Protein AF-0000000071299208 (afdb_homodimer)

Radius of gyration: 25.49 Å; Cα contacts (8 Å, |Δi|>4): 857; chains: 2; bounding box: 66×84×94 Å

Solvent-accessible surface area (backbone atoms only — not comparable to full-atom values): 25119 Å² total; per-residue (Å²): 131,79,78,60,66,65,56,77,62,33,67,62,49,57,48,21,37,50,40,22,19,52,43,12,20,51,41,33,29,14,28,47,30,25,36,58,48,55,95,85,59,51,69,55,58,61,62,42,37,17,49,16,40,10,30,33,46,24,28,37,36,66,58,24,30,91,61,55,55,46,58,53,23,45,16,52,42,50,14,35,39,76,68,66,72,40,57,68,67,60,41,54,49,41,39,52,23,15,36,50,10,9,34,52,19,34,46,52,53,55,72,48,41,58,55,68,81,59,54,64,60,53,48,67,46,69,42,88,92,44,54,67,67,61,21,22,50,35,20,16,54,27,13,20,52,35,27,36,46,49,53,51,38,52,51,36,52,75,70,64,50,91,60,66,46,43,56,54,44,10,48,31,44,23,51,22,23,68,72,12,28,91,50,26,47,35,68,51,19,34,22,54,43,44,10,29,24,64,73,68,69,53,63,77,72,48,62,38,48,44,54,14,10,30,51,13,10,34,50,18,39,54,51,51,53,55,52,54,58,52,52,68,61,56,71,63,76,78,64,83,75,55,61,81,61,72,79,76,70,78,82,68,89,117,130,80,77,60,66,65,54,78,61,33,70,62,50,57,50,21,36,52,41,23,19,52,44,11,20,52,40,34,36,39,30,48,62,38,35,55,46,54,96,85,60,50,72,55,58,61,65,42,35,17,50,34,40,10,52,40,46,26,53,37,34,72,75,25,28,90,62,57,55,47,60,53,21,44,16,50,41,49,14,35,39,75,67,66,73,39,56,69,69,59,40,54,51,41,40,53,26,14,37,50,10,10,34,52,18,33,47,54,52,55,74,66,43,90,56,67,80,57,53,63,57,52,47,68,45,67,40,88,65,40,55,68,66,50,21,22,51,34,21,17,53,27,14,19,52,34,27,33,38,49,54,33,40,53,52,35,55,75,70,66,51,88,58,69,46,43,54,38,44,10,27,24,44,23,17,22,23,29,37,12,27,89,44,24,48,36,66,52,19,33,22,55,41,45,10,29,23,65,72,68,69,56,63,75,73,48,61,40,48,44,53,14,12,31,50,12,9,33,51,18,40,54,51,50,48,61,60,48,65,62,52,66,69,62,69,64,82,75,60,90,73,48,76,80,65,73,84,82,86,86,86,76,79,121

pLDDT: mean 86.98, std 21.82, range [19.14, 98.94]

InterPro domains:
  IPR000425 Major intrinsic protein [PF00230] (7-223)
  IPR000425 Major intrinsic protein [PR00783] (15-34)
  IPR000425 Major intrinsic protein [PR00783] (53-77)
  IPR000425 Major intrinsic protein [PR00783] (90-109)
  IPR000425 Major intrinsic protein [PR00783] (138-156)
  IPR000425 Major intrinsic protein [PR00783] (170-192)
  IPR000425 Major intrinsic protein [PR00783] (207-227)
  IPR022357 Major intrinsic protein, conserved site [PS00221] (71-79)
  IPR023271 Aquaporin-like [G3DSA:1.20.1080.10] (3-232)
  IPR023271 Aquaporin-like [SSF81338] (7-224)
  IPR034294 Aquaporin transporter [PTHR19139] (6-225)

Organism: Cyprinus carpio (NCBI:txid7962)

Nearest PDB structures (foldseek):
  3gd8-assembly1_A  TM=9.415E-01  e=2.252E-15  Homo sapiens
  8gcl-assembly1_A  TM=9.592E-01  e=3.836E-14  Homo sapiens
  8sjx-assembly1_A  TM=9.337E-01  e=1.730E-13  Ovis aries
  8ghj-assembly1_D  TM=9.479E-01  e=3.077E-13  Homo sapiens
  8ghj-assembly1_C  TM=9.046E-01  e=9.304E-14  Homo sapiens

Secondary structure (DSSP, 8-state):
----HHHHT-HHHHHHHHHHHHHHHHHHHHHHHHT---TT-PPPPTHHHHHHHHHHHHHHHHHHHHHH-----HHHHHHHHHTTSS-HHHHHHHHHHHHHHHHHHHHHHHHH-SSGGGGGGGS----TTS-HHHHHHHHHHHHHHHHHHHHHHHHHHHTT--S-HHHHHHHHHHHHHHHHHHHH-----HHHHHHHHHHHT--TTTTHHHHHHHHHHHHHHHHHHHHHHHHHHTTS--GGGSTTS---------/----HHHHT-HHHHHHHHHHHHHHHHHHHHHHHHT---TT-PPPPTHHHHHHHHHHHHHHHHHHHHHH-----HHHHHHHHHTTSS-HHHHHHHHHHHHHHHHHHHHHHHHH-SSGGGGGGGS----TTS-HHHHHHHHHHHHHHHHHHHHHHHHHHHTT--S-HHHHHHHHHHHHHHHHHHHH-----HHHHHHHHHHHT--TTTTHHHHHHHHHHHHHHHHHHHHHHTTGGGG---GGG-TTS---------

Foldseek 3Di:
DPPPPVLVPDPLLVQLLVLLLQLLLQLLLQQQVLQQDDPVLDTDPLQSNLLSNLVSQLVSCVVCCVRNNSQLFLLLLLLCVLLPVDDPVSSVSSNVSSLNSLQVNLVVSCVPDPDNVSLVSQAFDADPVADLVQLLQLLLQLLLQLLLLSVVLVVCVVVVPPDSSSNSNSNSSSVSCVRRCVGGVRPLGLSSNNNSCVVVVPCVSSVSNVNSNNNSNNVSSVVNVVVVVVVVVPVPDPPDVPPVPPPPPDPPPD/DPPPPVLVPDPLLVQLLVLLLQLLLQLLLQLQVQQQDDPVLDTDDLQSSLLSNLVSLLVSCVVCCVRNNSQLFLLLLLLCVLLPVDDPVSSVSSNVSSLNSLQVNLVVSCVVDPDNVSLVSQAFDADPVADLVQLLQLLLQLLLQLLLLSVVLVVCVVVVPDDSSSNSNSNSSSVSCVRRCVGGVRPLGLSSNNNSCVVVVPCVSSVSNVNSNNNSNNVSSVVNVVVVVVVVVPPPDPPPVPPVVDDPDDDPPD

Sequence (508 aa):
MAIDSKELRSRQFWQGILAETLGSLIFVSAVLGSLVPGPDGASPGPIYPALAAGMATVVLGYCFGEISGAQVNPAVTVALLATRKVDVLRAVVYLLAQCLGGILAAGLMYLSLPLKSTAQNYINKVPVEMNAGQALGMEMLATFLLGFTVFSVEDQRRREINEPGNLAIGFAVTTAIFIAGRFSGASLNPARSLGPAIILGYWEHHWVYWIGPIFGAVLAGVSHESSSWDGDACHVSPGFHRIFCGRSTQERNKMAIDSKELRSRQFWQGILAETLGSLIFVSAVLGSLVPGPDGASPGPIYPALAAGMATVVLGYCFGEISGAQVNPAVTVALLATRKVDVLRAVVYLLAQCLGGILAAGLMYLSLPLKSTAQNYINKVPVEMNAGQALGMEMLATFLLGFTVFSVEDQRRREINEPGNLAIGFAVTTAIFIAGRFSGASLNPARSLGPAIILGYWEHHWVYWIGPIFGAVLAGVSHESSSWDGDACHVSPGFHRIFCGRSTQERNK

Structure (mmCIF, N/CA/C/O backbone):
data_AF-0000000071299208-model_v1
#
loop_
_entity.id
_entity.type
_entity.pdbx_description
1 polymer 'Aquaporin 14'
#
loop_
_atom_site.group_PDB
_atom_site.id
_atom_site.type_symbol
_atom_site.label_atom_id
_atom_site.label_alt_id
_atom_site.label_comp_id
_atom_site.label_asym_id
_atom_site.label_entity_id
_atom_site.label_seq_id
_atom_site.pdbx_PDB_ins_code
_atom_site.Cartn_x
_atom_site.Cartn_y
_atom_site.Cartn_z
_atom_site.occupancy
_atom_site.B_iso_or_equiv
_atom_site.auth_seq_id
_atom_site.auth_comp_id
_atom_site.auth_asym_id
_atom_site.auth_atom_id
_atom_site.pdbx_PDB_model_num
ATOM 1 N N . MET A 1 1 ? -4.324 38.906 3.197 1 33.91 1 MET A N 1
ATOM 2 C CA . MET A 1 1 ? -3.053 38.219 3.355 1 33.91 1 MET A CA 1
ATOM 3 C C . MET A 1 1 ? -2.527 37.719 2.008 1 33.91 1 MET A C 1
ATOM 5 O O . MET A 1 1 ? -3.223 37.031 1.286 1 33.91 1 MET A O 1
ATOM 9 N N . ALA A 1 2 ? -1.593 38.344 1.445 1 41.81 2 ALA A N 1
ATOM 10 C CA . ALA A 1 2 ? -1.037 38.219 0.098 1 41.81 2 ALA A CA 1
ATOM 11 C C . ALA A 1 2 ? -0.562 36.812 -0.191 1 41.81 2 ALA A C 1
ATOM 13 O O . ALA A 1 2 ? 0.162 36.219 0.61 1 41.81 2 ALA A O 1
ATOM 14 N N . ILE A 1 3 ? -1.29 35.969 -0.831 1 51.06 3 ILE A N 1
ATOM 15 C CA . ILE A 1 3 ? -0.833 34.688 -1.402 1 51.06 3 ILE A CA 1
ATOM 16 C C . ILE A 1 3 ? 0.631 34.812 -1.817 1 51.06 3 ILE A C 1
ATOM 18 O O . ILE A 1 3 ? 0.978 35.656 -2.658 1 51.06 3 ILE A O 1
ATOM 22 N N . ASP A 1 4 ? 1.554 34.656 -0.903 1 52.78 4 ASP A N 1
ATOM 23 C CA . ASP A 1 4 ? 2.961 34.812 -1.245 1 52.78 4 ASP A CA 1
ATOM 24 C C . ASP A 1 4 ? 3.305 34.125 -2.553 1 52.78 4 ASP A C 1
ATOM 26 O O . ASP A 1 4 ? 3.242 32.875 -2.631 1 52.78 4 ASP A O 1
ATOM 30 N N . SER A 1 5 ? 3.229 34.656 -3.705 1 61.03 5 SER A N 1
ATOM 31 C CA . SER A 1 5 ? 3.586 34.312 -5.074 1 61.03 5 SER A CA 1
ATOM 32 C C . SER A 1 5 ? 4.836 33.438 -5.109 1 61.03 5 SER A C 1
ATOM 34 O O . SER A 1 5 ? 4.988 32.594 -6 1 61.03 5 SER A O 1
ATOM 36 N N . LYS A 1 6 ? 5.707 33.656 -4.145 1 63.19 6 LYS A N 1
ATOM 37 C CA . LYS A 1 6 ? 6.965 32.906 -4.141 1 63.19 6 LYS A CA 1
ATOM 38 C C . LYS A 1 6 ? 6.742 31.453 -3.75 1 63.19 6 LYS A C 1
ATOM 40 O O . LYS A 1 6 ? 7.352 30.547 -4.324 1 63.19 6 LYS A O 1
ATOM 45 N N . GLU A 1 7 ? 5.809 31.281 -2.875 1 63.41 7 GLU A N 1
ATOM 46 C CA . GLU A 1 7 ? 5.543 29.906 -2.449 1 63.41 7 GLU A CA 1
ATOM 47 C C . GLU A 1 7 ? 4.965 29.078 -3.592 1 63.41 7 GLU A C 1
ATOM 49 O O . GLU A 1 7 ? 5.367 27.938 -3.799 1 63.41 7 GLU A O 1
ATOM 54 N N . LEU A 1 8 ? 4.102 29.766 -4.32 1 66.12 8 LEU A N 1
ATOM 55 C CA . LEU A 1 8 ? 3.459 29.062 -5.426 1 66.12 8 LEU A CA 1
ATOM 56 C C . LEU A 1 8 ? 4.465 28.75 -6.531 1 66.12 8 LEU A C 1
ATOM 58 O O . LEU A 1 8 ? 4.215 27.891 -7.379 1 66.12 8 LEU A O 1
ATOM 62 N N . ARG A 1 9 ? 5.488 29.328 -6.293 1 66.44 9 ARG A N 1
ATOM 63 C CA . ARG A 1 9 ? 6.449 29.156 -7.375 1 66.44 9 ARG A CA 1
ATOM 64 C C . ARG A 1 9 ? 7.52 28.141 -6.992 1 66.44 9 ARG A C 1
ATOM 66 O O . ARG A 1 9 ? 8.32 27.719 -7.836 1 66.44 9 ARG A O 1
ATOM 73 N N . SER A 1 10 ? 7.34 27.703 -5.812 1 78.62 10 SER A N 1
ATOM 74 C CA . SER A 1 10 ? 8.453 26.844 -5.422 1 78.62 10 SER A CA 1
ATOM 75 C C . SER A 1 10 ? 8.211 25.406 -5.871 1 78.62 10 SER A C 1
ATOM 77 O O . SER A 1 10 ? 7.074 24.953 -5.922 1 78.62 10 SER A O 1
ATOM 79 N N . ARG A 1 11 ? 9.125 24.812 -6.414 1 82.88 11 ARG A N 1
ATOM 80 C CA . ARG A 1 11 ? 9.125 23.406 -6.809 1 82.88 11 ARG A CA 1
ATOM 81 C C . ARG A 1 11 ? 8.656 22.516 -5.66 1 82.88 11 ARG A C 1
ATOM 83 O O . ARG A 1 11 ? 7.945 21.531 -5.879 1 82.88 11 ARG A O 1
ATOM 90 N N . GLN A 1 12 ? 9 22.875 -4.512 1 84.62 12 GLN A N 1
ATOM 91 C CA . GLN A 1 12 ? 8.625 22.109 -3.336 1 84.62 12 GLN A CA 1
ATOM 92 C C . GLN A 1 12 ? 7.113 22.094 -3.141 1 84.62 12 GLN A C 1
ATOM 94 O O . GLN A 1 12 ? 6.543 21.078 -2.719 1 84.62 12 GLN A O 1
ATOM 99 N N . PHE A 1 13 ? 6.602 23.188 -3.465 1 89.56 13 PHE A N 1
ATOM 100 C CA . PHE A 1 13 ? 5.156 23.312 -3.326 1 89.56 13 PHE A CA 1
ATOM 101 C C . PHE A 1 13 ? 4.438 22.359 -4.289 1 89.56 13 PHE A C 1
ATOM 103 O O . PHE A 1 13 ? 3.543 21.625 -3.883 1 89.56 13 PHE A O 1
ATOM 110 N N . TRP A 1 14 ? 4.836 22.312 -5.516 1 91.12 14 TRP A N 1
ATOM 111 C CA . TRP A 1 14 ? 4.215 21.453 -6.527 1 91.12 14 TRP A CA 1
ATOM 112 C C . TRP A 1 14 ? 4.492 19.984 -6.242 1 91.12 14 TRP A C 1
ATOM 114 O O . TRP A 1 14 ? 3.631 19.125 -6.473 1 91.12 14 TRP A O 1
ATOM 124 N N . GLN A 1 15 ? 5.641 19.641 -5.699 1 94.38 15 GLN A N 1
ATOM 125 C CA . GLN A 1 15 ? 5.957 18.266 -5.305 1 94.38 15 GLN A CA 1
ATOM 126 C C . GLN A 1 15 ? 5.059 17.812 -4.164 1 94.38 15 GLN A C 1
ATOM 128 O O . GLN A 1 15 ? 4.672 16.641 -4.109 1 94.38 15 GLN A O 1
ATOM 133 N N . GLY A 1 16 ? 4.781 18.781 -3.293 1 96.31 16 GLY A N 1
ATOM 134 C CA . GLY A 1 16 ? 3.857 18.453 -2.217 1 96.31 16 GLY A CA 1
ATOM 135 C C . GLY A 1 16 ? 2.459 18.141 -2.707 1 96.31 16 GLY A C 1
ATOM 136 O O . GLY A 1 16 ? 1.828 17.203 -2.221 1 96.31 16 GLY A O 1
ATOM 137 N N . ILE A 1 17 ? 2.033 18.875 -3.666 1 97.12 17 ILE A N 1
ATOM 138 C CA . ILE A 1 17 ? 0.713 18.656 -4.246 1 97.12 17 ILE A CA 1
ATOM 139 C C . ILE A 1 17 ? 0.667 17.281 -4.906 1 97.12 17 ILE A C 1
ATOM 141 O O . ILE A 1 17 ? -0.275 16.516 -4.691 1 97.12 17 ILE A O 1
ATOM 145 N N . LEU A 1 18 ? 1.657 16.969 -5.672 1 96.94 18 LEU A N 1
ATOM 146 C CA . LEU A 1 18 ? 1.721 15.68 -6.355 1 96.94 18 LEU A CA 1
ATOM 147 C C . LEU A 1 18 ? 1.822 14.531 -5.352 1 96.94 18 LEU A C 1
ATOM 149 O O . LEU A 1 18 ? 1.185 13.492 -5.527 1 96.94 18 LEU A O 1
ATOM 153 N N . ALA A 1 19 ? 2.592 14.766 -4.328 1 97.75 19 ALA A N 1
ATOM 154 C CA . ALA A 1 19 ? 2.738 13.75 -3.285 1 97.75 19 ALA A CA 1
ATOM 155 C C . ALA A 1 19 ? 1.402 13.469 -2.605 1 97.75 19 ALA A C 1
ATOM 157 O O . ALA A 1 19 ? 1.049 12.305 -2.379 1 97.75 19 ALA A O 1
ATOM 158 N N . GLU A 1 20 ? 0.617 14.5 -2.328 1 98.62 20 GLU A N 1
ATOM 159 C CA . GLU A 1 20 ? -0.673 14.328 -1.667 1 98.62 20 GLU A CA 1
ATOM 160 C C . GLU A 1 20 ? -1.692 13.688 -2.607 1 98.62 20 GLU A C 1
ATOM 162 O O . GLU A 1 20 ? -2.529 12.891 -2.176 1 98.62 20 GLU A O 1
ATOM 167 N N . THR A 1 21 ? -1.613 14.023 -3.861 1 98.69 21 THR A N 1
ATOM 168 C CA . THR A 1 21 ? -2.504 13.406 -4.836 1 98.69 21 THR A CA 1
ATOM 169 C C . THR A 1 21 ? -2.186 11.922 -4.996 1 98.69 21 THR A C 1
ATOM 171 O O . THR A 1 21 ? -3.072 11.078 -4.867 1 98.69 21 THR A O 1
ATOM 174 N N . LEU A 1 22 ? -0.93 11.609 -5.223 1 98.31 22 LEU A N 1
ATOM 175 C CA . LEU A 1 22 ? -0.503 10.227 -5.434 1 98.31 22 LEU A CA 1
ATOM 176 C C . LEU A 1 22 ? -0.66 9.406 -4.156 1 98.31 22 LEU A C 1
ATOM 178 O O . LEU A 1 22 ? -1.062 8.242 -4.207 1 98.31 22 LEU A O 1
ATOM 182 N N . GLY A 1 23 ? -0.274 10.031 -3.068 1 98.69 23 GLY A N 1
ATOM 183 C CA . GLY A 1 23 ? -0.462 9.352 -1.797 1 98.69 23 GLY A CA 1
ATOM 184 C C . GLY A 1 23 ? -1.908 8.977 -1.526 1 98.69 23 GLY A C 1
ATOM 185 O O . GLY A 1 23 ? -2.199 7.855 -1.107 1 98.69 23 GLY A O 1
ATOM 186 N N . SER A 1 24 ? -2.822 9.891 -1.77 1 98.88 24 SER A N 1
ATOM 187 C CA . SER A 1 24 ? -4.242 9.625 -1.563 1 98.88 24 SER A CA 1
ATOM 188 C C . SER A 1 24 ? -4.758 8.594 -2.557 1 98.88 24 SER A C 1
ATOM 190 O O . SER A 1 24 ? -5.578 7.738 -2.205 1 98.88 24 SER A O 1
ATOM 192 N N . LEU A 1 25 ? -4.289 8.656 -3.752 1 98.81 25 LEU A N 1
ATOM 193 C CA . LEU A 1 25 ? -4.656 7.668 -4.762 1 98.81 25 LEU A CA 1
ATOM 194 C C . LEU A 1 25 ? -4.254 6.266 -4.32 1 98.81 25 LEU A C 1
ATOM 196 O O . LEU A 1 25 ? -5.062 5.336 -4.379 1 98.81 25 LEU A O 1
ATOM 200 N N . ILE A 1 26 ? -3.027 6.121 -3.814 1 98.62 26 ILE A N 1
ATOM 201 C CA . ILE A 1 26 ? -2.51 4.828 -3.383 1 98.62 26 ILE A CA 1
ATOM 202 C C . ILE A 1 26 ? -3.262 4.363 -2.137 1 98.62 26 ILE A C 1
ATOM 204 O O . ILE A 1 26 ? -3.674 3.203 -2.049 1 98.62 26 ILE A O 1
ATOM 208 N N . PHE A 1 27 ? -3.463 5.254 -1.139 1 98.88 27 PHE A N 1
ATOM 209 C CA . PHE A 1 27 ? -4.137 4.918 0.109 1 98.88 27 PHE A CA 1
ATOM 210 C C . PHE A 1 27 ? -5.551 4.414 -0.159 1 98.88 27 PHE A C 1
ATOM 212 O O . PHE A 1 27 ? -5.941 3.354 0.332 1 98.88 27 PHE A O 1
ATOM 219 N N . VAL A 1 28 ? -6.246 5.188 -0.966 1 98.88 28 VAL A N 1
ATOM 220 C CA . VAL A 1 28 ? -7.641 4.844 -1.234 1 98.88 28 VAL A CA 1
ATOM 221 C C . VAL A 1 28 ? -7.707 3.58 -2.09 1 98.88 28 VAL A C 1
ATOM 223 O O . VAL A 1 28 ? -8.586 2.736 -1.894 1 98.88 28 VAL A O 1
ATOM 226 N N . SER A 1 29 ? -6.809 3.373 -3.025 1 98.75 29 SER A N 1
ATOM 227 C CA . SER A 1 29 ? -6.766 2.139 -3.803 1 98.75 29 SER A CA 1
ATOM 228 C C . SER A 1 29 ? -6.527 0.93 -2.904 1 98.75 29 SER A C 1
ATOM 230 O O . SER A 1 29 ? -7.125 -0.128 -3.107 1 98.75 29 SER A O 1
ATOM 232 N N . ALA A 1 30 ? -5.613 1.101 -1.927 1 98.69 30 ALA A N 1
ATOM 233 C CA . ALA A 1 30 ? -5.336 0.001 -1.006 1 98.69 30 ALA A CA 1
ATOM 234 C C . ALA A 1 30 ? -6.586 -0.386 -0.221 1 98.69 30 ALA A C 1
ATOM 236 O O . ALA A 1 30 ? -6.91 -1.569 -0.1 1 98.69 30 ALA A O 1
ATOM 237 N N . VAL A 1 31 ? -7.262 0.612 0.274 1 98.69 31 VAL A N 1
ATOM 238 C CA . VAL A 1 31 ? -8.461 0.356 1.058 1 98.69 31 VAL A CA 1
ATOM 239 C C . VAL A 1 31 ? -9.531 -0.28 0.172 1 98.69 31 VAL A C 1
ATOM 241 O O . VAL A 1 31 ? -10.102 -1.315 0.522 1 98.69 31 VAL A O 1
ATOM 244 N N . LEU A 1 32 ? -9.828 0.296 -0.983 1 98.38 32 LEU A N 1
ATOM 245 C CA . LEU A 1 32 ? -10.883 -0.2 -1.852 1 98.38 32 LEU A CA 1
ATOM 246 C C . LEU A 1 32 ? -10.562 -1.598 -2.367 1 98.38 32 LEU A C 1
ATOM 248 O O . LEU A 1 32 ? -11.438 -2.461 -2.436 1 98.38 32 LEU A O 1
ATOM 252 N N . GLY A 1 33 ? -9.297 -1.806 -2.742 1 97.5 33 GLY A N 1
ATOM 253 C CA . GLY A 1 33 ? -8.906 -3.141 -3.172 1 97.5 33 GLY A CA 1
ATOM 254 C C . GLY A 1 33 ? -9.148 -4.199 -2.115 1 97.5 33 GLY A C 1
ATOM 255 O O . GLY A 1 33 ? -9.531 -5.328 -2.436 1 97.5 33 GLY A O 1
ATOM 256 N N . SER A 1 34 ? -8.938 -3.848 -0.879 1 96.81 34 SER A N 1
ATOM 257 C CA . SER A 1 34 ? -9.102 -4.789 0.221 1 96.81 34 SER A CA 1
ATOM 258 C C . SER A 1 34 ? -10.578 -5.098 0.467 1 96.81 34 SER A C 1
ATOM 260 O O . SER A 1 34 ? -10.906 -6.066 1.156 1 96.81 34 SER A O 1
ATOM 262 N N . LEU A 1 35 ? -11.461 -4.312 -0.1 1 96.81 35 LEU A N 1
ATOM 263 C CA . LEU A 1 35 ? -12.891 -4.445 0.183 1 96.81 35 LEU A CA 1
ATOM 264 C C . LEU A 1 35 ? -13.578 -5.266 -0.897 1 96.81 35 LEU A C 1
ATOM 266 O O . LEU A 1 35 ? -14.773 -5.551 -0.793 1 96.81 35 LEU A O 1
ATOM 270 N N . VAL A 1 36 ? -12.883 -5.648 -1.955 1 94.38 36 VAL A N 1
ATOM 271 C CA . VAL A 1 36 ? -13.477 -6.461 -3.012 1 94.38 36 VAL A CA 1
ATOM 272 C C . VAL A 1 36 ? -13.781 -7.859 -2.479 1 94.38 36 VAL A C 1
ATOM 274 O O . VAL A 1 36 ? -12.891 -8.539 -1.964 1 94.38 36 VAL A O 1
ATOM 277 N N . PRO A 1 37 ? -15.062 -8.305 -2.59 1 90.94 37 PRO A N 1
ATOM 278 C CA . PRO A 1 37 ? -15.445 -9.602 -2.025 1 90.94 37 PRO A CA 1
ATOM 279 C C . PRO A 1 37 ? -14.867 -10.781 -2.809 1 90.94 37 PRO A C 1
ATOM 281 O O . PRO A 1 37 ? -14.469 -10.625 -3.967 1 90.94 37 PRO A O 1
ATOM 284 N N . GLY A 1 38 ? -14.781 -11.922 -2.16 1 85 38 GLY A N 1
ATOM 285 C CA . GLY A 1 38 ? -14.406 -13.164 -2.816 1 85 38 GLY A CA 1
ATOM 286 C C . GLY A 1 38 ? -15.547 -13.781 -3.609 1 85 38 GLY A C 1
ATOM 287 O O . GLY A 1 38 ? -16.594 -13.164 -3.789 1 85 38 GLY A O 1
ATOM 288 N N . PRO A 1 39 ? -15.234 -14.977 -4.07 1 79.81 39 PRO A N 1
ATOM 289 C CA . PRO A 1 39 ? -16.203 -15.656 -4.914 1 79.81 39 PRO A CA 1
ATOM 290 C C . PRO A 1 39 ? -17.547 -15.891 -4.207 1 79.81 39 PRO A C 1
ATOM 292 O O . PRO A 1 39 ? -18.578 -15.992 -4.859 1 79.81 39 PRO A O 1
ATOM 295 N N . ASP A 1 40 ? -17.484 -15.953 -2.852 1 79.12 40 ASP A N 1
ATOM 296 C CA . ASP A 1 40 ? -18.719 -16.188 -2.113 1 79.12 40 ASP A CA 1
ATOM 297 C C . ASP A 1 40 ? -19.547 -14.906 -1.983 1 79.12 40 ASP A C 1
ATOM 299 O O . ASP A 1 40 ? -20.672 -14.938 -1.501 1 79.12 40 ASP A O 1
ATOM 303 N N . GLY A 1 41 ? -18.969 -13.859 -2.334 1 79.12 41 GLY A N 1
ATOM 304 C CA . GLY A 1 41 ? -19.688 -12.602 -2.34 1 79.12 41 GLY A CA 1
ATOM 305 C C . GLY A 1 41 ? -19.703 -11.914 -0.986 1 79.12 41 GLY A C 1
ATOM 306 O O . GLY A 1 41 ? -20.188 -10.789 -0.858 1 79.12 41 GLY A O 1
ATOM 307 N N . ALA A 1 42 ? -19.172 -12.633 -0.02 1 78.31 42 ALA A N 1
ATOM 308 C CA . ALA A 1 42 ? -19.188 -12.055 1.32 1 78.31 42 ALA A CA 1
ATOM 309 C C . ALA A 1 42 ? -18.156 -10.93 1.443 1 78.31 42 ALA A C 1
ATOM 311 O O . ALA A 1 42 ? -17.031 -11.047 0.931 1 78.31 42 ALA A O 1
ATOM 312 N N . SER A 1 43 ? -18.672 -9.781 2.01 1 80.62 43 SER A N 1
ATOM 313 C CA . SER A 1 43 ? -17.734 -8.695 2.277 1 80.62 43 SER A CA 1
ATOM 314 C C . SER A 1 43 ? -16.609 -9.148 3.191 1 80.62 43 SER A C 1
ATOM 316 O O . SER A 1 43 ? -16.828 -9.898 4.141 1 80.62 43 SER A O 1
ATOM 318 N N . PRO A 1 44 ? -15.469 -8.602 2.807 1 86.19 44 PRO A N 1
ATOM 319 C CA . PRO A 1 44 ? -14.367 -8.969 3.703 1 86.19 44 PRO A CA 1
ATOM 320 C C . PRO A 1 44 ? -14.492 -8.32 5.082 1 86.19 44 PRO A C 1
ATOM 322 O O . PRO A 1 44 ? -15.078 -7.238 5.211 1 86.19 44 PRO A O 1
ATOM 325 N N . GLY A 1 45 ? -14.242 -8.906 6.16 1 88.75 45 GLY A N 1
ATOM 326 C CA . GLY A 1 45 ? -14.266 -8.336 7.5 1 88.75 45 GLY A CA 1
ATOM 327 C C . GLY A 1 45 ? -13.32 -7.164 7.668 1 88.75 45 GLY A C 1
ATOM 328 O O . GLY A 1 45 ? -12.531 -6.867 6.77 1 88.75 45 GLY A O 1
ATOM 329 N N . PRO A 1 46 ? -13.453 -6.414 8.789 1 92.56 46 PRO A N 1
ATOM 330 C CA . PRO A 1 46 ? -12.695 -5.176 9 1 92.56 46 PRO A CA 1
ATOM 331 C C . PRO A 1 46 ? -11.188 -5.398 8.984 1 92.56 46 PRO A C 1
ATOM 333 O O . PRO A 1 46 ? -10.422 -4.441 8.859 1 92.56 46 PRO A O 1
ATOM 336 N N . ILE A 1 47 ? -10.789 -6.633 9.094 1 94.38 47 ILE A N 1
ATOM 337 C CA . ILE A 1 47 ? -9.359 -6.891 9.164 1 94.38 47 ILE A CA 1
ATOM 338 C C . ILE A 1 47 ? -8.695 -6.496 7.844 1 94.38 47 ILE A C 1
ATOM 340 O O . ILE A 1 47 ? -7.582 -5.969 7.832 1 94.38 47 ILE A O 1
ATOM 344 N N . TYR A 1 48 ? -9.359 -6.719 6.676 1 95.88 48 TYR A N 1
ATOM 345 C CA . TYR A 1 48 ? -8.781 -6.438 5.367 1 95.88 48 TYR A CA 1
ATOM 346 C C . TYR A 1 48 ? -8.508 -4.945 5.203 1 95.88 48 TYR A C 1
ATOM 348 O O . TYR A 1 48 ? -7.352 -4.535 5.055 1 95.88 48 TYR A O 1
ATOM 356 N N . PRO A 1 49 ? -9.539 -4.09 5.379 1 97.31 49 PRO A N 1
ATOM 357 C CA . PRO A 1 49 ? -9.234 -2.666 5.23 1 97.31 49 PRO A CA 1
ATOM 358 C C . PRO A 1 49 ? -8.359 -2.129 6.359 1 97.31 49 PRO A C 1
ATOM 360 O O . PRO A 1 49 ? -7.594 -1.184 6.152 1 97.31 49 PRO A O 1
ATOM 363 N N . ALA A 1 50 ? -8.43 -2.732 7.531 1 98.25 50 ALA A N 1
ATOM 364 C CA . ALA A 1 50 ? -7.605 -2.266 8.648 1 98.25 50 ALA A CA 1
ATOM 365 C C . ALA A 1 50 ? -6.121 -2.441 8.344 1 98.25 50 ALA A C 1
ATOM 367 O O . ALA A 1 50 ? -5.336 -1.501 8.492 1 98.25 50 ALA A O 1
ATOM 368 N N . LEU A 1 51 ? -5.773 -3.574 7.855 1 97.69 51 LEU A N 1
ATOM 369 C CA . LEU A 1 51 ? -4.375 -3.844 7.547 1 97.69 51 LEU A CA 1
ATOM 370 C C . LEU A 1 51 ? -3.941 -3.092 6.293 1 97.69 51 LEU A C 1
ATOM 372 O O . LEU A 1 51 ? -2.846 -2.527 6.246 1 97.69 51 LEU A O 1
ATOM 376 N N . ALA A 1 52 ? -4.801 -3.098 5.297 1 98.44 52 ALA A N 1
ATOM 377 C CA . ALA A 1 52 ? -4.48 -2.381 4.062 1 98.44 52 ALA A CA 1
ATOM 378 C C . ALA A 1 52 ? -4.207 -0.905 4.344 1 98.44 52 ALA A C 1
ATOM 380 O O . ALA A 1 52 ? -3.193 -0.361 3.9 1 98.44 52 ALA A O 1
ATOM 381 N N . ALA A 1 53 ? -5.059 -0.302 5.109 1 98.69 53 ALA A N 1
ATOM 382 C CA . ALA A 1 53 ? -4.938 1.12 5.414 1 98.69 53 ALA A CA 1
ATOM 383 C C . ALA A 1 53 ? -3.723 1.392 6.297 1 98.69 53 ALA A C 1
ATOM 385 O O . ALA A 1 53 ? -2.967 2.334 6.047 1 98.69 53 ALA A O 1
ATOM 386 N N . GLY A 1 54 ? -3.588 0.58 7.32 1 98.75 54 GLY A N 1
ATOM 387 C CA . GLY A 1 54 ? -2.459 0.777 8.219 1 98.75 54 GLY A CA 1
ATOM 388 C C . GLY A 1 54 ? -1.117 0.604 7.527 1 98.75 54 GLY A C 1
ATOM 389 O O . GLY A 1 54 ? -0.222 1.438 7.684 1 98.75 54 GLY A O 1
ATOM 390 N N . MET A 1 55 ? -0.995 -0.372 6.777 1 98.44 55 MET A N 1
ATOM 391 C CA . MET A 1 55 ? 0.273 -0.648 6.109 1 98.44 55 MET A CA 1
ATOM 392 C C . MET A 1 55 ? 0.53 0.363 4.996 1 98.44 55 MET A C 1
ATOM 394 O O . MET A 1 55 ? 1.667 0.795 4.797 1 98.44 55 MET A O 1
ATOM 398 N N . ALA A 1 56 ? -0.497 0.734 4.254 1 98.69 56 ALA A N 1
ATOM 399 C CA . ALA A 1 56 ? -0.348 1.801 3.27 1 98.69 56 ALA A CA 1
ATOM 400 C C . ALA A 1 56 ? 0.125 3.094 3.926 1 98.69 56 ALA A C 1
ATOM 402 O O . ALA A 1 56 ? 0.958 3.812 3.369 1 98.69 56 ALA A O 1
ATOM 403 N N . THR A 1 57 ? -0.43 3.383 5.094 1 98.56 57 THR A N 1
ATOM 404 C CA . THR A 1 57 ? -0.045 4.59 5.82 1 98.56 57 THR A CA 1
ATOM 405 C C . THR A 1 57 ? 1.447 4.574 6.141 1 98.56 57 THR A C 1
ATOM 407 O O . THR A 1 57 ? 2.135 5.582 5.969 1 98.56 57 THR A O 1
ATOM 410 N N . VAL A 1 58 ? 1.96 3.447 6.602 1 97.31 58 VAL A N 1
ATOM 411 C CA . VAL A 1 58 ? 3.383 3.328 6.902 1 97.31 58 VAL A CA 1
ATOM 412 C C . VAL A 1 58 ? 4.199 3.574 5.637 1 97.31 58 VAL A C 1
ATOM 414 O O . VAL A 1 58 ? 5.145 4.363 5.641 1 97.31 58 VAL A O 1
ATOM 417 N N . VAL A 1 59 ? 3.797 2.961 4.57 1 98.06 59 VAL A N 1
ATOM 418 C CA . VAL A 1 59 ? 4.508 3.029 3.297 1 98.06 59 VAL A CA 1
ATOM 419 C C . VAL A 1 59 ? 4.523 4.469 2.791 1 98.06 59 VAL A C 1
ATOM 421 O O . VAL A 1 59 ? 5.566 4.977 2.371 1 98.06 59 VAL A O 1
ATOM 424 N N . LEU A 1 60 ? 3.457 5.109 2.85 1 98.12 60 LEU A N 1
ATOM 425 C CA . LEU A 1 60 ? 3.342 6.477 2.346 1 98.12 60 LEU A CA 1
ATOM 426 C C . LEU A 1 60 ? 4.164 7.438 3.193 1 98.12 60 LEU A C 1
ATOM 428 O O . LEU A 1 60 ? 4.707 8.414 2.678 1 98.12 60 LEU A O 1
ATOM 432 N N . GLY A 1 61 ? 4.246 7.188 4.496 1 96.06 61 GLY A N 1
ATOM 433 C CA . GLY A 1 61 ? 5.141 7.969 5.336 1 96.06 61 GLY A CA 1
ATOM 434 C C . GLY A 1 61 ? 6.59 7.906 4.883 1 96.06 61 GLY A C 1
ATOM 435 O O . GLY A 1 61 ? 7.293 8.922 4.891 1 96.06 61 GLY A O 1
ATOM 436 N N . TYR A 1 62 ? 6.996 6.742 4.465 1 93.06 62 TYR A N 1
ATOM 437 C CA . TYR A 1 62 ? 8.367 6.566 3.99 1 93.06 62 TYR A CA 1
ATOM 438 C C . TYR A 1 62 ? 8.555 7.219 2.625 1 93.06 62 TYR A C 1
ATOM 440 O O . TYR A 1 62 ? 9.617 7.773 2.336 1 93.06 62 TYR A O 1
ATOM 448 N N . CYS A 1 63 ? 7.574 7.203 1.806 1 94.31 63 CYS A N 1
ATOM 449 C CA . CYS A 1 63 ? 7.688 7.668 0.427 1 94.31 63 CYS A CA 1
ATOM 450 C C . CYS A 1 63 ? 7.559 9.188 0.35 1 94.31 63 CYS A C 1
ATOM 452 O O . CYS A 1 63 ? 8.273 9.836 -0.417 1 94.31 63 CYS A O 1
ATOM 454 N N . PHE A 1 64 ? 6.617 9.781 1.178 1 95.88 64 PHE A N 1
ATOM 455 C CA . PHE A 1 64 ? 6.242 11.164 0.917 1 95.88 64 PHE A CA 1
ATOM 456 C C . PHE A 1 64 ? 6.355 12.008 2.186 1 95.88 64 PHE A C 1
ATOM 458 O O . PHE A 1 64 ? 6.09 13.211 2.164 1 95.88 64 PHE A O 1
ATOM 465 N N . GLY A 1 65 ? 6.703 11.414 3.287 1 94.06 65 GLY A N 1
ATOM 466 C CA . GLY A 1 65 ? 6.766 12.133 4.547 1 94.06 65 GLY A CA 1
ATOM 467 C C . GLY A 1 65 ? 7.633 13.383 4.484 1 94.06 65 GLY A C 1
ATOM 468 O O . GLY A 1 65 ? 7.254 14.43 5 1 94.06 65 GLY A O 1
ATOM 469 N N . GLU A 1 66 ? 8.75 13.375 3.836 1 90.69 66 GLU A N 1
ATOM 470 C CA . GLU A 1 66 ? 9.695 14.484 3.762 1 90.69 66 GLU A CA 1
ATOM 471 C C . GLU A 1 66 ? 9.273 15.492 2.689 1 90.69 66 GLU A C 1
ATOM 473 O O . GLU A 1 66 ? 9.82 16.594 2.623 1 90.69 66 GLU A O 1
ATOM 478 N N . ILE A 1 67 ? 8.352 15.039 1.886 1 92.56 67 ILE A N 1
ATOM 479 C CA . ILE A 1 67 ? 7.949 15.883 0.767 1 92.56 67 ILE A CA 1
ATOM 480 C C . ILE A 1 67 ? 6.734 16.719 1.161 1 92.56 67 ILE A C 1
ATOM 482 O O . ILE A 1 67 ? 6.781 17.953 1.107 1 92.56 67 ILE A O 1
ATOM 486 N N . SER A 1 68 ? 5.727 16.156 1.682 1 95.5 68 SER A N 1
ATOM 487 C CA . SER A 1 68 ? 4.473 16.859 1.955 1 95.5 68 SER A CA 1
ATOM 488 C C . SER A 1 68 ? 4.008 16.625 3.389 1 95.5 68 SER A C 1
ATOM 490 O O . SER A 1 68 ? 3.002 17.188 3.822 1 95.5 68 SER A O 1
ATOM 492 N N . GLY A 1 69 ? 4.699 15.742 4.094 1 94.5 69 GLY A N 1
ATOM 493 C CA . GLY A 1 69 ? 4.219 15.258 5.375 1 94.5 69 GLY A CA 1
ATOM 494 C C . GLY A 1 69 ? 3.32 14.039 5.254 1 94.5 69 GLY A C 1
ATOM 495 O O . GLY A 1 69 ? 2.908 13.461 6.262 1 94.5 69 GLY A O 1
ATOM 496 N N . ALA A 1 70 ? 3.021 13.664 4.031 1 97.62 70 ALA A N 1
ATOM 497 C CA . ALA A 1 70 ? 2.18 12.508 3.762 1 97.62 70 ALA A CA 1
ATOM 498 C C . ALA A 1 70 ? 0.894 12.555 4.582 1 97.62 70 ALA A C 1
ATOM 500 O O . ALA A 1 70 ? 0.554 11.594 5.277 1 97.62 70 ALA A O 1
ATOM 501 N N . GLN A 1 71 ? 0.174 13.688 4.496 1 98.56 71 GLN A N 1
ATOM 502 C CA . GLN A 1 71 ? -1.056 13.852 5.266 1 98.56 71 GLN A CA 1
ATOM 503 C C . GLN A 1 71 ? -2.17 12.961 4.715 1 98.56 71 GLN A C 1
ATOM 505 O O . GLN A 1 71 ? -2.855 12.273 5.473 1 98.56 71 GLN A O 1
ATOM 510 N N . VAL A 1 72 ? -2.432 13.039 3.404 1 98.75 72 VAL A N 1
ATOM 511 C CA . VAL A 1 72 ? -3.227 12.102 2.613 1 98.75 72 VAL A CA 1
ATOM 512 C C . VAL A 1 72 ? -4.633 12 3.197 1 98.75 72 VAL A C 1
ATOM 514 O O . VAL A 1 72 ? -5.355 11.039 2.928 1 98.75 72 VAL A O 1
ATOM 517 N N . ASN A 1 73 ? -5.07 12.875 4.086 1 98.94 73 ASN A N 1
ATOM 518 C CA . ASN A 1 73 ? -6.309 12.852 4.855 1 98.94 73 ASN A CA 1
ATOM 519 C C . ASN A 1 73 ? -6.781 14.266 5.199 1 98.94 73 ASN A C 1
ATOM 521 O O . ASN A 1 73 ? -6.191 14.93 6.055 1 98.94 73 ASN A O 1
ATOM 525 N N . PRO A 1 74 ? -7.871 14.711 4.594 1 98.94 74 PRO A N 1
ATOM 526 C CA . PRO A 1 74 ? -8.383 16.047 4.887 1 98.94 74 PRO A CA 1
ATOM 527 C C . PRO A 1 74 ? -8.586 16.297 6.379 1 98.94 74 PRO A C 1
ATOM 529 O O . PRO A 1 74 ? -8.375 17.406 6.863 1 98.94 74 PRO A O 1
ATOM 532 N N . ALA A 1 75 ? -9.055 15.328 7.109 1 98.94 75 ALA A N 1
ATOM 533 C CA . ALA A 1 75 ? -9.258 15.492 8.547 1 98.9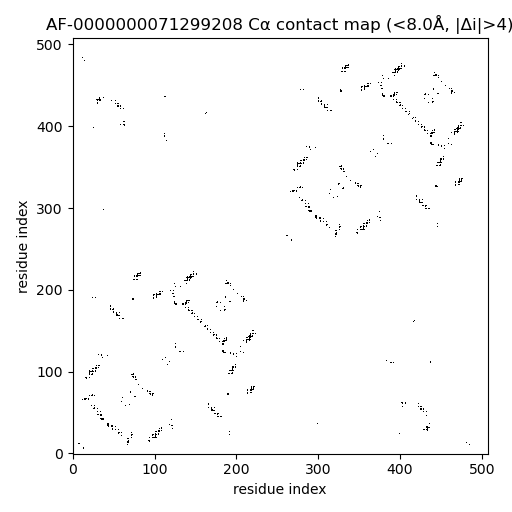4 75 ALA A CA 1
ATOM 534 C C . ALA A 1 75 ? -7.941 15.836 9.242 1 98.94 75 ALA A C 1
ATOM 536 O O . ALA A 1 75 ? -7.898 16.719 10.109 1 98.94 75 ALA A O 1
ATOM 537 N N . VAL A 1 76 ? -6.883 15.164 8.891 1 98.88 76 VAL A N 1
ATOM 538 C CA . VAL A 1 76 ? -5.562 15.414 9.453 1 98.88 76 VAL A CA 1
ATOM 539 C C . VAL A 1 76 ? -5.074 16.797 9.031 1 98.88 76 VAL A C 1
ATOM 541 O O . VAL A 1 76 ? -4.535 17.547 9.852 1 98.88 76 VAL A O 1
ATOM 544 N N . THR A 1 77 ? -5.266 17.156 7.766 1 98.88 77 THR A N 1
ATOM 545 C CA . THR A 1 77 ? -4.836 18.453 7.25 1 98.88 77 THR A CA 1
ATOM 546 C C . THR A 1 77 ? -5.555 19.594 7.973 1 98.88 77 THR A C 1
ATOM 548 O O . THR A 1 77 ? -4.934 20.578 8.344 1 98.88 77 THR A O 1
ATOM 551 N N . VAL A 1 78 ? -6.824 19.422 8.195 1 98.81 78 VAL A N 1
ATOM 552 C CA . VAL A 1 78 ? -7.59 20.453 8.891 1 98.81 78 VAL A CA 1
ATOM 553 C C . VAL A 1 78 ? -7.113 20.562 10.336 1 98.81 78 VAL A C 1
ATOM 555 O O . VAL A 1 78 ? -7.02 21.672 10.883 1 98.81 78 VAL A O 1
ATOM 558 N N . ALA A 1 79 ? -6.867 19.469 10.961 1 98.75 79 ALA A N 1
ATOM 559 C CA . ALA A 1 79 ? -6.355 19.516 12.328 1 98.75 79 ALA A CA 1
ATOM 560 C C . ALA A 1 79 ?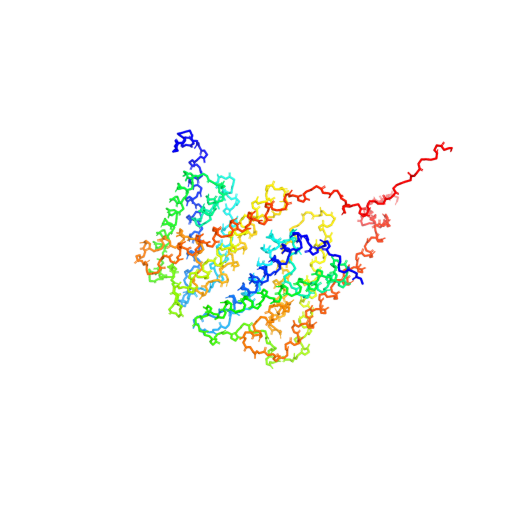 -5.008 20.234 12.391 1 98.75 79 ALA A C 1
ATOM 562 O O . ALA A 1 79 ? -4.75 21 13.312 1 98.75 79 ALA A O 1
ATOM 563 N N . LEU A 1 80 ? -4.129 19.938 11.422 1 98.25 80 LEU A N 1
ATOM 564 C CA . LEU A 1 80 ? -2.842 20.625 11.352 1 98.25 80 LEU A CA 1
ATOM 565 C C . LEU A 1 80 ? -3.025 22.125 11.133 1 98.25 80 LEU A C 1
ATOM 567 O O . LEU A 1 80 ? -2.293 22.938 11.703 1 98.25 80 LEU A O 1
ATOM 571 N N . LEU A 1 81 ? -3.992 22.438 10.281 1 98.19 81 LEU A N 1
ATOM 572 C CA . LEU A 1 81 ? -4.309 23.844 10.062 1 98.19 81 LEU A CA 1
ATOM 573 C C . LEU A 1 81 ? -4.82 24.5 11.344 1 98.19 81 LEU A C 1
ATOM 575 O O . LEU A 1 81 ? -4.375 25.594 11.711 1 98.19 81 LEU A O 1
ATOM 579 N N . ALA A 1 82 ? -5.688 23.859 12.031 1 97.81 82 ALA A N 1
ATOM 580 C CA . ALA A 1 82 ? -6.301 24.391 13.25 1 97.81 82 ALA A CA 1
ATOM 581 C C . ALA A 1 82 ? -5.262 24.578 14.352 1 97.81 82 ALA A C 1
ATOM 583 O O . ALA A 1 82 ? -5.426 25.438 15.227 1 97.81 82 ALA A O 1
ATOM 584 N N . THR A 1 83 ? -4.227 23.844 14.312 1 96.62 83 THR A N 1
ATOM 585 C CA . THR A 1 83 ? -3.174 23.953 15.32 1 96.62 83 THR A CA 1
ATOM 586 C C . THR A 1 83 ? -1.985 24.734 14.781 1 96.62 83 THR A C 1
ATOM 588 O O . THR A 1 83 ? -0.902 24.719 15.367 1 96.62 83 THR A O 1
ATOM 591 N N . ARG A 1 84 ? -2.096 25.312 13.586 1 96.56 84 ARG A N 1
ATOM 592 C CA . ARG A 1 84 ? -1.169 26.25 12.961 1 96.56 84 ARG A CA 1
ATOM 593 C C . ARG A 1 84 ? 0.133 25.562 12.578 1 96.56 84 ARG A C 1
ATOM 595 O O . ARG A 1 84 ? 1.208 26.156 12.648 1 96.56 84 ARG A O 1
ATOM 602 N N . LYS A 1 85 ? 0.001 24.422 12.203 1 95.94 85 LYS A N 1
ATOM 603 C CA . LYS A 1 85 ? 1.18 23.656 11.789 1 95.94 85 LYS A CA 1
ATOM 604 C C . LYS A 1 85 ? 1.303 23.625 10.266 1 95.94 85 LYS A C 1
ATOM 606 O O . LYS A 1 85 ? 2.32 23.188 9.727 1 95.94 85 LYS A O 1
ATOM 611 N N . VAL A 1 86 ? 0.281 24.047 9.602 1 95.94 86 VAL A N 1
ATOM 612 C CA . VAL A 1 86 ? 0.318 24.234 8.156 1 95.94 86 VAL A CA 1
ATOM 613 C C . VAL A 1 86 ? -0.382 25.547 7.797 1 95.94 86 VAL A C 1
ATOM 615 O O . VAL A 1 86 ? -1.381 25.922 8.422 1 95.94 86 VAL A O 1
ATOM 618 N N . ASP A 1 87 ? 0.181 26.281 6.812 1 95.06 87 ASP A N 1
ATOM 619 C CA . ASP A 1 87 ? -0.447 27.531 6.426 1 95.06 87 ASP A CA 1
ATOM 620 C C . ASP A 1 87 ? -1.721 27.297 5.621 1 95.06 87 ASP A C 1
ATOM 622 O O . ASP A 1 87 ? -1.945 26.188 5.125 1 95.06 87 ASP A O 1
ATOM 626 N N . VAL A 1 88 ? -2.547 28.281 5.535 1 96.56 88 VAL A N 1
ATOM 627 C CA . VAL A 1 88 ? -3.889 28.188 4.973 1 96.56 88 VAL A CA 1
ATOM 628 C C . VAL A 1 88 ? -3.805 27.781 3.502 1 96.56 88 VAL A C 1
ATOM 630 O O . VAL A 1 88 ? -4.527 26.875 3.057 1 96.56 88 VAL A O 1
ATOM 633 N N . LEU A 1 89 ? -2.951 28.375 2.748 1 95.5 89 LEU A N 1
ATOM 634 C CA . LEU A 1 89 ? -2.85 28.094 1.321 1 95.5 89 LEU A CA 1
ATOM 635 C C . LEU A 1 89 ? -2.459 26.641 1.088 1 95.5 89 LEU A C 1
ATOM 637 O O . LEU A 1 89 ? -3.096 25.938 0.296 1 95.5 89 LEU A O 1
ATOM 641 N N . ARG A 1 90 ? -1.43 26.234 1.809 1 96.38 90 ARG A N 1
ATOM 642 C CA . ARG A 1 90 ? -0.986 24.859 1.674 1 96.38 90 ARG A CA 1
ATOM 643 C C . ARG A 1 90 ? -2.092 23.875 2.072 1 96.38 90 ARG A C 1
ATOM 645 O O . ARG A 1 90 ? -2.311 22.875 1.4 1 96.38 90 ARG A O 1
ATOM 652 N N . ALA A 1 91 ? -2.748 24.203 3.109 1 97.94 91 ALA A N 1
ATOM 653 C CA . ALA A 1 91 ? -3.832 23.344 3.578 1 97.94 91 ALA A CA 1
ATOM 654 C C . ALA A 1 91 ? -4.918 23.203 2.518 1 97.94 91 ALA A C 1
ATOM 656 O O . ALA A 1 91 ? -5.363 22.094 2.217 1 97.94 91 ALA A O 1
ATOM 657 N N . VAL A 1 92 ? -5.316 24.281 1.977 1 98.19 92 VAL A N 1
ATOM 658 C CA . VAL A 1 92 ? -6.395 24.266 0.997 1 98.19 92 VAL A CA 1
ATOM 659 C C . VAL A 1 92 ? -5.969 23.469 -0.231 1 98.19 92 VAL A C 1
ATOM 661 O O . VAL A 1 92 ? -6.738 22.641 -0.74 1 98.19 92 VAL A O 1
ATOM 664 N N . VAL A 1 93 ? -4.793 23.672 -0.677 1 97.94 93 VAL A N 1
ATOM 665 C CA . VAL A 1 93 ? -4.312 22.984 -1.875 1 97.94 93 VAL A CA 1
ATOM 666 C C . VAL A 1 93 ? -4.152 21.5 -1.591 1 97.94 93 VAL A C 1
ATOM 668 O O . VAL A 1 93 ? -4.465 20.656 -2.441 1 97.94 93 VAL A O 1
ATOM 671 N N . TYR A 1 94 ? -3.631 21.141 -0.419 1 98.44 94 TYR A N 1
ATOM 672 C CA . TYR A 1 94 ? -3.5 19.734 -0.055 1 98.44 94 TYR A CA 1
ATOM 673 C C . TYR A 1 94 ? -4.867 19.078 0.053 1 98.44 94 TYR A C 1
ATOM 675 O O . TYR A 1 94 ? -5.043 17.938 -0.365 1 98.44 94 TYR A O 1
ATOM 683 N N . LEU A 1 95 ? -5.824 19.812 0.595 1 98.81 95 LEU A N 1
ATOM 684 C CA . LEU A 1 95 ? -7.184 19.281 0.68 1 98.81 95 LEU A CA 1
ATOM 685 C C . LEU A 1 95 ? -7.711 18.922 -0.703 1 98.81 95 LEU A C 1
ATOM 687 O O . LEU A 1 95 ? -8.25 17.828 -0.898 1 98.81 95 LEU A O 1
ATOM 691 N N . LEU A 1 96 ? -7.551 19.75 -1.61 1 98.75 96 LEU A N 1
ATOM 692 C CA . LEU A 1 96 ? -8.023 19.516 -2.971 1 98.75 96 LEU A CA 1
ATOM 693 C C . LEU A 1 96 ? -7.262 18.375 -3.629 1 98.75 96 LEU A C 1
ATOM 695 O O . LEU A 1 96 ? -7.855 17.547 -4.32 1 98.75 96 LEU A O 1
ATOM 699 N N . ALA A 1 97 ? -5.957 18.359 -3.434 1 98.81 97 ALA A N 1
ATOM 700 C CA . ALA A 1 97 ? -5.117 17.297 -3.986 1 98.81 97 ALA A CA 1
ATOM 701 C C . ALA A 1 97 ? -5.527 15.938 -3.441 1 98.81 97 ALA A C 1
ATOM 703 O O . ALA A 1 97 ? -5.598 14.961 -4.188 1 98.81 97 ALA A O 1
ATOM 704 N N . GLN A 1 98 ? -5.793 15.891 -2.186 1 98.88 98 GLN A N 1
ATOM 705 C CA . GLN A 1 98 ? -6.199 14.648 -1.538 1 98.88 98 GLN A CA 1
ATOM 706 C C . GLN A 1 98 ? -7.547 14.164 -2.072 1 98.88 98 GLN A C 1
ATOM 708 O O . GLN A 1 98 ? -7.719 12.977 -2.359 1 98.88 98 GLN A O 1
ATOM 713 N N . CYS A 1 99 ? -8.469 15.062 -2.178 1 98.88 99 CYS A N 1
ATOM 714 C CA . CYS A 1 99 ? -9.773 14.719 -2.732 1 98.88 99 CYS A CA 1
ATOM 715 C C . CYS A 1 99 ? -9.641 14.219 -4.168 1 98.88 99 CYS A C 1
ATOM 717 O O . CYS A 1 99 ? -10.281 13.234 -4.547 1 98.88 99 CYS A O 1
ATOM 719 N N . LEU A 1 100 ? -8.82 14.914 -4.93 1 98.88 100 LEU A N 1
ATOM 720 C CA . LEU A 1 100 ? -8.57 14.461 -6.297 1 98.88 100 LEU A CA 1
ATOM 721 C C . LEU A 1 100 ? -7.992 13.055 -6.312 1 98.88 100 LEU A C 1
ATOM 723 O O . LEU A 1 100 ? -8.422 12.211 -7.098 1 98.88 100 LEU A O 1
ATOM 727 N N . GLY A 1 101 ? -7.027 12.797 -5.473 1 98.88 101 GLY A N 1
ATOM 728 C CA . GLY A 1 101 ? -6.465 11.461 -5.367 1 98.88 101 GLY A CA 1
ATOM 729 C C . GLY A 1 101 ? -7.5 10.398 -5.027 1 98.88 101 GLY A C 1
ATOM 730 O O . GLY A 1 101 ? -7.5 9.312 -5.609 1 98.88 101 GLY A O 1
ATOM 731 N N . GLY A 1 102 ? -8.383 10.742 -4.094 1 98.88 102 GLY A N 1
ATOM 732 C CA . GLY A 1 102 ? -9.445 9.82 -3.738 1 98.88 102 GLY A CA 1
ATOM 733 C C . GLY A 1 102 ? -10.391 9.531 -4.887 1 98.88 102 GLY A C 1
ATOM 734 O O . GLY A 1 102 ? -10.789 8.383 -5.094 1 98.88 102 GLY A O 1
ATOM 735 N N . ILE A 1 103 ? -10.734 10.523 -5.609 1 98.81 103 ILE A N 1
ATOM 736 C CA . ILE A 1 103 ? -11.641 10.375 -6.75 1 98.81 103 ILE A CA 1
ATOM 737 C C . ILE A 1 103 ? -10.969 9.523 -7.828 1 98.81 103 ILE A C 1
ATOM 739 O O . ILE A 1 103 ? -11.594 8.609 -8.375 1 98.81 103 ILE A O 1
ATOM 743 N N . LEU A 1 104 ? -9.734 9.773 -8.125 1 98.75 104 LEU A N 1
ATOM 744 C CA . LEU A 1 104 ? -9 9.008 -9.125 1 98.75 104 LEU A CA 1
ATOM 745 C C . LEU A 1 104 ? -8.875 7.547 -8.719 1 98.75 104 LEU A C 1
ATOM 747 O O . LEU A 1 104 ? -9.039 6.648 -9.547 1 98.75 104 LEU A O 1
ATOM 751 N N . ALA A 1 105 ? -8.594 7.34 -7.488 1 98.81 105 ALA A N 1
ATOM 752 C CA . ALA A 1 105 ? -8.492 5.969 -6.984 1 98.81 105 ALA A CA 1
ATOM 753 C C . ALA A 1 105 ? -9.812 5.223 -7.16 1 98.81 105 ALA A C 1
ATOM 755 O O . ALA A 1 105 ? -9.836 4.098 -7.66 1 98.81 105 ALA A O 1
ATOM 756 N N . ALA A 1 106 ? -10.898 5.887 -6.734 1 98.69 106 ALA A N 1
ATOM 757 C CA . ALA A 1 106 ? -12.219 5.266 -6.84 1 98.69 106 ALA A CA 1
ATOM 758 C C . ALA A 1 106 ? -12.57 4.973 -8.297 1 98.69 106 ALA A C 1
ATOM 760 O O . ALA A 1 106 ? -13.133 3.92 -8.609 1 98.69 106 ALA A O 1
ATOM 761 N N . GLY A 1 107 ? -12.289 5.898 -9.156 1 98.38 107 GLY A N 1
ATOM 762 C CA . GLY A 1 107 ? -12.523 5.68 -10.57 1 98.38 107 GLY A CA 1
ATOM 763 C C . GLY A 1 107 ? -11.734 4.516 -11.141 1 98.38 107 GLY A C 1
ATOM 764 O O . GLY A 1 107 ? -12.281 3.66 -11.828 1 98.38 107 GLY A O 1
ATOM 765 N N . LEU A 1 108 ? -10.461 4.488 -10.852 1 97.31 108 LEU A N 1
ATOM 766 C CA . LEU A 1 108 ? -9.586 3.416 -11.32 1 97.31 108 LEU A CA 1
ATOM 767 C C . LEU A 1 108 ? -10.062 2.064 -10.805 1 97.31 108 LEU A C 1
ATOM 769 O O . LEU A 1 108 ? -10.133 1.094 -11.562 1 97.31 108 LEU A O 1
ATOM 773 N N . MET A 1 109 ? -10.383 1.996 -9.523 1 97.44 109 MET A N 1
ATOM 774 C CA . MET A 1 109 ? -10.812 0.74 -8.914 1 97.44 109 MET A CA 1
ATOM 775 C C . MET A 1 109 ? -12.164 0.301 -9.477 1 97.44 109 MET A C 1
ATOM 777 O O . MET A 1 109 ? -12.383 -0.887 -9.719 1 97.44 109 MET A O 1
ATOM 781 N N . TYR A 1 110 ? -13.055 1.29 -9.734 1 96.81 110 TYR A N 1
ATOM 782 C CA . TYR A 1 110 ? -14.359 0.977 -10.305 1 96.81 110 TYR A CA 1
ATOM 783 C C . TYR A 1 110 ? -14.211 0.393 -11.711 1 96.81 110 TYR A C 1
ATOM 785 O O . TYR A 1 110 ? -14.828 -0.622 -12.031 1 96.81 110 TYR A O 1
ATOM 793 N N . LEU A 1 111 ? -13.352 1.028 -12.484 1 94.88 111 LEU A N 1
ATOM 794 C CA . LEU A 1 111 ? -13.141 0.579 -13.859 1 94.88 111 LEU A CA 1
ATOM 795 C C . LEU A 1 111 ? -12.516 -0.813 -13.891 1 94.88 111 LEU A C 1
ATOM 797 O O . LEU A 1 111 ? -12.758 -1.585 -14.82 1 94.88 111 LEU A O 1
ATOM 801 N N . SER A 1 112 ? -11.797 -1.186 -12.859 1 93.94 112 SER A N 1
ATOM 802 C CA . SER A 1 112 ? -11.07 -2.449 -12.82 1 93.94 112 SER A CA 1
ATOM 803 C C . SER A 1 112 ? -11.938 -3.57 -12.258 1 93.94 112 SER A C 1
ATOM 805 O O . SER A 1 112 ? -11.578 -4.746 -12.359 1 93.94 112 SER A O 1
ATOM 807 N N . LEU A 1 113 ? -13.062 -3.246 -11.719 1 92.81 113 LEU A N 1
ATOM 808 C CA . LEU A 1 113 ? -13.891 -4.266 -11.078 1 92.81 113 LEU A CA 1
ATOM 809 C C . LEU A 1 113 ? -14.383 -5.281 -12.102 1 92.81 113 LEU A C 1
ATOM 811 O O . LEU A 1 113 ? -14.898 -4.906 -13.156 1 92.81 113 LEU A O 1
ATOM 815 N N . PRO A 1 114 ? -14.203 -6.508 -11.719 1 84.81 114 PRO A N 1
ATOM 816 C CA . PRO A 1 114 ? -14.805 -7.512 -12.609 1 84.81 114 PRO A CA 1
ATOM 817 C C . PRO A 1 114 ? -16.328 -7.465 -12.602 1 84.81 114 PRO A C 1
ATOM 819 O O . PRO A 1 114 ? -16.953 -7.566 -13.664 1 84.81 114 PRO A O 1
ATOM 822 N N . LEU A 1 115 ? -16.953 -7.387 -11.477 1 87.38 115 LEU A N 1
ATOM 823 C CA . LEU A 1 115 ? -18.406 -7.25 -11.281 1 87.38 115 LEU A CA 1
ATOM 824 C C . LEU A 1 115 ? -18.734 -5.883 -10.695 1 87.38 115 LEU A C 1
ATOM 826 O O . LEU A 1 115 ? -18.469 -5.629 -9.516 1 87.38 115 LEU A O 1
ATOM 830 N N . LYS A 1 116 ? -19.391 -5.07 -11.477 1 90.62 116 LYS A N 1
ATOM 831 C CA . LYS A 1 116 ? -19.656 -3.689 -11.078 1 90.62 116 LYS A CA 1
ATOM 832 C C . LYS A 1 116 ? -20.594 -3.639 -9.875 1 90.62 116 LYS A C 1
ATOM 834 O O . LYS A 1 116 ? -20.578 -2.678 -9.102 1 90.62 116 LYS A O 1
ATOM 839 N N . SER A 1 117 ? -21.391 -4.707 -9.672 1 88.62 117 SER A N 1
ATOM 840 C CA . SER A 1 117 ? -22.312 -4.75 -8.547 1 88.62 117 SER A CA 1
ATOM 841 C C . SER A 1 117 ? -21.578 -4.754 -7.215 1 88.62 117 SER A C 1
ATOM 843 O O . SER A 1 117 ? -22.125 -4.363 -6.184 1 88.62 117 SER A O 1
ATOM 845 N N . THR A 1 118 ? -20.344 -5.176 -7.293 1 90.69 118 THR A N 1
ATOM 846 C CA . THR A 1 118 ? -19.578 -5.246 -6.055 1 90.69 118 THR A CA 1
ATOM 847 C C . THR A 1 118 ? -19.062 -3.865 -5.652 1 90.69 118 THR A C 1
ATOM 849 O O . THR A 1 118 ? -18.547 -3.688 -4.551 1 90.69 118 THR A O 1
ATOM 852 N N . ALA A 1 119 ? -19.312 -2.838 -6.449 1 94.25 119 ALA A N 1
ATOM 853 C CA . ALA A 1 119 ? -18.828 -1.487 -6.191 1 94.25 119 ALA A CA 1
ATOM 854 C C . ALA A 1 119 ? -19.484 -0.88 -4.965 1 94.25 119 ALA A C 1
ATOM 856 O O . ALA A 1 119 ? -18.969 0.072 -4.375 1 94.25 119 ALA A O 1
ATOM 857 N N . GLN A 1 120 ? -20.609 -1.404 -4.586 1 94 120 GLN A N 1
ATOM 858 C CA . GLN A 1 120 ? -21.312 -0.898 -3.414 1 94 120 GLN A CA 1
ATOM 859 C C . GLN A 1 120 ? -20.469 -1.063 -2.148 1 94 120 GLN A C 1
ATOM 861 O O . GLN A 1 120 ? -20.656 -0.324 -1.179 1 94 120 GLN A O 1
ATOM 866 N N . ASN A 1 121 ? -19.562 -1.99 -2.17 1 95.06 121 ASN A N 1
ATOM 867 C CA . ASN A 1 121 ? -18.703 -2.238 -1.022 1 95.06 121 ASN A CA 1
ATOM 868 C C . ASN A 1 121 ? -17.703 -1.099 -0.815 1 95.06 121 ASN A C 1
ATOM 870 O O . ASN A 1 121 ? -17.078 -1.005 0.239 1 95.06 121 ASN A O 1
ATOM 874 N N . TYR A 1 122 ? -17.547 -0.248 -1.804 1 97.25 122 TYR A N 1
ATOM 875 C CA . TYR A 1 122 ? -16.594 0.851 -1.725 1 97.25 122 TYR A CA 1
ATOM 876 C C . TYR A 1 122 ? -17.141 1.992 -0.877 1 97.25 122 TYR A C 1
ATOM 878 O O . TYR A 1 122 ? -16.391 2.822 -0.374 1 97.25 122 TYR A O 1
ATOM 886 N N . ILE A 1 123 ? -18.469 2.088 -0.783 1 97.06 123 ILE A N 1
ATOM 887 C CA . ILE A 1 123 ? -19.125 3.23 -0.159 1 97.06 123 ILE A CA 1
ATOM 888 C C . ILE A 1 123 ? -19.094 3.074 1.359 1 97.06 123 ILE A C 1
ATOM 890 O O . ILE A 1 123 ? -19.375 1.994 1.885 1 97.06 123 ILE A O 1
ATOM 894 N N . ASN A 1 124 ? -18.656 4.129 2.076 1 96.31 124 ASN A N 1
ATOM 895 C CA . ASN A 1 124 ? -18.922 4.188 3.508 1 96.31 124 ASN A CA 1
ATOM 896 C C . ASN A 1 124 ? -20.406 4.484 3.783 1 96.31 124 ASN A C 1
ATOM 898 O O . ASN A 1 124 ? -20.906 5.543 3.414 1 96.31 124 ASN A O 1
ATOM 902 N N . LYS A 1 125 ? -21 3.566 4.473 1 94.69 125 LYS A N 1
ATOM 903 C CA . LYS A 1 125 ? -22.422 3.699 4.801 1 94.69 125 LYS A CA 1
ATOM 904 C C . LYS A 1 125 ? -22.641 3.582 6.309 1 94.69 125 LYS A C 1
ATOM 906 O O . LYS A 1 125 ? -21.969 2.807 6.984 1 94.69 125 LYS A O 1
ATOM 911 N N . VAL A 1 126 ? -23.578 4.363 6.723 1 96 126 VAL A N 1
ATOM 912 C CA . VAL A 1 126 ? -24.078 4.113 8.062 1 96 126 VAL A CA 1
ATOM 913 C C . VAL A 1 126 ? -24.891 2.818 8.078 1 96 126 VAL A C 1
ATOM 915 O O . VAL A 1 126 ? -25.875 2.684 7.34 1 96 126 VAL A O 1
ATOM 918 N N . PRO A 1 127 ? -24.469 1.828 8.906 1 91.69 127 PRO A N 1
ATOM 919 C CA . PRO A 1 127 ? -25.219 0.568 8.922 1 91.69 127 PRO A CA 1
ATOM 920 C C . PRO A 1 127 ? -26.688 0.763 9.25 1 91.69 127 PRO A C 1
ATOM 922 O O . PRO A 1 127 ? -27.047 1.677 10 1 91.69 127 PRO A O 1
ATOM 925 N N . VAL A 1 128 ? -27.484 -0.112 8.766 1 88.56 128 VAL A N 1
ATOM 926 C CA . VAL A 1 128 ? -28.938 -0.018 8.859 1 88.56 128 VAL A CA 1
ATOM 927 C C . VAL A 1 128 ? -29.359 -0.064 10.328 1 88.56 128 VAL A C 1
ATOM 929 O O . VAL A 1 128 ? -30.328 0.6 10.719 1 88.56 128 VAL A O 1
ATOM 932 N N . GLU A 1 129 ? -28.609 -0.764 11.094 1 91.62 129 GLU A N 1
ATOM 933 C CA . GLU A 1 129 ? -28.969 -0.929 12.492 1 91.62 129 GLU A CA 1
ATOM 934 C C . GLU A 1 129 ? -28.422 0.209 13.344 1 91.62 129 GLU A C 1
ATOM 936 O O . GLU A 1 129 ? -28.641 0.251 14.555 1 91.62 129 GLU A O 1
ATOM 941 N N . MET A 1 130 ? -27.703 1.133 12.727 1 90.94 130 MET A N 1
ATOM 942 C CA . MET A 1 130 ? -27.109 2.287 13.391 1 90.94 130 MET A CA 1
ATOM 943 C C . MET A 1 130 ? -27.75 3.584 12.922 1 90.94 130 MET A C 1
ATOM 945 O O . MET A 1 130 ? -28.266 3.65 11.805 1 90.94 130 MET A O 1
ATOM 949 N N . ASN A 1 131 ? -27.766 4.562 13.781 1 94.56 131 ASN A N 1
ATOM 950 C CA . ASN A 1 131 ? -28.188 5.883 13.312 1 94.56 131 ASN A CA 1
ATOM 951 C C . ASN A 1 131 ? -26.984 6.785 13.039 1 94.56 131 ASN A C 1
ATOM 953 O O . ASN A 1 131 ? -25.859 6.445 13.391 1 94.56 131 ASN A O 1
ATOM 957 N N . ALA A 1 132 ? -27.219 7.938 12.445 1 96.75 132 ALA A N 1
ATOM 958 C CA . ALA A 1 132 ? -26.172 8.844 11.984 1 96.75 132 ALA A CA 1
ATOM 959 C C . ALA A 1 132 ? -25.359 9.391 13.156 1 96.75 132 ALA A C 1
ATOM 961 O O . ALA A 1 132 ? -24.156 9.609 13.047 1 96.75 132 ALA A O 1
ATOM 962 N N . GLY A 1 133 ? -26.031 9.68 14.227 1 97.38 133 GLY A N 1
ATOM 963 C CA . GLY A 1 133 ? -25.344 10.188 15.406 1 97.38 133 GLY A CA 1
ATOM 964 C C . GLY A 1 133 ? -24.344 9.203 15.977 1 97.38 133 GLY A C 1
ATOM 965 O O . GLY A 1 133 ? -23.234 9.594 16.359 1 97.38 133 GLY A O 1
ATOM 966 N N . GLN A 1 134 ? -24.781 7.957 16.078 1 97.12 134 GLN A N 1
ATOM 967 C CA . GLN A 1 134 ? -23.891 6.902 16.562 1 97.12 134 GLN A CA 1
ATOM 968 C C . GLN A 1 134 ? -22.688 6.758 15.641 1 97.12 134 GLN A C 1
ATOM 970 O O . GLN A 1 134 ? -21.547 6.645 16.109 1 97.12 134 GLN A O 1
ATOM 975 N N . ALA A 1 135 ? -22.922 6.746 14.367 1 98.19 135 ALA A N 1
ATOM 976 C CA . ALA A 1 135 ? -21.844 6.645 13.391 1 98.19 135 ALA A CA 1
ATOM 977 C C . ALA A 1 135 ? -20.906 7.844 13.484 1 98.19 135 ALA A C 1
ATOM 979 O O . ALA A 1 135 ? -19.688 7.695 13.406 1 98.19 135 ALA A O 1
ATOM 980 N N . LEU A 1 136 ? -21.469 8.977 13.656 1 98.25 136 LEU A N 1
ATOM 981 C CA . LEU A 1 136 ? -20.688 10.203 13.812 1 98.25 136 LEU A CA 1
ATOM 982 C C . LEU A 1 136 ? -19.75 10.102 15.008 1 98.25 136 LEU A C 1
ATOM 984 O O . LEU A 1 136 ? -18.562 10.453 14.906 1 98.25 136 LEU A O 1
ATOM 988 N N . GLY A 1 137 ? -20.312 9.672 16.125 1 98.38 137 GLY A N 1
ATOM 989 C CA . GLY A 1 137 ? -19.5 9.516 17.328 1 98.38 137 GLY A CA 1
ATOM 990 C C . GLY A 1 137 ? -18.344 8.547 17.141 1 98.38 137 GLY A C 1
ATOM 991 O O . GLY A 1 137 ? -17.234 8.805 17.609 1 98.38 137 GLY A O 1
ATOM 992 N N . MET A 1 138 ? -18.578 7.465 16.484 1 98.19 138 MET A N 1
ATOM 993 C CA . MET A 1 138 ? -17.547 6.457 16.266 1 98.19 138 MET A CA 1
ATOM 994 C C . MET A 1 138 ? -16.469 6.98 15.328 1 98.19 138 MET A C 1
ATOM 996 O O . MET A 1 138 ? -15.273 6.727 15.531 1 98.19 138 MET A O 1
ATOM 1000 N N . GLU A 1 139 ? -16.859 7.73 14.258 1 98.69 139 GLU A N 1
ATOM 1001 C CA . GLU A 1 139 ? -15.883 8.367 13.375 1 98.69 139 GLU A CA 1
ATOM 1002 C C . GLU A 1 139 ? -15.016 9.359 14.148 1 98.69 139 GLU A C 1
ATOM 1004 O O . GLU A 1 139 ? -13.805 9.438 13.914 1 98.69 139 GLU A O 1
ATOM 1009 N N . MET A 1 140 ? -15.664 10.078 15.023 1 98.69 140 MET A N 1
ATOM 1010 C CA . MET A 1 140 ? -14.945 11.062 15.82 1 98.69 140 MET A CA 1
ATOM 1011 C C . MET A 1 140 ? -13.914 10.391 16.719 1 98.69 140 MET A C 1
ATOM 1013 O O . MET A 1 140 ? -12.758 10.812 16.781 1 98.69 140 MET A O 1
ATOM 1017 N N . LEU A 1 141 ? -14.336 9.391 17.438 1 98.56 141 LEU A N 1
ATOM 1018 C CA . LEU A 1 141 ? -13.453 8.688 18.344 1 98.56 141 LEU A CA 1
ATOM 1019 C C . LEU A 1 141 ? -12.273 8.062 17.609 1 98.56 141 LEU A C 1
ATOM 1021 O O . LEU A 1 141 ? -11.125 8.203 18.016 1 98.56 141 LEU A O 1
ATOM 1025 N N . ALA A 1 142 ? -12.586 7.375 16.562 1 98.62 142 ALA A N 1
ATOM 1026 C CA . ALA A 1 142 ? -11.555 6.695 15.781 1 98.62 142 ALA A CA 1
ATOM 1027 C C . ALA A 1 142 ? -10.555 7.695 15.211 1 98.62 142 ALA A C 1
ATOM 1029 O O . ALA A 1 142 ? -9.344 7.469 15.273 1 98.62 142 ALA A O 1
ATOM 1030 N N . THR A 1 143 ? -11.031 8.805 14.688 1 98.81 143 THR A N 1
ATOM 1031 C CA . THR A 1 143 ? -10.125 9.766 14.086 1 98.81 143 THR A CA 1
ATOM 1032 C C . THR A 1 143 ? -9.391 10.562 15.156 1 98.81 143 THR A C 1
ATOM 1034 O O . THR A 1 143 ? -8.258 11.016 14.938 1 98.81 143 THR A O 1
ATOM 1037 N N . PHE A 1 144 ? -9.984 10.68 16.328 1 98.62 144 PHE A N 1
ATOM 1038 C CA . PHE A 1 144 ? -9.266 11.258 17.469 1 98.62 144 PHE A CA 1
ATOM 1039 C C . PHE A 1 144 ? -8.008 10.453 17.781 1 98.62 144 PHE A C 1
ATOM 1041 O O . PHE A 1 144 ? -6.934 11.016 17.984 1 98.62 144 PHE A O 1
ATOM 1048 N N . LEU A 1 145 ? -8.195 9.164 17.844 1 98.62 145 LEU A N 1
ATOM 1049 C CA . LEU A 1 145 ? -7.051 8.289 18.094 1 98.62 145 LEU A CA 1
ATOM 1050 C C . LEU A 1 145 ? -5.969 8.5 17.031 1 98.62 145 LEU A C 1
ATOM 1052 O O . LEU A 1 145 ? -4.789 8.633 17.359 1 98.62 145 LEU A O 1
ATOM 1056 N N . LEU A 1 146 ? -6.352 8.516 15.766 1 98.56 146 LEU A N 1
ATOM 1057 C CA . LEU A 1 146 ? -5.41 8.75 14.672 1 98.56 146 LEU A CA 1
ATOM 1058 C C . LEU A 1 146 ? -4.723 10.102 14.828 1 98.56 146 LEU A C 1
ATOM 1060 O O . LEU A 1 146 ? -3.49 10.18 14.805 1 98.56 146 LEU A O 1
ATOM 1064 N N . GLY A 1 147 ? -5.527 11.141 15.023 1 98.5 147 GLY A N 1
ATOM 1065 C CA . GLY A 1 147 ? -4.973 12.484 15.156 1 98.5 147 GLY A CA 1
ATOM 1066 C C . GLY A 1 147 ? -4.031 12.617 16.344 1 98.5 147 GLY A C 1
ATOM 1067 O O . GLY A 1 147 ? -2.961 13.219 16.219 1 98.5 147 GLY A O 1
ATOM 1068 N N . PHE A 1 148 ? -4.391 12.039 17.406 1 97.12 148 PHE A N 1
ATOM 1069 C CA . PHE A 1 148 ? -3.57 12.148 18.609 1 97.12 148 PHE A CA 1
ATOM 1070 C C . PHE A 1 148 ? -2.225 11.461 18.406 1 97.12 148 PHE A C 1
ATOM 1072 O O . PHE A 1 148 ? -1.193 11.961 18.875 1 97.12 148 PHE A O 1
ATOM 1079 N N . THR A 1 149 ? -2.236 10.375 17.766 1 97.81 149 THR A N 1
ATOM 1080 C CA . THR A 1 149 ? -1.004 9.656 17.469 1 97.81 149 THR A CA 1
ATOM 1081 C C . THR A 1 149 ? -0.125 10.469 16.516 1 97.81 149 THR A C 1
ATOM 1083 O O . THR A 1 149 ? 1.087 10.57 16.719 1 97.81 149 THR A O 1
ATOM 1086 N N . VAL A 1 150 ? -0.729 11.055 15.461 1 97.19 150 VAL A N 1
ATOM 1087 C CA . VAL A 1 150 ? 0.01 11.859 14.492 1 97.19 150 VAL A CA 1
ATOM 1088 C C . VAL A 1 150 ? 0.717 13.008 15.211 1 97.19 150 VAL A C 1
ATOM 1090 O O . VAL A 1 150 ? 1.916 13.227 15.016 1 97.19 150 VAL A O 1
ATOM 1093 N N . PHE A 1 151 ? 0.055 13.719 16.094 1 95.56 151 PHE A N 1
ATOM 1094 C CA . PHE A 1 151 ? 0.642 14.859 16.797 1 95.56 151 PHE A CA 1
ATOM 1095 C C . PHE A 1 151 ? 1.706 14.391 17.781 1 95.56 151 PHE A C 1
ATOM 1097 O O . PHE A 1 151 ? 2.727 15.062 17.969 1 95.56 151 PHE A O 1
ATOM 1104 N N . SER A 1 152 ? 1.495 13.258 18.453 1 94 152 SER A N 1
ATOM 1105 C CA . SER A 1 152 ? 2.488 12.719 19.375 1 94 152 SER A CA 1
ATOM 1106 C C . SER A 1 152 ? 3.77 12.336 18.641 1 94 152 SER A C 1
ATOM 1108 O O . SER A 1 152 ? 4.871 12.609 19.109 1 94 152 SER A O 1
ATOM 1110 N N . VAL A 1 153 ? 3.588 11.656 17.5 1 93.62 153 VAL A N 1
ATOM 1111 C CA . VAL A 1 153 ? 4.734 11.242 16.703 1 93.62 153 VAL A CA 1
ATOM 1112 C C . VAL A 1 153 ? 5.5 12.469 16.203 1 93.62 153 VAL A C 1
ATOM 1114 O O . VAL A 1 153 ? 6.73 12.484 16.219 1 93.62 153 VAL A O 1
ATOM 1117 N N . GLU A 1 154 ? 4.793 13.523 15.727 1 91.44 154 GLU A N 1
ATOM 1118 C CA . GLU A 1 154 ? 5.43 14.75 15.273 1 91.44 154 GLU A CA 1
ATOM 1119 C C . GLU A 1 154 ? 6.223 15.414 16.391 1 91.44 154 GLU A C 1
ATOM 1121 O O . GLU A 1 154 ? 7.316 15.938 16.172 1 91.44 154 GLU A O 1
ATOM 1126 N N . ASP A 1 155 ? 5.66 15.383 17.578 1 89.62 155 ASP A N 1
ATOM 1127 C CA . ASP A 1 155 ? 6.352 15.938 18.734 1 89.62 155 ASP A CA 1
ATOM 1128 C C . ASP A 1 155 ? 7.621 15.148 19.047 1 89.62 155 ASP A C 1
ATOM 1130 O O . ASP A 1 155 ? 8.664 15.734 19.344 1 89.62 155 ASP A O 1
ATOM 1134 N N . GLN A 1 156 ? 7.539 13.883 18.969 1 87.88 156 GLN A N 1
ATOM 1135 C CA . GLN A 1 156 ? 8.703 13.039 19.219 1 87.88 156 GLN A CA 1
ATOM 1136 C C . GLN A 1 156 ? 9.789 13.281 18.172 1 87.88 156 GLN A C 1
ATOM 1138 O O . GLN A 1 156 ? 10.977 13.297 18.5 1 87.88 156 GLN A O 1
ATOM 1143 N N . ARG A 1 157 ? 9.352 13.43 16.953 1 86 157 ARG A N 1
ATOM 1144 C CA . ARG A 1 157 ? 10.312 13.719 15.883 1 86 157 ARG A CA 1
ATOM 1145 C C . ARG A 1 157 ? 11.008 15.055 16.125 1 86 157 ARG A C 1
ATOM 1147 O O . ARG A 1 157 ? 12.219 15.172 15.906 1 86 157 ARG A O 1
ATOM 1154 N N . ARG A 1 158 ? 10.336 16.047 16.594 1 83.69 158 ARG A N 1
ATOM 1155 C CA . ARG A 1 158 ? 10.898 17.359 16.891 1 83.69 158 ARG A CA 1
ATOM 1156 C C . ARG A 1 158 ? 11.914 17.266 18.016 1 83.69 158 ARG A C 1
ATOM 1158 O O . ARG A 1 158 ? 12.906 18 18.031 1 83.69 158 ARG A O 1
ATOM 1165 N N . ARG A 1 159 ? 11.648 16.328 18.844 1 83.62 159 ARG A N 1
ATOM 1166 C CA . ARG A 1 159 ? 12.539 16.156 19.984 1 83.62 159 ARG A CA 1
ATOM 1167 C C . ARG A 1 159 ? 13.664 15.172 19.656 1 83.62 159 ARG A C 1
ATOM 1169 O O . ARG A 1 159 ? 14.438 14.781 20.531 1 83.62 159 ARG A O 1
ATOM 1176 N N . GLU A 1 160 ? 13.672 14.578 18.344 1 81.19 160 GLU A N 1
ATOM 1177 C CA . GLU A 1 160 ? 14.711 13.703 17.812 1 81.19 160 GLU A CA 1
ATOM 1178 C C . GLU A 1 160 ? 14.727 12.359 18.531 1 81.19 160 GLU A C 1
ATOM 1180 O O . GLU A 1 160 ? 15.797 11.805 18.797 1 81.19 160 GLU A O 1
ATOM 1185 N N . ILE A 1 161 ? 13.656 12.086 19.109 1 70.38 161 ILE A N 1
ATOM 1186 C CA . ILE A 1 161 ? 13.5 10.727 19.609 1 70.38 161 ILE A CA 1
ATOM 1187 C C . ILE A 1 161 ? 13.375 9.75 18.453 1 70.38 161 ILE A C 1
ATOM 1189 O O . ILE A 1 161 ? 12.492 9.906 17.594 1 70.38 161 ILE A O 1
ATOM 1193 N N . ASN A 1 162 ? 14.336 8.852 18.359 1 73.44 162 ASN A N 1
ATOM 1194 C CA . ASN A 1 162 ? 14.43 7.941 17.219 1 73.44 162 ASN A CA 1
ATOM 1195 C C . ASN A 1 162 ? 13.508 6.734 17.391 1 73.44 162 ASN A C 1
ATOM 1197 O O . ASN A 1 162 ? 13.969 5.652 17.766 1 73.44 162 ASN A O 1
ATOM 1201 N N . GLU A 1 163 ? 12.297 6.914 17.281 1 75 163 GLU A N 1
ATOM 1202 C CA . GLU A 1 163 ? 11.32 5.828 17.281 1 75 163 GLU A CA 1
ATOM 1203 C C . GLU A 1 163 ? 10.609 5.73 15.93 1 75 163 GLU A C 1
ATOM 1205 O O . GLU A 1 163 ? 10.516 6.723 15.195 1 75 163 GLU A O 1
ATOM 1210 N N . PRO A 1 164 ? 10.227 4.547 15.547 1 87.88 164 PRO A N 1
ATOM 1211 C CA . PRO A 1 164 ? 9.562 4.371 14.258 1 87.88 164 PRO A CA 1
ATOM 1212 C C . PRO A 1 164 ? 8.172 5 14.219 1 87.88 164 PRO A C 1
ATOM 1214 O O . PRO A 1 164 ? 7.168 4.301 14.391 1 87.88 164 PRO A O 1
ATOM 1217 N N . GLY A 1 165 ? 8.055 6.312 14.031 1 91.69 165 GLY A N 1
ATOM 1218 C CA . GLY A 1 165 ? 6.812 7.066 14.062 1 91.69 165 GLY A CA 1
ATOM 1219 C C . GLY A 1 165 ? 5.816 6.625 13 1 91.69 165 GLY A C 1
ATOM 1220 O O . GLY A 1 165 ? 4.613 6.582 13.258 1 91.69 165 GLY A O 1
ATOM 1221 N N . ASN A 1 166 ? 6.352 6.262 11.82 1 94 166 ASN A N 1
ATOM 1222 C CA . ASN A 1 166 ? 5.457 5.832 10.758 1 94 166 ASN A CA 1
ATOM 1223 C C . ASN A 1 166 ? 4.711 4.555 11.133 1 94 166 ASN A C 1
ATOM 1225 O O . ASN A 1 166 ? 3.533 4.398 10.805 1 94 166 ASN A O 1
ATOM 1229 N N . LEU A 1 167 ? 5.383 3.662 11.836 1 94.56 167 LEU A N 1
ATOM 1230 C CA . LEU A 1 167 ? 4.75 2.426 12.289 1 94.56 167 LEU A CA 1
ATOM 1231 C C . LEU A 1 167 ? 3.627 2.717 13.273 1 94.56 167 LEU A C 1
ATOM 1233 O O . LEU A 1 167 ? 2.559 2.107 13.203 1 94.56 167 LEU A O 1
ATOM 1237 N N . ALA A 1 168 ? 3.889 3.656 14.188 1 94.75 168 ALA A N 1
ATOM 1238 C CA . ALA A 1 168 ? 2.879 4.031 15.18 1 94.75 168 ALA A CA 1
ATOM 1239 C C . ALA A 1 168 ? 1.628 4.582 14.5 1 94.75 168 ALA A C 1
ATOM 1241 O O . ALA A 1 168 ? 0.505 4.238 14.875 1 94.75 168 ALA A O 1
ATOM 1242 N N . ILE A 1 169 ? 1.821 5.371 13.508 1 97.25 169 ILE A N 1
ATOM 1243 C CA . ILE A 1 169 ? 0.691 5.973 12.805 1 97.25 169 ILE A CA 1
ATOM 1244 C C . ILE A 1 169 ? -0.073 4.891 12.047 1 97.25 169 ILE A C 1
ATOM 1246 O O . ILE A 1 169 ? -1.306 4.871 12.055 1 97.25 169 ILE A O 1
ATOM 1250 N N . GLY A 1 170 ? 0.645 4.012 11.367 1 98.38 170 GLY A N 1
ATOM 1251 C CA . GLY A 1 170 ? -0.018 2.904 10.695 1 98.38 170 GLY A CA 1
ATOM 1252 C C . GLY A 1 170 ? -0.836 2.041 11.641 1 98.38 170 GLY A C 1
ATOM 1253 O O . GLY A 1 170 ? -1.96 1.651 11.312 1 98.38 170 GLY A O 1
ATOM 1254 N N . PHE A 1 171 ? -0.317 1.748 12.805 1 97.56 171 PHE A N 1
ATOM 1255 C CA . PHE A 1 171 ? -1.031 0.96 13.797 1 97.56 171 PHE A CA 1
ATOM 1256 C C . PHE A 1 171 ? -2.236 1.725 14.328 1 97.56 171 PHE A C 1
ATOM 1258 O O . PHE A 1 171 ? -3.266 1.127 14.656 1 97.56 171 PHE A O 1
ATOM 1265 N N . ALA A 1 172 ? -2.096 3.029 14.453 1 98.56 172 ALA A N 1
ATOM 1266 C CA . ALA A 1 172 ? -3.24 3.834 14.875 1 98.56 172 ALA A CA 1
ATOM 1267 C C . ALA A 1 172 ? -4.391 3.715 13.875 1 98.56 172 ALA A C 1
ATOM 1269 O O . ALA A 1 172 ? -5.551 3.596 14.273 1 98.56 172 ALA A O 1
ATOM 1270 N N . VAL A 1 173 ? -4.047 3.787 12.625 1 98.75 173 VAL A N 1
ATOM 1271 C CA . VAL A 1 173 ? -5.066 3.641 11.586 1 98.75 173 VAL A CA 1
ATOM 1272 C C . VAL A 1 173 ? -5.73 2.27 11.711 1 98.75 173 VAL A C 1
ATOM 1274 O O . VAL A 1 173 ? -6.961 2.166 11.703 1 98.75 173 VAL A O 1
ATOM 1277 N N . THR A 1 174 ? -4.934 1.225 11.852 1 98.62 174 THR A N 1
ATOM 1278 C CA . THR A 1 174 ? -5.449 -0.133 11.992 1 98.62 174 THR A CA 1
ATOM 1279 C C . THR A 1 174 ? -6.352 -0.248 13.211 1 98.62 174 THR A C 1
ATOM 1281 O O . THR A 1 174 ? -7.465 -0.769 13.125 1 98.62 174 THR A O 1
ATOM 1284 N N . THR A 1 175 ? -5.879 0.246 14.312 1 98.5 175 THR A N 1
ATOM 1285 C CA . THR A 1 175 ? -6.637 0.196 15.562 1 98.5 175 THR A CA 1
ATOM 1286 C C . THR A 1 175 ? -7.941 0.977 15.438 1 98.5 175 THR A C 1
ATOM 1288 O O . THR A 1 175 ? -8.992 0.512 15.875 1 98.5 175 THR A O 1
ATOM 1291 N N . ALA A 1 176 ? -7.902 2.117 14.852 1 98.69 176 ALA A N 1
ATOM 1292 C CA . ALA A 1 176 ? -9.086 2.951 14.672 1 98.69 176 ALA A CA 1
ATOM 1293 C C . ALA A 1 176 ? -10.148 2.219 13.859 1 98.69 176 ALA A C 1
ATOM 1295 O O . ALA A 1 176 ? -11.344 2.291 14.172 1 98.69 176 ALA A O 1
ATOM 1296 N N . ILE A 1 177 ? -9.734 1.564 12.844 1 98.5 177 ILE A N 1
ATOM 1297 C CA . ILE A 1 177 ? -10.688 0.836 12.008 1 98.5 177 ILE A CA 1
ATOM 1298 C C . ILE A 1 177 ? -11.266 -0.338 12.789 1 98.5 177 ILE A C 1
ATOM 1300 O O . ILE A 1 177 ? -12.453 -0.65 12.664 1 98.5 177 ILE A O 1
ATOM 1304 N N . PHE A 1 178 ? -10.461 -0.98 13.609 1 97.06 178 PHE A N 1
ATOM 1305 C CA . PHE A 1 178 ? -11 -2.041 14.453 1 97.06 178 PHE A CA 1
ATOM 1306 C C . PHE A 1 178 ? -12.008 -1.483 15.445 1 97.06 178 PHE A C 1
ATOM 1308 O O . PHE A 1 178 ? -12.992 -2.15 15.789 1 97.06 178 PHE A O 1
ATOM 1315 N N . ILE A 1 179 ? -11.852 -0.292 15.914 1 96.69 179 ILE A N 1
ATOM 1316 C CA . ILE A 1 179 ? -12.758 0.349 16.859 1 96.69 179 ILE A CA 1
ATOM 1317 C C . ILE A 1 179 ? -14.094 0.646 16.172 1 96.69 179 ILE A C 1
ATOM 1319 O O . ILE A 1 179 ? -15.156 0.329 16.719 1 96.69 179 ILE A O 1
ATOM 1323 N N . ALA A 1 180 ? -14.031 1.158 14.984 1 97.62 180 ALA A N 1
ATOM 1324 C CA . ALA A 1 180 ? -15.227 1.808 14.461 1 97.62 180 ALA A CA 1
ATOM 1325 C C . ALA A 1 180 ? -15.75 1.075 13.227 1 97.62 180 ALA A C 1
ATOM 1327 O O . ALA A 1 180 ? -16.844 1.38 12.734 1 97.62 180 ALA A O 1
ATOM 1328 N N . GLY A 1 181 ? -15.039 0.14 12.727 1 96.25 181 GLY A N 1
ATOM 1329 C CA . GLY A 1 181 ? -15.344 -0.484 11.453 1 96.25 181 GLY A CA 1
ATOM 1330 C C . GLY A 1 181 ? -16.75 -1.043 11.383 1 96.25 181 GLY A C 1
ATOM 1331 O O . GLY A 1 181 ? -17.422 -0.917 10.359 1 96.25 181 GLY A O 1
ATOM 1332 N N . ARG A 1 182 ? -17.219 -1.656 12.391 1 94 182 ARG A N 1
ATOM 1333 C CA . ARG A 1 182 ? -18.531 -2.297 12.359 1 94 182 ARG A CA 1
ATOM 1334 C C . ARG A 1 182 ? -19.625 -1.33 12.805 1 94 182 ARG A C 1
ATOM 1336 O O . ARG A 1 182 ? -20.812 -1.671 12.781 1 94 182 ARG A O 1
ATOM 1343 N N . PHE A 1 183 ? -19.266 -0.119 13.195 1 94.31 183 PHE A N 1
ATOM 1344 C CA . PHE A 1 183 ? -20.234 0.858 13.672 1 94.31 183 PHE A CA 1
ATOM 1345 C C . PHE A 1 183 ? -20.516 1.918 12.617 1 94.31 183 PHE A C 1
ATOM 1347 O O . PHE A 1 183 ? -21.672 2.258 12.344 1 94.31 183 PHE A O 1
ATOM 1354 N N . SER A 1 184 ? -19.5 2.424 11.953 1 96.62 184 SER A N 1
ATOM 1355 C CA . SER A 1 184 ? -19.656 3.529 11.016 1 96.62 184 SER A CA 1
ATOM 1356 C C . SER A 1 184 ? -19.031 3.197 9.664 1 96.62 184 SER A C 1
ATOM 1358 O O . SER A 1 184 ? -19.156 3.967 8.711 1 96.62 184 SER A O 1
ATOM 1360 N N . GLY A 1 185 ? -18.312 2.098 9.555 1 95.5 185 GLY A N 1
ATOM 1361 C CA . GLY A 1 185 ? -17.5 1.805 8.391 1 95.5 185 GLY A CA 1
ATOM 1362 C C . GLY A 1 185 ? -16.078 2.305 8.508 1 95.5 185 GLY A C 1
ATOM 1363 O O . GLY A 1 185 ? -15.203 1.891 7.75 1 95.5 185 GLY A O 1
ATOM 1364 N N . ALA A 1 186 ? -15.875 3.221 9.469 1 97.62 186 ALA A N 1
ATOM 1365 C CA . ALA A 1 186 ? -14.547 3.721 9.82 1 97.62 186 ALA A CA 1
ATOM 1366 C C . ALA A 1 186 ? -13.836 4.297 8.594 1 97.62 186 ALA A C 1
ATOM 1368 O O . ALA A 1 186 ? -12.789 3.795 8.18 1 97.62 186 ALA A O 1
ATOM 1369 N N . SER A 1 187 ? -14.328 5.406 8.117 1 98.31 187 SER A N 1
ATOM 1370 C CA . SER A 1 187 ? -13.648 6.098 7.027 1 98.31 187 SER A CA 1
ATOM 1371 C C . SER A 1 187 ? -12.359 6.762 7.512 1 98.31 187 SER A C 1
ATOM 1373 O O . SER A 1 187 ? -11.273 6.441 7.027 1 98.31 187 SER A O 1
ATOM 1375 N N . LEU A 1 188 ? -12.547 7.598 8.617 1 98.62 188 LEU A N 1
ATOM 1376 C CA . LEU A 1 188 ? -11.461 8.344 9.242 1 98.62 188 LEU A CA 1
ATOM 1377 C C . LEU A 1 188 ? -10.906 9.398 8.289 1 98.62 188 LEU A C 1
ATOM 1379 O O . LEU A 1 188 ? -10.109 10.25 8.695 1 98.62 188 LEU A O 1
ATOM 1383 N N . ASN A 1 189 ? -11.195 9.406 6.984 1 98.88 189 ASN A N 1
ATOM 1384 C CA . ASN A 1 189 ? -10.578 10.141 5.891 1 98.88 189 ASN A CA 1
ATOM 1385 C C . ASN A 1 189 ? -11.609 10.617 4.871 1 98.88 189 ASN A C 1
ATOM 1387 O O . ASN A 1 189 ? -12.039 9.844 4.016 1 98.88 189 ASN A O 1
ATOM 1391 N N . PRO A 1 190 ? -11.984 11.875 4.895 1 98.88 190 PRO A N 1
ATOM 1392 C CA . PRO A 1 190 ? -13.008 12.375 3.979 1 98.88 190 PRO A CA 1
ATOM 1393 C C . PRO A 1 190 ? -12.68 12.094 2.512 1 98.88 190 PRO A C 1
ATOM 1395 O O . PRO A 1 190 ? -13.586 11.875 1.704 1 98.88 190 PRO A O 1
ATOM 1398 N N . ALA A 1 191 ? -11.422 12.148 2.117 1 98.81 191 ALA A N 1
ATOM 1399 C CA . ALA A 1 191 ? -11.047 11.859 0.736 1 98.81 191 ALA A CA 1
ATOM 1400 C C . ALA A 1 191 ? -11.375 10.414 0.37 1 98.81 191 ALA A C 1
ATOM 1402 O O . ALA A 1 191 ? -11.82 10.133 -0.749 1 98.81 191 ALA A O 1
ATOM 1403 N N . ARG A 1 192 ? -11.188 9.484 1.313 1 98.81 192 ARG A N 1
ATOM 1404 C CA . ARG A 1 192 ? -11.523 8.078 1.104 1 98.81 192 ARG A CA 1
ATOM 1405 C C . ARG A 1 192 ? -13.023 7.895 0.891 1 98.81 192 ARG A C 1
ATOM 1407 O O . ARG A 1 192 ? -13.445 7.035 0.111 1 98.81 192 ARG A O 1
ATOM 1414 N N . SER A 1 193 ? -13.82 8.648 1.599 1 98.81 193 SER A N 1
ATOM 1415 C CA . SER A 1 193 ? -15.273 8.547 1.482 1 98.81 193 SER A CA 1
ATOM 1416 C C . SER A 1 193 ? -15.781 9.289 0.252 1 98.81 193 SER A C 1
ATOM 1418 O O . SER A 1 193 ? -16.734 8.859 -0.392 1 98.81 193 SER A O 1
ATOM 1420 N N . LEU A 1 194 ? -15.164 10.375 -0.087 1 98.81 194 LEU A N 1
ATOM 1421 C CA . LEU A 1 194 ? -15.625 11.227 -1.177 1 98.81 194 LEU A CA 1
ATOM 1422 C C . LEU A 1 194 ? -15.492 10.508 -2.518 1 98.81 194 LEU A C 1
ATOM 1424 O O . LEU A 1 194 ? -16.406 10.562 -3.346 1 98.81 194 LEU A O 1
ATOM 1428 N N . GLY A 1 195 ? -14.406 9.906 -2.797 1 98.81 195 GLY A N 1
ATOM 1429 C CA . GLY A 1 195 ? -14.164 9.25 -4.07 1 98.81 195 GLY A CA 1
ATOM 1430 C C . GLY A 1 195 ? -15.297 8.32 -4.484 1 98.81 195 GLY A C 1
ATOM 1431 O O . GLY A 1 195 ? -15.961 8.562 -5.492 1 98.81 195 GLY A O 1
ATOM 1432 N N . PRO A 1 196 ? -15.539 7.352 -3.666 1 98.75 196 PRO A N 1
ATOM 1433 C CA . PRO A 1 196 ? -16.625 6.418 -4 1 98.75 196 PRO A CA 1
ATOM 1434 C C . PRO A 1 196 ? -17.984 7.102 -4.07 1 98.75 196 PRO A C 1
ATOM 1436 O O . PRO A 1 196 ? -18.828 6.73 -4.898 1 98.75 196 PRO A O 1
ATOM 1439 N N . ALA A 1 197 ? -18.25 8.047 -3.166 1 98.69 197 ALA A N 1
ATOM 1440 C CA . ALA A 1 197 ? -19.516 8.75 -3.217 1 98.69 197 ALA A CA 1
ATOM 1441 C C . ALA A 1 197 ? -19.734 9.414 -4.574 1 98.69 197 ALA A C 1
ATOM 1443 O O . ALA A 1 197 ? -20.828 9.375 -5.129 1 98.69 197 ALA A O 1
ATOM 1444 N N . ILE A 1 198 ? -18.719 10.016 -5.098 1 98.69 198 ILE A N 1
ATOM 1445 C CA . ILE A 1 198 ? -18.797 10.695 -6.383 1 98.69 198 ILE A CA 1
ATOM 1446 C C . ILE A 1 198 ? -18.984 9.664 -7.5 1 98.69 198 ILE A C 1
ATOM 1448 O O . ILE A 1 198 ? -19.859 9.812 -8.352 1 98.69 198 ILE A O 1
ATOM 1452 N N . ILE A 1 199 ? -18.203 8.625 -7.543 1 98.44 199 ILE A N 1
ATOM 1453 C CA . ILE A 1 199 ? -18.172 7.656 -8.633 1 98.44 199 ILE A CA 1
ATOM 1454 C C . ILE A 1 199 ? -19.469 6.859 -8.656 1 98.44 199 ILE A C 1
ATOM 1456 O O . ILE A 1 199 ? -20 6.539 -9.734 1 98.44 199 ILE A O 1
ATOM 1460 N N . LEU A 1 200 ? -20 6.613 -7.504 1 98.06 200 LEU A N 1
ATOM 1461 C CA . LEU A 1 200 ? -21.156 5.715 -7.434 1 98.06 200 LEU A CA 1
ATOM 1462 C C . LEU A 1 200 ? -22.438 6.5 -7.199 1 98.06 200 LEU A C 1
ATOM 1464 O O . LEU A 1 200 ? -23.531 5.938 -7.258 1 98.06 200 LEU A O 1
ATOM 1468 N N . GLY A 1 201 ? -22.328 7.773 -6.926 1 97.75 201 GLY A N 1
ATOM 1469 C CA . GLY A 1 201 ? -23.484 8.633 -6.758 1 97.75 201 GLY A CA 1
ATOM 1470 C C . GLY A 1 201 ? -24.281 8.336 -5.496 1 97.75 201 GLY A C 1
ATOM 1471 O O . GLY A 1 201 ? -25.516 8.312 -5.52 1 97.75 201 GLY A O 1
ATOM 1472 N N . TYR A 1 202 ? -23.672 8.016 -4.457 1 97.25 202 TYR A N 1
ATOM 1473 C CA . TYR A 1 202 ? -24.312 7.738 -3.178 1 97.25 202 TYR A CA 1
ATOM 1474 C C . TYR A 1 202 ? -23.922 8.781 -2.137 1 97.25 202 TYR A C 1
ATOM 1476 O O . TYR A 1 202 ? -22.766 8.891 -1.756 1 97.25 202 TYR A O 1
ATOM 1484 N N . TRP A 1 203 ? -24.922 9.477 -1.54 1 97.88 203 TRP A N 1
ATOM 1485 C CA . TRP A 1 203 ? -24.609 10.633 -0.708 1 97.88 203 TRP A CA 1
ATOM 1486 C C . TRP A 1 203 ? -25.344 10.555 0.626 1 97.88 203 TRP A C 1
ATOM 1488 O O . TRP A 1 203 ? -25.234 11.461 1.457 1 97.88 203 TRP A O 1
ATOM 1498 N N . GLU A 1 204 ? -26.109 9.453 0.889 1 96.88 204 GLU A N 1
ATOM 1499 C CA . GLU A 1 204 ? -26.859 9.344 2.137 1 96.88 204 GLU A CA 1
ATOM 1500 C C . GLU A 1 204 ? -25.922 9.406 3.346 1 96.88 204 GLU A C 1
ATOM 1502 O O . GLU A 1 204 ? -25 8.594 3.479 1 96.88 204 GLU A O 1
ATOM 1507 N N . HIS A 1 205 ? -26.172 10.352 4.234 1 97.62 205 HIS A N 1
ATOM 1508 C CA . HIS A 1 205 ? -25.422 10.602 5.465 1 97.62 205 HIS A CA 1
ATOM 1509 C C . HIS A 1 205 ? -23.953 10.828 5.18 1 97.62 205 HIS A C 1
ATOM 1511 O O . HIS A 1 205 ? -23.094 10.531 6.02 1 97.62 205 HIS A O 1
ATOM 1517 N N . HIS A 1 206 ? -23.594 11.312 4.039 1 98.31 206 HIS A N 1
ATOM 1518 C CA . HIS A 1 206 ? -22.219 11.539 3.65 1 98.31 206 HIS A CA 1
ATOM 1519 C C . HIS A 1 206 ? -21.531 12.531 4.586 1 98.31 206 HIS A C 1
ATOM 1521 O O . HIS A 1 206 ? -20.328 12.438 4.824 1 98.31 206 HIS A O 1
ATOM 1527 N N . TRP A 1 207 ? -22.344 13.43 5.148 1 98.31 207 TRP A N 1
ATOM 1528 C CA . TRP A 1 207 ? -21.828 14.453 6.051 1 98.31 207 TRP A CA 1
ATOM 1529 C C . TRP A 1 207 ? -21.156 13.828 7.262 1 98.31 207 TRP A C 1
ATOM 1531 O O . TRP A 1 207 ? -20.234 14.406 7.84 1 98.31 207 TRP A O 1
ATOM 1541 N N . VAL A 1 208 ? -21.531 12.688 7.699 1 98.69 208 VAL A N 1
ATOM 1542 C CA . VAL A 1 208 ? -20.969 11.961 8.828 1 98.69 208 VAL A CA 1
ATOM 1543 C C . VAL A 1 208 ? -19.469 11.734 8.609 1 98.69 208 VAL A C 1
ATOM 1545 O O . VAL A 1 208 ? -18.688 11.828 9.547 1 98.69 208 VAL A O 1
ATOM 1548 N N . TYR A 1 209 ? -19.047 11.539 7.391 1 98.75 209 TYR A N 1
ATOM 1549 C CA . TYR A 1 209 ? -17.703 11.117 7.047 1 98.75 209 TYR A CA 1
ATOM 1550 C C . TYR A 1 209 ? -16.812 12.32 6.746 1 98.75 209 TYR A C 1
ATOM 1552 O O . TYR A 1 209 ? -15.648 12.156 6.367 1 98.75 209 TYR A O 1
ATOM 1560 N N . TRP A 1 210 ? -17.344 13.5 6.918 1 98.81 210 TRP A N 1
ATOM 1561 C CA . TRP A 1 210 ? -16.562 14.727 6.941 1 98.81 210 TRP A CA 1
ATOM 1562 C C . TRP A 1 210 ? -16.5 15.305 8.352 1 98.81 210 TRP A C 1
ATOM 1564 O O . TRP A 1 210 ? -15.406 15.492 8.898 1 98.81 210 TRP A O 1
ATOM 1574 N N . ILE A 1 211 ? -17.625 15.469 8.875 1 98.81 211 ILE A N 1
ATOM 1575 C CA . ILE A 1 211 ? -17.719 16.141 10.172 1 98.81 211 ILE A CA 1
ATOM 1576 C C . ILE A 1 211 ? -17.078 15.273 11.25 1 98.81 211 ILE A C 1
ATOM 1578 O O . ILE A 1 211 ? -16.312 15.766 12.086 1 98.81 211 ILE A O 1
ATOM 1582 N N . GLY A 1 212 ? -17.422 14.008 11.312 1 98.75 212 GLY A N 1
ATOM 1583 C CA . GLY A 1 212 ? -16.875 13.102 12.312 1 98.75 212 GLY A CA 1
ATOM 1584 C C . GLY A 1 212 ? -15.367 13.094 12.344 1 98.75 212 GLY A C 1
ATOM 1585 O O . GLY A 1 212 ? -14.758 13.461 13.352 1 98.75 212 GLY A O 1
ATOM 1586 N N . PRO A 1 213 ? -14.789 12.789 11.227 1 98.88 213 PRO A N 1
ATOM 1587 C CA . PRO A 1 213 ? -13.328 12.727 11.188 1 98.88 213 PRO A CA 1
ATOM 1588 C C . PRO A 1 213 ? -12.672 14.078 11.477 1 98.88 213 PRO A C 1
ATOM 1590 O O . PRO A 1 213 ? -11.711 14.148 12.25 1 98.88 213 PRO A O 1
ATOM 1593 N N . ILE A 1 214 ? -13.156 15.148 10.914 1 98.88 214 ILE A N 1
ATOM 1594 C CA . ILE A 1 214 ? -12.547 16.453 11.102 1 98.88 214 ILE A CA 1
ATOM 1595 C C . ILE A 1 214 ? -12.625 16.859 12.57 1 98.88 214 ILE A C 1
ATOM 1597 O O . ILE A 1 214 ? -11.617 17.266 13.156 1 98.88 214 ILE A O 1
ATOM 1601 N N . PHE A 1 215 ? -13.727 16.672 13.109 1 98.75 215 PHE A N 1
ATOM 1602 C CA . PHE A 1 215 ? -13.875 17.047 14.516 1 98.75 215 PHE A CA 1
ATOM 1603 C C . PHE A 1 215 ? -12.984 16.188 15.398 1 98.75 215 PHE A C 1
ATOM 1605 O O . PHE A 1 215 ? -12.383 16.672 16.344 1 98.75 215 PHE A O 1
ATOM 1612 N N . GLY A 1 216 ? -12.992 14.898 15.164 1 98.81 216 GLY A N 1
ATOM 1613 C CA . GLY A 1 216 ? -12.109 14.023 15.914 1 98.81 216 GLY A CA 1
ATOM 1614 C C . GLY A 1 216 ? -10.648 14.422 15.828 1 98.81 216 GLY A C 1
ATOM 1615 O O . GLY A 1 216 ? -9.961 14.5 16.844 1 98.81 216 GLY A O 1
ATOM 1616 N N . ALA A 1 217 ? -10.188 14.711 14.648 1 98.88 217 ALA A N 1
ATOM 1617 C CA . ALA A 1 217 ? -8.789 15.062 14.438 1 98.88 217 ALA A CA 1
ATOM 1618 C C . ALA A 1 217 ? -8.461 16.406 15.07 1 98.88 217 ALA A C 1
ATOM 1620 O O . ALA A 1 217 ? -7.391 16.578 15.672 1 98.88 217 ALA A O 1
ATOM 1621 N N . VAL A 1 218 ? -9.312 17.406 14.898 1 98.69 218 VAL A N 1
ATOM 1622 C CA . VAL A 1 218 ? -9.086 18.719 15.477 1 98.69 218 VAL A CA 1
ATOM 1623 C C . VAL A 1 218 ? -9.039 18.625 17 1 98.69 218 VAL A C 1
ATOM 1625 O O . VAL A 1 218 ? -8.164 19.203 17.641 1 98.69 218 VAL A O 1
ATOM 1628 N N . LEU A 1 219 ? -9.969 17.875 17.531 1 98.19 219 LEU A N 1
ATOM 1629 C CA . LEU A 1 219 ? -9.961 17.672 18.984 1 98.19 219 LEU A CA 1
ATOM 1630 C C . LEU A 1 219 ? -8.656 17.031 19.438 1 98.19 219 LEU A C 1
ATOM 1632 O O . LEU A 1 219 ? -8.117 17.391 20.484 1 98.19 219 LEU A O 1
ATOM 1636 N N . ALA A 1 220 ? -8.211 16.094 18.734 1 98.5 220 ALA A N 1
ATOM 1637 C CA . ALA A 1 220 ? -6.938 15.453 19.062 1 98.5 220 ALA A CA 1
ATOM 1638 C C . ALA A 1 220 ? -5.797 16.469 19.062 1 98.5 220 ALA A C 1
ATOM 1640 O O . ALA A 1 220 ? -4.969 16.469 19.984 1 98.5 220 ALA A O 1
ATOM 1641 N N . GLY A 1 221 ? -5.723 17.328 18.016 1 97.5 221 GLY A N 1
ATOM 1642 C CA . GLY A 1 221 ? -4.684 18.344 17.922 1 97.5 221 GLY A CA 1
ATOM 1643 C C . GLY A 1 221 ? -4.703 19.328 19.078 1 97.5 221 GLY A C 1
ATOM 1644 O O . GLY A 1 221 ? -3.666 19.594 19.688 1 97.5 221 GLY A O 1
ATOM 1645 N N . VAL A 1 222 ? -5.828 19.766 19.422 1 96.5 222 VAL A N 1
ATOM 1646 C CA . VAL A 1 222 ? -5.98 20.734 20.5 1 96.5 222 VAL A CA 1
ATOM 1647 C C . VAL A 1 222 ? -5.648 20.078 21.828 1 96.5 222 VAL A C 1
ATOM 1649 O O . VAL A 1 222 ? -4.988 20.688 22.688 1 96.5 222 VAL A O 1
ATOM 1652 N N . SER A 1 223 ? -6.113 18.891 22 1 94.69 223 SER A N 1
ATOM 1653 C CA . SER A 1 223 ? -5.832 18.156 23.234 1 94.69 223 SER A CA 1
ATOM 1654 C C . SER A 1 223 ? -4.34 17.906 23.406 1 94.69 223 SER A C 1
ATOM 1656 O O . SER A 1 223 ? -3.805 18.031 24.5 1 94.69 223 SER A O 1
ATOM 1658 N N . HIS A 1 224 ? -3.721 17.531 22.359 1 93.12 224 HIS A N 1
ATOM 1659 C CA . HIS A 1 224 ? -2.287 17.266 22.422 1 93.12 224 HIS A CA 1
ATOM 1660 C C . HIS A 1 224 ? -1.504 18.516 22.781 1 93.12 224 HIS A C 1
ATOM 1662 O O . HIS A 1 224 ? -0.557 18.469 23.562 1 93.12 224 HIS A O 1
ATOM 1668 N N . GLU A 1 225 ? -1.809 19.656 22.266 1 90 225 GLU A N 1
ATOM 1669 C CA . GLU A 1 225 ? -1.147 20.922 22.562 1 90 225 GLU A CA 1
ATOM 1670 C C . GLU A 1 225 ? -1.328 21.312 24.031 1 90 225 GLU A C 1
ATOM 1672 O O . GLU A 1 225 ? -0.408 21.828 24.656 1 90 225 GLU A O 1
ATOM 1677 N N . SER A 1 226 ? -2.422 21.062 24.469 1 87.5 226 SER A N 1
ATOM 1678 C CA . SER A 1 226 ? -2.697 21.375 25.875 1 87.5 226 SER A CA 1
ATOM 1679 C C . SER A 1 226 ? -1.903 20.484 26.812 1 87.5 226 SER A C 1
ATOM 1681 O O . SER A 1 226 ? -1.486 20.922 27.891 1 87.5 226 SER A O 1
ATOM 1683 N N . SER A 1 227 ? -1.762 19.281 26.469 1 76.94 227 SER A N 1
ATOM 1684 C CA . SER A 1 227 ? -1.014 18.328 27.281 1 76.94 227 SER A CA 1
ATOM 1685 C C . SER A 1 227 ? 0.483 18.625 27.234 1 76.94 227 SER A C 1
ATOM 1687 O O . SER A 1 227 ? 1.201 18.375 28.203 1 76.94 227 SER A O 1
ATOM 1689 N N . SER A 1 228 ? 0.989 19.016 26.141 1 71.75 228 SER A N 1
ATOM 1690 C CA . SER A 1 228 ? 2.404 19.328 25.969 1 71.75 228 SER A CA 1
ATOM 1691 C C . SER A 1 228 ? 2.783 20.594 26.719 1 71.75 228 SER A C 1
ATOM 1693 O O . SER A 1 228 ? 3.932 20.766 27.141 1 71.75 228 SER A O 1
ATOM 1695 N N . TRP A 1 229 ? 1.926 21.531 26.812 1 54.91 229 TRP A N 1
ATOM 1696 C CA . TRP A 1 229 ? 2.146 22.734 27.594 1 54.91 229 TRP A CA 1
ATOM 1697 C C . TRP A 1 229 ? 2.277 22.406 29.078 1 54.91 229 TRP A C 1
ATOM 1699 O O . TRP A 1 229 ? 3.127 22.984 29.766 1 54.91 229 TRP A O 1
ATOM 1709 N N . ASP A 1 230 ? 1.516 21.453 29.484 1 49.47 230 ASP A N 1
ATOM 1710 C CA . ASP A 1 230 ? 1.588 21.125 30.906 1 49.47 230 ASP A CA 1
ATOM 1711 C C . ASP A 1 230 ? 2.836 20.297 31.219 1 49.47 230 ASP A C 1
ATOM 1713 O O . ASP A 1 230 ? 3.377 20.375 32.344 1 49.47 230 ASP A O 1
ATOM 1717 N N . GLY A 1 231 ? 3.312 19.547 30.281 1 46.91 231 GLY A N 1
ATOM 1718 C CA . GLY A 1 231 ? 4.508 18.75 30.547 1 46.91 231 GLY A CA 1
ATOM 1719 C C . GLY A 1 231 ? 5.773 19.594 30.609 1 46.91 231 GLY A C 1
ATOM 1720 O O . GLY A 1 231 ? 6.754 19.219 31.234 1 46.91 231 GLY A O 1
ATOM 1721 N N . ASP A 1 232 ? 5.969 20.656 29.797 1 44.59 232 ASP A N 1
ATOM 1722 C CA . ASP A 1 232 ? 7.102 21.562 29.969 1 44.59 232 ASP A CA 1
ATOM 1723 C C . ASP A 1 232 ? 7.039 22.281 31.312 1 44.59 232 ASP A C 1
ATOM 1725 O O . ASP A 1 232 ? 8.055 22.766 31.812 1 44.59 232 ASP A O 1
ATOM 1729 N N . ALA A 1 233 ? 5.969 22.453 31.922 1 38.84 233 ALA A N 1
ATOM 1730 C CA . ALA A 1 233 ? 5.91 23 33.281 1 38.84 233 ALA A CA 1
ATOM 1731 C C . ALA A 1 233 ? 6.43 22 34.312 1 38.84 233 ALA A C 1
ATOM 1733 O O . ALA A 1 233 ? 6.871 22.375 35.375 1 38.84 233 ALA A O 1
ATOM 1734 N N . CYS A 1 234 ? 6.219 20.75 34 1 35.06 234 CYS A N 1
ATOM 1735 C CA . CYS A 1 234 ? 6.594 19.828 35.094 1 35.06 234 CYS A CA 1
ATOM 1736 C C . CYS A 1 234 ? 8.086 19.547 35.062 1 35.06 234 CYS A C 1
ATOM 1738 O O . CYS A 1 234 ? 8.586 18.75 35.875 1 35.06 234 CYS A O 1
ATOM 1740 N N . HIS A 1 235 ? 8.867 19.969 34.062 1 36.31 235 HIS A N 1
ATOM 1741 C CA . HIS A 1 235 ? 10.273 19.609 34.219 1 36.31 235 HIS A CA 1
ATOM 1742 C C . HIS A 1 235 ? 10.891 20.344 35.406 1 36.31 235 HIS A C 1
ATOM 1744 O O . HIS A 1 235 ? 12.086 20.203 35.688 1 36.31 235 HIS A O 1
ATOM 1750 N N . VAL A 1 236 ? 10.305 21.344 36.031 1 29.64 236 VAL A N 1
ATOM 1751 C CA . VAL A 1 236 ? 11.125 22.016 37.031 1 29.64 236 VAL A CA 1
ATOM 1752 C C . VAL A 1 236 ? 11.18 21.172 38.312 1 29.64 236 VAL A C 1
ATOM 1754 O O . VAL A 1 236 ? 12.023 21.406 39.156 1 29.64 236 VAL A O 1
ATOM 1757 N N . SER A 1 237 ? 10.125 20.641 38.938 1 28.42 237 SER A N 1
ATOM 1758 C CA . SER A 1 237 ? 10.32 20.391 40.344 1 28.42 237 SER A CA 1
ATOM 1759 C C . SER A 1 237 ? 11.156 19.125 40.594 1 28.42 237 SER A C 1
ATOM 1761 O O . SER A 1 237 ? 10.852 18.062 40.031 1 28.42 237 SER A O 1
ATOM 1763 N N . PRO A 1 238 ? 12.547 19.172 41.031 1 31.44 238 PRO A N 1
ATOM 1764 C CA . PRO A 1 238 ? 13.539 18.172 41.438 1 31.44 238 PRO A CA 1
ATOM 1765 C C . PRO A 1 238 ? 12.977 17.156 42.406 1 31.44 238 PRO A C 1
ATOM 1767 O O . PRO A 1 238 ? 13.625 16.141 42.688 1 31.44 238 PRO A O 1
ATOM 1770 N N . GLY A 1 239 ? 12.008 17.531 43.25 1 27.28 239 GLY A N 1
ATOM 1771 C CA . GLY A 1 239 ? 11.898 16.906 44.562 1 27.28 239 GLY A CA 1
ATOM 1772 C C . GLY A 1 2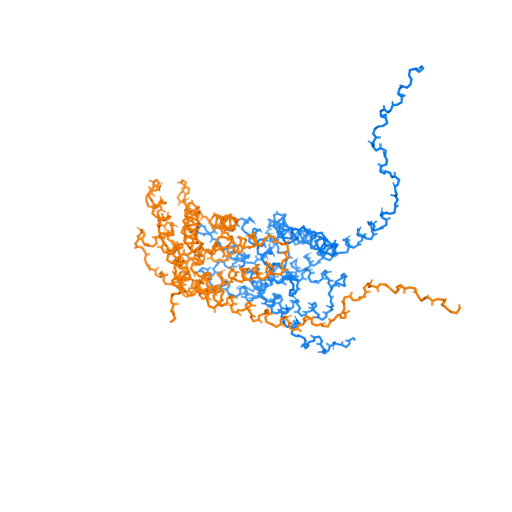39 ? 11.562 15.43 44.5 1 27.28 239 GLY A C 1
ATOM 1773 O O . GLY A 1 239 ? 12.117 14.633 45.25 1 27.28 239 GLY A O 1
ATOM 1774 N N . PHE A 1 240 ? 10.344 15.086 43.906 1 27.19 240 PHE A N 1
ATOM 1775 C CA . PHE A 1 240 ? 9.727 13.883 44.469 1 27.19 240 PHE A CA 1
ATOM 1776 C C . PHE A 1 240 ? 10.391 12.633 43.906 1 27.19 240 PHE A C 1
ATOM 1778 O O . PHE A 1 240 ? 9.711 11.672 43.531 1 27.19 240 PHE A O 1
ATOM 1785 N N . HIS A 1 241 ? 11.539 12.805 43.188 1 27.25 241 HIS A N 1
ATOM 1786 C CA . HIS A 1 241 ? 12.102 11.508 42.812 1 27.25 241 HIS A CA 1
ATOM 1787 C C . HIS A 1 241 ? 12.5 10.703 44.031 1 27.25 241 HIS A C 1
ATOM 1789 O O . HIS A 1 241 ? 13.086 9.625 43.906 1 27.25 241 HIS A O 1
ATOM 1795 N N . ARG A 1 242 ? 12.617 11.438 45.25 1 25.97 242 ARG A N 1
ATOM 1796 C CA . ARG A 1 242 ? 13.383 10.742 46.281 1 25.97 242 ARG A CA 1
ATOM 1797 C C . ARG A 1 242 ? 12.656 9.484 46.75 1 25.97 242 ARG A C 1
ATOM 1799 O O . ARG A 1 242 ? 13.281 8.555 47.25 1 25.97 242 ARG A O 1
ATOM 1806 N N . ILE A 1 243 ? 11.297 9.656 47 1 25.16 243 ILE A N 1
ATOM 1807 C CA . ILE A 1 243 ? 10.812 8.836 48.125 1 25.16 243 ILE A CA 1
ATOM 1808 C C . ILE A 1 243 ? 10.875 7.359 47.719 1 25.16 243 ILE A C 1
ATOM 1810 O O . ILE A 1 243 ? 10.984 6.488 48.594 1 25.16 243 ILE A O 1
ATOM 1814 N N . PHE A 1 244 ? 10.5 6.918 46.469 1 22.78 244 PHE A N 1
ATOM 1815 C CA . PHE A 1 244 ? 10.242 5.5 46.688 1 22.78 244 PHE A CA 1
ATOM 1816 C C . PHE A 1 244 ? 11.539 4.762 47 1 22.78 244 PHE A C 1
ATOM 1818 O O . PHE A 1 244 ? 11.625 3.545 46.844 1 22.78 244 PHE A O 1
ATOM 1825 N N . CYS A 1 245 ? 12.656 5.477 46.844 1 24.62 245 CYS A N 1
ATOM 1826 C CA . CYS A 1 245 ? 13.766 4.695 47.375 1 24.62 245 CYS A CA 1
ATOM 1827 C C . CYS A 1 245 ? 13.547 4.379 48.844 1 24.62 245 CYS A C 1
ATOM 1829 O O . CYS A 1 245 ? 13.359 5.281 49.656 1 24.62 245 CYS A O 1
ATOM 1831 N N . GLY A 1 246 ? 12.781 3.189 49.125 1 24.78 246 GLY A N 1
ATOM 1832 C CA . GLY A 1 246 ? 12.508 2.615 50.438 1 24.78 246 GLY A CA 1
ATOM 1833 C C . GLY A 1 246 ? 13.633 2.848 51.406 1 24.78 246 GLY A C 1
ATOM 1834 O O . GLY A 1 246 ? 14.812 2.766 51.062 1 24.78 246 GLY A O 1
ATOM 1835 N N . ARG A 1 247 ? 13.5 3.713 52.438 1 24.47 247 ARG A N 1
ATOM 1836 C CA . ARG A 1 247 ? 14.148 4.043 53.719 1 24.47 247 ARG A CA 1
ATOM 1837 C C . ARG A 1 247 ? 14.547 2.781 54.469 1 24.47 247 ARG A C 1
ATOM 1839 O O . ARG A 1 247 ? 13.75 2.227 55.219 1 24.47 247 ARG A O 1
ATOM 1846 N N . SER A 1 248 ? 14.867 1.545 53.875 1 24.27 248 SER A N 1
ATOM 1847 C CA . SER A 1 248 ? 15.242 0.511 54.812 1 24.27 248 SER A CA 1
ATOM 1848 C C . SER A 1 248 ? 16.422 0.955 55.688 1 24.27 248 SER A C 1
ATOM 1850 O O . SER A 1 248 ? 17.062 0.13 56.344 1 24.27 248 SER A O 1
ATOM 1852 N N . THR A 1 249 ? 16.828 2.225 55.75 1 22.62 249 THR A N 1
ATOM 1853 C CA . THR A 1 249 ? 18.062 2.363 56.5 1 22.62 249 THR A CA 1
ATOM 1854 C C . THR A 1 249 ? 17.891 1.855 57.938 1 22.62 249 THR A C 1
ATOM 1856 O O . THR A 1 249 ? 18.734 1.115 58.438 1 22.62 249 THR A O 1
ATOM 1859 N N . GLN A 1 250 ? 17.328 2.668 58.875 1 21.08 250 GLN A N 1
ATOM 1860 C CA . GLN A 1 250 ? 17.953 3.096 60.125 1 21.08 250 GLN A CA 1
ATOM 1861 C C . GLN A 1 250 ? 17.562 2.168 61.281 1 21.08 250 GLN A C 1
ATOM 1863 O O . GLN A 1 250 ? 16.672 2.488 62.062 1 21.08 250 GLN A O 1
ATOM 1868 N N . GLU A 1 251 ? 17.094 0.901 61.25 1 21.36 251 GLU A N 1
ATOM 1869 C CA . GLU A 1 251 ? 16.875 0.278 62.562 1 21.36 251 GLU A CA 1
ATOM 1870 C C . GLU A 1 251 ? 18.125 0.364 63.406 1 21.36 251 GLU A C 1
ATOM 1872 O O . GLU A 1 251 ? 19.141 -0.277 63.125 1 21.36 251 GLU A O 1
ATOM 1877 N N . ARG A 1 252 ? 18.641 1.57 63.906 1 19.92 252 ARG A N 1
ATOM 1878 C CA . ARG A 1 252 ? 19.469 1.651 65.125 1 19.92 252 ARG A CA 1
ATOM 1879 C C . ARG A 1 252 ? 18.828 0.913 66.312 1 19.92 252 ARG A C 1
ATOM 1881 O O . ARG A 1 252 ? 17.656 1.152 66.625 1 19.92 252 ARG A O 1
ATOM 1888 N N . ASN A 1 253 ? 19.266 -0.233 66.625 1 20.83 253 ASN A N 1
ATOM 1889 C CA . ASN A 1 253 ? 19.312 -1.027 67.812 1 20.83 253 ASN A CA 1
ATOM 1890 C C . ASN A 1 253 ? 19.578 -0.158 69.062 1 20.83 253 ASN A C 1
ATOM 1892 O O . ASN A 1 253 ? 20.734 0.117 69.375 1 20.83 253 ASN A O 1
ATOM 1896 N N . LYS A 1 254 ? 19.031 1.115 69.125 1 19.14 254 LYS A N 1
ATOM 1897 C CA . LYS A 1 254 ? 18.688 1.361 70.562 1 19.14 254 LYS A CA 1
ATOM 1898 C C . LYS A 1 254 ? 17.375 0.67 70.938 1 19.14 254 LYS A C 1
ATOM 1900 O O . LYS A 1 254 ? 16.438 0.624 70.125 1 19.14 254 LYS A O 1
ATOM 1905 N N . MET B 1 1 ? 31.203 -4.027 -24.375 1 33.38 1 MET B N 1
ATOM 1906 C CA . MET B 1 1 ? 31.453 -3.719 -22.969 1 33.38 1 MET B CA 1
ATOM 1907 C C . MET B 1 1 ? 32.062 -4.906 -22.25 1 33.38 1 MET B C 1
ATOM 1909 O O . MET B 1 1 ? 31.5 -6 -22.234 1 33.38 1 MET B O 1
ATOM 1913 N N . ALA B 1 2 ? 33.375 -4.855 -21.984 1 39.66 2 ALA B N 1
ATOM 1914 C CA . ALA B 1 2 ? 34.219 -5.93 -21.5 1 39.66 2 ALA B CA 1
ATOM 1915 C C . ALA B 1 2 ? 33.688 -6.504 -20.188 1 39.66 2 ALA B C 1
ATOM 1917 O O . ALA B 1 2 ? 33.469 -5.77 -19.234 1 39.66 2 ALA B O 1
ATOM 1918 N N . ILE B 1 3 ? 32.844 -7.492 -20.203 1 48.75 3 ILE B N 1
ATOM 1919 C CA . ILE B 1 3 ? 32.531 -8.289 -19.031 1 48.75 3 ILE B CA 1
ATOM 1920 C C . ILE B 1 3 ? 33.75 -8.32 -18.094 1 48.75 3 ILE B C 1
ATOM 1922 O O . ILE B 1 3 ? 34.812 -8.789 -18.469 1 48.75 3 ILE B O 1
ATOM 1926 N N . ASP B 1 4 ? 33.906 -7.391 -17.234 1 53.59 4 ASP B N 1
ATOM 1927 C CA . ASP B 1 4 ? 35.094 -7.344 -16.391 1 53.59 4 ASP B CA 1
ATOM 1928 C C . ASP B 1 4 ? 35.312 -8.672 -15.672 1 53.59 4 ASP B C 1
ATOM 1930 O O . ASP B 1 4 ? 34.469 -9.078 -14.852 1 53.59 4 ASP B O 1
ATOM 1934 N N . SER B 1 5 ? 36 -9.602 -16.109 1 61.03 5 SER B N 1
ATOM 1935 C CA . SER B 1 5 ? 36.5 -10.875 -15.609 1 61.03 5 SER B CA 1
ATOM 1936 C C . SER B 1 5 ? 36.781 -10.805 -14.109 1 61.03 5 SER B C 1
ATOM 1938 O O . SER B 1 5 ? 36.594 -11.797 -13.391 1 61.03 5 SER B O 1
ATOM 1940 N N . LYS B 1 6 ? 37.125 -9.633 -13.648 1 57.81 6 LYS B N 1
ATOM 1941 C CA . LYS B 1 6 ? 37.438 -9.523 -12.227 1 57.81 6 LYS B CA 1
ATOM 1942 C C . LYS B 1 6 ? 36.188 -9.586 -11.375 1 57.81 6 LYS B C 1
ATOM 1944 O O . LYS B 1 6 ? 36.188 -10.195 -10.297 1 57.81 6 LYS B O 1
ATOM 1949 N N . GLU B 1 7 ? 35.125 -9.148 -11.891 1 63.22 7 GLU B N 1
ATOM 1950 C CA . GLU B 1 7 ? 33.875 -9.164 -11.141 1 63.22 7 GLU B CA 1
ATOM 1951 C C . GLU B 1 7 ? 33.344 -10.586 -10.992 1 63.22 7 GLU B C 1
ATOM 1953 O O . GLU B 1 7 ? 32.906 -10.977 -9.914 1 63.22 7 GLU B O 1
ATOM 1958 N N . LEU B 1 8 ? 33.531 -11.297 -12.023 1 67.44 8 LEU B N 1
ATOM 1959 C CA . LEU B 1 8 ? 33.062 -12.68 -12.016 1 67.44 8 LEU B CA 1
ATOM 1960 C C . LEU B 1 8 ? 33.906 -13.539 -11.07 1 67.44 8 LEU B C 1
ATOM 1962 O O . LEU B 1 8 ? 33.469 -14.609 -10.656 1 67.44 8 LEU B O 1
ATOM 1966 N N . ARG B 1 9 ? 34.844 -12.867 -10.734 1 65.56 9 ARG B N 1
ATOM 1967 C CA . ARG B 1 9 ? 35.75 -13.68 -9.93 1 65.56 9 ARG B CA 1
ATOM 1968 C C . ARG B 1 9 ? 35.625 -13.305 -8.453 1 65.56 9 ARG B C 1
ATOM 1970 O O . ARG B 1 9 ? 36.156 -14.008 -7.59 1 65.56 9 ARG B O 1
ATOM 1977 N N . SER B 1 10 ? 34.781 -12.438 -8.195 1 78.5 10 SER B N 1
ATOM 1978 C CA . SER B 1 10 ? 34.781 -12.023 -6.793 1 78.5 10 SER B CA 1
ATOM 1979 C C . SER B 1 10 ? 33.812 -12.867 -5.973 1 78.5 10 SER B C 1
ATOM 1981 O O . SER B 1 10 ? 32.781 -13.32 -6.48 1 78.5 10 SER B O 1
ATOM 1983 N N . ARG B 1 11 ? 34.281 -13.398 -4.836 1 85.62 11 ARG B N 1
ATOM 1984 C CA . ARG B 1 11 ? 33.469 -14.125 -3.861 1 85.62 11 ARG B CA 1
ATOM 1985 C C . ARG B 1 11 ? 32.156 -13.398 -3.596 1 85.62 11 ARG B C 1
ATOM 1987 O O . ARG B 1 11 ? 31.094 -14.039 -3.432 1 85.62 11 ARG B O 1
ATOM 1994 N N . GLN B 1 12 ? 32.156 -12.203 -3.682 1 85.12 12 GLN B N 1
ATOM 1995 C CA . GLN B 1 12 ? 30.969 -11.391 -3.42 1 85.12 12 GLN B CA 1
ATOM 1996 C C . GLN B 1 12 ? 29.922 -11.57 -4.52 1 85.12 12 GLN B C 1
ATOM 1998 O O . GLN B 1 12 ? 28.734 -11.578 -4.246 1 85.12 12 GLN B O 1
ATOM 2003 N N . PHE B 1 13 ? 30.406 -11.727 -5.691 1 90.06 13 PHE B N 1
ATOM 2004 C CA . PHE B 1 13 ? 29.516 -11.914 -6.836 1 90.06 13 PHE B CA 1
ATOM 2005 C C . PHE B 1 13 ? 28.75 -13.227 -6.723 1 90.06 13 PHE B C 1
ATOM 2007 O O . PHE B 1 13 ? 27.531 -13.258 -6.867 1 90.06 13 PHE B O 1
ATOM 2014 N N . TRP B 1 14 ? 29.453 -14.312 -6.398 1 91.62 14 TRP B N 1
ATOM 2015 C CA . TRP B 1 14 ? 28.828 -15.625 -6.273 1 91.62 14 TRP B CA 1
ATOM 2016 C C . TRP B 1 14 ? 27.906 -15.68 -5.055 1 91.62 14 TRP B C 1
ATOM 2018 O O . TRP B 1 14 ? 26.875 -16.344 -5.082 1 91.62 14 TRP B O 1
ATOM 2028 N N . GLN B 1 15 ? 28.25 -15.031 -3.955 1 95 15 GLN B N 1
ATOM 2029 C CA . GLN B 1 15 ? 27.391 -14.938 -2.783 1 95 15 GLN B CA 1
ATOM 2030 C C . GLN B 1 15 ? 26.078 -14.219 -3.111 1 95 15 GLN B C 1
ATOM 2032 O O . GLN B 1 15 ? 25.016 -14.57 -2.59 1 95 15 GLN B O 1
ATOM 2037 N N . GLY B 1 16 ? 26.203 -13.211 -3.984 1 97.06 16 GLY B N 1
ATOM 2038 C CA . GLY B 1 16 ? 25 -12.516 -4.43 1 97.06 16 GLY B CA 1
ATOM 2039 C C . GLY B 1 16 ? 24.062 -13.398 -5.227 1 97.06 16 GLY B C 1
ATOM 2040 O O . GLY B 1 16 ? 22.844 -13.336 -5.043 1 97.06 16 GLY B O 1
ATOM 2041 N N . ILE B 1 17 ? 24.656 -14.188 -6.043 1 97.19 17 ILE B N 1
ATOM 2042 C CA . ILE B 1 17 ? 23.859 -15.109 -6.855 1 97.19 17 ILE B CA 1
ATOM 2043 C C . ILE B 1 17 ? 23.141 -16.094 -5.949 1 97.19 17 ILE B C 1
ATOM 2045 O O . ILE B 1 17 ? 21.938 -16.328 -6.113 1 97.19 17 ILE B O 1
ATOM 2049 N N . LEU B 1 18 ? 23.844 -16.672 -5.023 1 97 18 LEU B N 1
ATOM 2050 C CA . LEU B 1 18 ? 23.266 -17.641 -4.094 1 97 18 LEU B CA 1
ATOM 2051 C C . LEU B 1 18 ? 22.188 -16.969 -3.232 1 97 18 LEU B C 1
ATOM 2053 O O . LEU B 1 18 ? 21.141 -17.562 -2.973 1 97 18 LEU B O 1
ATOM 2057 N N . ALA B 1 19 ? 22.469 -15.789 -2.812 1 98.25 19 ALA B N 1
ATOM 2058 C CA . ALA B 1 19 ? 21.5 -15.047 -2.008 1 98.25 19 ALA B CA 1
ATOM 2059 C C . ALA B 1 19 ? 20.219 -14.805 -2.781 1 98.25 19 ALA B C 1
ATOM 2061 O O . ALA B 1 19 ? 19.109 -14.984 -2.242 1 98.25 19 ALA B O 1
ATOM 2062 N N . GLU B 1 20 ? 20.281 -14.43 -4.043 1 98.81 20 GLU B N 1
ATOM 2063 C CA . GLU B 1 20 ? 19.094 -14.172 -4.863 1 98.81 20 GLU B CA 1
ATOM 2064 C C . GLU B 1 20 ? 18.344 -15.461 -5.168 1 98.81 20 GLU B C 1
ATOM 2066 O O . GLU B 1 20 ? 17.109 -15.469 -5.219 1 98.81 20 GLU B O 1
ATOM 2071 N N . THR B 1 21 ? 19.078 -16.547 -5.375 1 98.75 21 THR B N 1
ATOM 2072 C CA . THR B 1 21 ? 18.438 -17.828 -5.598 1 98.75 21 THR B CA 1
ATOM 2073 C C . THR B 1 21 ? 17.688 -18.297 -4.344 1 98.75 21 THR B C 1
ATOM 2075 O O . THR B 1 21 ? 16.5 -18.625 -4.406 1 98.75 21 THR B O 1
ATOM 2078 N N . LEU B 1 22 ? 18.375 -18.312 -3.209 1 98.44 22 LEU B N 1
ATOM 2079 C CA . LEU B 1 22 ? 17.781 -18.766 -1.949 1 98.44 22 LEU B CA 1
ATOM 2080 C C . LEU B 1 22 ? 16.672 -17.828 -1.501 1 98.44 22 LEU B C 1
ATOM 2082 O O . LEU B 1 22 ? 15.648 -18.281 -0.99 1 98.44 22 LEU B O 1
ATOM 2086 N N . GLY B 1 23 ? 16.938 -16.516 -1.663 1 98.81 23 GLY B N 1
ATOM 2087 C CA . GLY B 1 23 ? 15.906 -15.547 -1.329 1 98.81 23 GLY B CA 1
ATOM 2088 C C . GLY B 1 23 ? 14.625 -15.75 -2.125 1 98.81 23 GLY B C 1
ATOM 2089 O O . GLY B 1 23 ? 13.531 -15.727 -1.564 1 98.81 23 GLY B O 1
ATOM 2090 N N . SER B 1 24 ? 14.758 -15.945 -3.398 1 98.88 24 SER B N 1
ATOM 2091 C CA . SER B 1 24 ? 13.594 -16.172 -4.246 1 98.88 24 SER B CA 1
ATOM 2092 C C . SER B 1 24 ? 12.914 -17.5 -3.91 1 98.88 24 SER B C 1
ATOM 2094 O O . SER B 1 24 ? 11.688 -17.594 -3.914 1 98.88 24 SER B O 1
ATOM 2096 N N . LEU B 1 25 ? 13.695 -18.516 -3.611 1 98.75 25 LEU B N 1
ATOM 2097 C CA . LEU B 1 25 ? 13.156 -19.797 -3.197 1 98.75 25 LEU B CA 1
ATOM 2098 C C . LEU B 1 25 ? 12.297 -19.656 -1.943 1 98.75 25 LEU B C 1
ATOM 2100 O O . LEU B 1 25 ? 11.172 -20.156 -1.892 1 98.75 25 LEU B O 1
ATOM 2104 N N . ILE B 1 26 ? 12.797 -18.969 -0.965 1 98.69 26 ILE B N 1
ATOM 2105 C CA . ILE B 1 26 ? 12.102 -18.781 0.303 1 98.69 26 ILE B CA 1
ATOM 2106 C C . ILE B 1 26 ? 10.859 -17.922 0.084 1 98.69 26 ILE B C 1
ATOM 2108 O O . ILE B 1 26 ? 9.781 -18.25 0.574 1 98.69 26 ILE B O 1
ATOM 2112 N N . PHE B 1 27 ? 10.992 -16.812 -0.652 1 98.88 27 PHE B N 1
ATOM 2113 C CA . PHE B 1 27 ? 9.883 -15.898 -0.902 1 9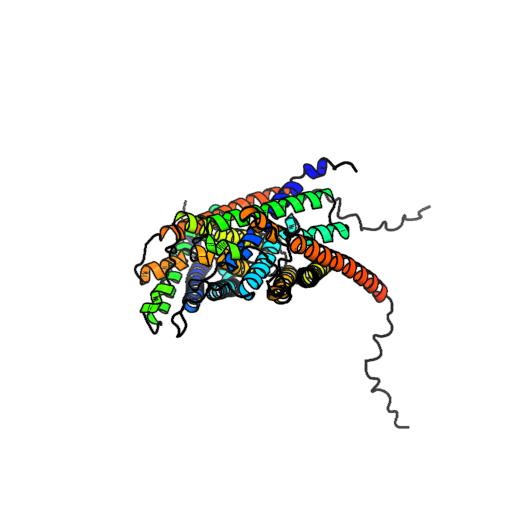8.88 27 PHE B CA 1
ATOM 2114 C C . PHE B 1 27 ? 8.734 -16.609 -1.593 1 98.88 27 PHE B C 1
ATOM 2116 O O . PHE B 1 27 ? 7.586 -16.531 -1.146 1 98.88 27 PHE B O 1
ATOM 2123 N N . VAL B 1 28 ? 9.07 -17.297 -2.666 1 98.81 28 VAL B N 1
ATOM 2124 C CA . VAL B 1 28 ? 8.039 -17.969 -3.447 1 98.81 28 VAL B CA 1
ATOM 2125 C C . VAL B 1 28 ? 7.441 -19.125 -2.633 1 98.81 28 VAL B C 1
ATOM 2127 O O . VAL B 1 28 ? 6.234 -19.359 -2.688 1 98.81 28 VAL B O 1
ATOM 2130 N N . SER B 1 29 ? 8.219 -19.859 -1.809 1 98.62 29 SER B N 1
ATOM 2131 C CA . SER B 1 29 ? 7.691 -20.906 -0.937 1 98.62 29 SER B CA 1
ATOM 2132 C C . SER B 1 29 ? 6.703 -20.328 0.075 1 98.62 29 SER B C 1
ATOM 2134 O O . SER B 1 29 ? 5.664 -20.938 0.345 1 98.62 29 SER B O 1
ATOM 2136 N N . ALA B 1 30 ? 7.043 -19.203 0.623 1 98.56 30 ALA B N 1
ATOM 2137 C CA . ALA B 1 30 ? 6.152 -18.562 1.585 1 98.56 30 ALA B CA 1
ATOM 2138 C C . ALA B 1 30 ? 4.809 -18.219 0.947 1 98.56 30 ALA B C 1
ATOM 2140 O O . ALA B 1 30 ? 3.752 -18.484 1.526 1 98.56 30 ALA B O 1
ATOM 2141 N N . VAL B 1 31 ? 4.863 -17.625 -0.249 1 98.56 31 VAL B N 1
ATOM 2142 C CA . VAL B 1 31 ? 3.641 -17.219 -0.94 1 98.56 31 VAL B CA 1
ATOM 2143 C C . VAL B 1 31 ? 2.826 -18.469 -1.298 1 98.56 31 VAL B C 1
ATOM 2145 O O . VAL B 1 31 ? 1.632 -18.547 -0.999 1 98.56 31 VAL B O 1
ATOM 2148 N N . LEU B 1 32 ? 3.451 -19.484 -1.92 1 98.12 32 LEU B N 1
ATOM 2149 C CA . LEU B 1 32 ? 2.734 -20.672 -2.354 1 98.12 32 LEU B CA 1
ATOM 2150 C C . LEU B 1 32 ? 2.176 -21.438 -1.156 1 98.12 32 LEU B C 1
ATOM 2152 O O . LEU B 1 32 ? 1.048 -21.938 -1.203 1 98.12 32 LEU B O 1
ATOM 2156 N N . GLY B 1 33 ? 2.955 -21.547 -0.085 1 97.06 33 GLY B N 1
ATOM 2157 C CA . GLY B 1 33 ? 2.451 -22.203 1.115 1 97.06 33 GLY B CA 1
ATOM 2158 C C . GLY B 1 33 ? 1.199 -21.547 1.666 1 97.06 33 GLY B C 1
ATOM 2159 O O . GLY B 1 33 ? 0.303 -22.219 2.168 1 97.06 33 GLY B O 1
ATOM 2160 N N . SER B 1 34 ? 1.114 -20.234 1.553 1 96.75 34 SER B N 1
ATOM 2161 C CA . SER B 1 34 ? -0.024 -19.484 2.074 1 96.75 34 SER B CA 1
ATOM 2162 C C . SER B 1 34 ? -1.266 -19.688 1.215 1 96.75 34 SER B C 1
ATOM 2164 O O . SER B 1 34 ? -2.377 -19.344 1.625 1 96.75 34 SER B O 1
ATOM 2166 N N . LEU B 1 35 ? -1.114 -20.266 0.043 1 96.19 35 LEU B N 1
ATOM 2167 C CA . LEU B 1 35 ? -2.213 -20.375 -0.911 1 96.19 35 LEU B CA 1
ATOM 2168 C C . LEU B 1 35 ? -2.83 -21.781 -0.866 1 96.19 35 LEU B C 1
ATOM 2170 O O . LEU B 1 35 ? -3.795 -22.047 -1.582 1 96.19 35 LEU B O 1
ATOM 2174 N N . VAL B 1 36 ? -2.248 -22.656 -0.064 1 93.75 36 VAL B N 1
ATOM 2175 C CA . VAL B 1 36 ? -2.824 -23.984 0.075 1 93.75 36 VAL B CA 1
ATOM 2176 C C . VAL B 1 36 ? -4.18 -23.891 0.773 1 93.75 36 VAL B C 1
ATOM 2178 O O . VAL B 1 36 ? -4.281 -23.344 1.871 1 93.75 36 VAL B O 1
ATOM 2181 N N . PRO B 1 37 ? -5.211 -24.391 0.131 1 90.56 37 PRO B N 1
ATOM 2182 C CA . PRO B 1 37 ? -6.547 -24.266 0.712 1 90.56 37 PRO B CA 1
ATOM 2183 C C . PRO B 1 37 ? -6.734 -25.109 1.972 1 90.56 37 PRO B C 1
ATOM 2185 O O . PRO B 1 37 ? -6.008 -26.078 2.178 1 90.56 37 PRO B O 1
ATOM 2188 N N . GLY B 1 38 ? -7.684 -24.672 2.756 1 84.81 38 GLY B N 1
ATOM 2189 C CA . GLY B 1 38 ? -8.086 -25.469 3.898 1 84.81 38 GLY B CA 1
ATOM 2190 C C . GLY B 1 38 ? -8.914 -26.688 3.514 1 84.81 38 GLY B C 1
ATOM 2191 O O . GLY B 1 38 ? -9.062 -27 2.328 1 84.81 38 GLY B O 1
ATOM 2192 N N . PRO B 1 39 ? -9.391 -27.391 4.574 1 82.44 39 PRO B N 1
ATOM 2193 C CA . PRO B 1 39 ? -10.148 -28.625 4.336 1 82.44 39 PRO B CA 1
ATOM 2194 C C . PRO B 1 39 ? -11.406 -28.391 3.5 1 82.44 39 PRO B C 1
ATOM 2196 O O . PRO B 1 39 ? -11.867 -29.297 2.807 1 82.44 39 PRO B O 1
ATOM 2199 N N . ASP B 1 40 ? -11.922 -27.094 3.611 1 80.56 40 ASP B N 1
ATOM 2200 C CA . ASP B 1 40 ? -13.148 -26.797 2.879 1 80.56 40 ASP B CA 1
ATOM 2201 C C . ASP B 1 40 ? -12.859 -26.547 1.402 1 80.56 40 ASP B C 1
ATOM 2203 O O . ASP B 1 40 ? -13.781 -26.391 0.601 1 80.56 40 ASP B O 1
ATOM 2207 N N . GLY B 1 41 ? -11.641 -26.516 1.073 1 78.44 41 GLY B N 1
ATOM 2208 C CA . GLY B 1 41 ? -11.242 -26.375 -0.32 1 78.44 41 GLY B CA 1
ATOM 2209 C C . GLY B 1 41 ? -11.273 -24.938 -0.803 1 78.44 41 GLY B C 1
ATOM 2210 O O . GLY B 1 41 ? -10.891 -24.656 -1.939 1 78.44 41 GLY B O 1
ATOM 2211 N N . ALA B 1 42 ? -11.727 -24.047 0.095 1 77.12 42 ALA B N 1
ATOM 2212 C CA . ALA B 1 42 ? -11.836 -22.656 -0.326 1 77.12 42 ALA B CA 1
ATOM 2213 C C . ALA B 1 42 ? -10.469 -22 -0.396 1 77.12 42 ALA B C 1
ATOM 2215 O O . ALA B 1 42 ? -9.609 -22.219 0.46 1 77.12 42 ALA B O 1
ATOM 2216 N N . SER B 1 43 ? -10.258 -21.328 -1.54 1 78.06 43 SER B N 1
ATOM 2217 C CA . SER B 1 43 ? -9.023 -20.562 -1.647 1 78.06 43 SER B CA 1
ATOM 2218 C C . SER B 1 43 ? -8.906 -19.547 -0.513 1 78.06 43 SER B C 1
ATOM 2220 O O . SER B 1 43 ? -9.883 -18.891 -0.149 1 78.06 43 SER B O 1
ATOM 2222 N N . PRO B 1 44 ? -7.652 -19.531 -0.068 1 84.94 44 PRO B N 1
ATOM 2223 C CA . PRO B 1 44 ? -7.484 -18.531 0.985 1 84.94 44 PRO B CA 1
ATOM 2224 C C . PRO B 1 44 ? -7.59 -17.109 0.46 1 84.94 44 PRO B C 1
ATOM 2226 O O . PRO B 1 44 ? -7.262 -16.844 -0.701 1 84.94 44 PRO B O 1
ATOM 2229 N N . GLY B 1 45 ? -8.18 -16.234 1.085 1 88.06 45 GLY B N 1
ATOM 2230 C CA . GLY B 1 45 ? -8.273 -14.836 0.696 1 88.06 45 GLY B CA 1
ATOM 2231 C C . GLY B 1 45 ? -6.926 -14.148 0.601 1 88.06 45 GLY B C 1
ATOM 2232 O O . GLY B 1 45 ? -5.906 -14.703 1.017 1 88.06 45 GLY B O 1
ATOM 2233 N N . PRO B 1 46 ? -6.906 -12.961 0.011 1 93.69 46 PRO B N 1
ATOM 2234 C CA . PRO B 1 46 ? -5.652 -12.25 -0.254 1 93.69 46 PRO B CA 1
ATOM 2235 C C . PRO B 1 46 ? -4.859 -11.961 1.018 1 93.69 46 PRO B C 1
ATOM 2237 O O . PRO B 1 46 ? -3.662 -11.664 0.95 1 93.69 46 PRO B O 1
ATOM 2240 N N . ILE B 1 47 ? -5.496 -12.055 2.145 1 94.5 47 ILE B N 1
ATOM 2241 C CA . ILE B 1 47 ? -4.801 -11.711 3.379 1 94.5 47 ILE B CA 1
ATOM 2242 C C . ILE B 1 47 ? -3.65 -12.68 3.617 1 94.5 47 ILE B C 1
ATOM 2244 O O . ILE B 1 47 ? -2.584 -12.289 4.094 1 94.5 47 ILE B O 1
ATOM 2248 N N . TYR B 1 48 ? -3.793 -13.977 3.273 1 95 48 TYR B N 1
ATOM 2249 C CA . TYR B 1 48 ? -2.783 -15 3.531 1 95 48 TYR B CA 1
ATOM 2250 C C . TYR B 1 48 ? -1.521 -14.734 2.719 1 95 48 TYR B C 1
ATOM 2252 O O . TYR B 1 48 ? -0.445 -14.523 3.283 1 95 48 TYR B O 1
ATOM 2260 N N . PRO B 1 49 ? -1.646 -14.625 1.377 1 97.19 49 PRO B N 1
ATOM 2261 C CA . PRO B 1 49 ? -0.417 -14.328 0.636 1 97.19 49 PRO B CA 1
ATOM 2262 C C . PRO B 1 49 ? 0.114 -12.922 0.907 1 97.19 49 PRO B C 1
ATOM 2264 O O . PRO B 1 49 ? 1.323 -12.688 0.834 1 97.19 49 PRO B O 1
ATOM 2267 N N . ALA B 1 50 ? -0.761 -11.977 1.222 1 98.31 50 ALA B N 1
ATOM 2268 C CA . ALA B 1 50 ? -0.312 -10.617 1.499 1 98.31 50 ALA B CA 1
ATOM 2269 C C . ALA B 1 50 ? 0.62 -10.578 2.707 1 98.31 50 ALA B C 1
ATOM 2271 O O . ALA B 1 50 ? 1.714 -10.016 2.639 1 98.31 50 ALA B O 1
ATOM 2272 N N . LEU B 1 51 ? 0.221 -11.211 3.738 1 97.31 51 LEU B N 1
ATOM 2273 C CA . LEU B 1 51 ? 1.035 -11.227 4.949 1 97.31 51 LEU B CA 1
ATOM 2274 C C . LEU B 1 51 ? 2.27 -12.109 4.762 1 97.31 51 LEU B C 1
ATOM 2276 O O . LEU B 1 51 ? 3.363 -11.75 5.203 1 97.31 51 LEU B O 1
ATOM 2280 N N . ALA B 1 52 ? 2.125 -13.258 4.125 1 98.06 52 ALA B N 1
ATOM 2281 C CA . ALA B 1 52 ? 3.258 -14.141 3.869 1 98.06 52 ALA B CA 1
ATOM 2282 C C . ALA B 1 52 ? 4.34 -13.43 3.061 1 98.06 52 ALA B C 1
ATOM 2284 O O . ALA B 1 52 ? 5.516 -13.453 3.432 1 98.06 52 ALA B O 1
ATOM 2285 N N . ALA B 1 53 ? 3.932 -12.773 2.008 1 98.62 53 ALA B N 1
ATOM 2286 C CA . ALA B 1 53 ? 4.875 -12.094 1.121 1 98.62 53 ALA B CA 1
ATOM 2287 C C . ALA B 1 53 ? 5.531 -10.914 1.822 1 98.62 53 ALA B C 1
ATOM 2289 O O . ALA B 1 53 ? 6.746 -10.727 1.732 1 98.62 53 ALA B O 1
ATOM 2290 N N . GLY B 1 54 ? 4.691 -10.102 2.479 1 98.75 54 GLY B N 1
ATOM 2291 C CA . GLY B 1 54 ? 5.242 -8.953 3.178 1 98.75 54 GLY B CA 1
ATOM 2292 C C . GLY B 1 54 ? 6.227 -9.328 4.266 1 98.75 54 GLY B C 1
ATOM 2293 O O . GLY B 1 54 ? 7.312 -8.75 4.355 1 98.75 54 GLY B O 1
ATOM 2294 N N . MET B 1 55 ? 5.871 -10.297 5.055 1 98.12 55 MET B N 1
ATOM 2295 C CA . MET B 1 55 ? 6.746 -10.727 6.145 1 98.12 55 MET B CA 1
ATOM 2296 C C . MET B 1 55 ? 8 -11.391 5.602 1 98.12 55 MET B C 1
ATOM 2298 O O . MET B 1 55 ? 9.094 -11.195 6.137 1 98.12 55 MET B O 1
ATOM 2302 N N . ALA B 1 56 ? 7.891 -12.195 4.594 1 98.5 56 ALA B N 1
ATOM 2303 C CA . ALA B 1 56 ? 9.062 -12.797 3.965 1 98.5 56 ALA B CA 1
ATOM 2304 C C . ALA B 1 56 ? 10.016 -11.719 3.438 1 98.5 56 ALA B C 1
ATOM 2306 O O . ALA B 1 56 ? 11.234 -11.844 3.562 1 98.5 56 ALA B O 1
ATOM 2307 N N . THR B 1 57 ? 9.43 -10.703 2.828 1 98.56 57 THR B N 1
ATOM 2308 C CA . THR B 1 57 ? 10.234 -9.609 2.305 1 98.56 57 THR B CA 1
ATOM 2309 C C . THR B 1 57 ? 11.055 -8.961 3.416 1 98.56 57 THR B C 1
ATOM 2311 O O . THR B 1 57 ? 12.242 -8.68 3.238 1 98.56 57 THR B O 1
ATOM 2314 N N . VAL B 1 58 ? 10.43 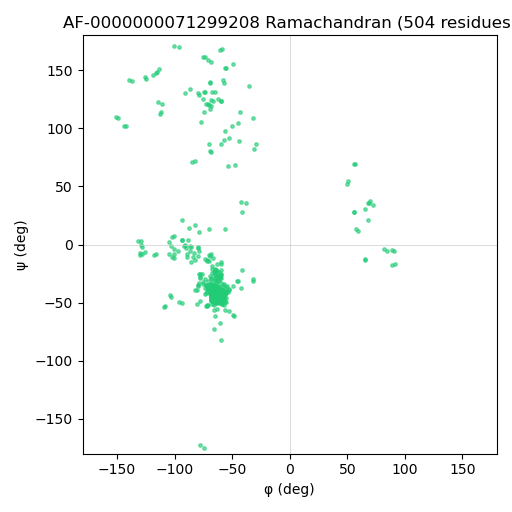-8.758 4.559 1 97.38 58 VAL B N 1
ATOM 2315 C CA . VAL B 1 58 ? 11.141 -8.164 5.691 1 97.38 58 VAL B CA 1
ATOM 2316 C C . VAL B 1 58 ? 12.289 -9.086 6.117 1 97.38 58 VAL B C 1
ATOM 2318 O O . VAL B 1 58 ? 13.422 -8.633 6.273 1 97.38 58 VAL B O 1
ATOM 2321 N N . VAL B 1 59 ? 12.031 -10.359 6.285 1 97.25 59 VAL B N 1
ATOM 2322 C CA . VAL B 1 59 ? 13.008 -11.344 6.738 1 97.25 59 VAL B CA 1
ATOM 2323 C C . VAL B 1 59 ? 14.172 -11.406 5.75 1 97.25 59 VAL B C 1
ATOM 2325 O O . VAL B 1 59 ? 15.336 -11.383 6.148 1 97.25 59 VAL B O 1
ATOM 2328 N N . LEU B 1 60 ? 13.93 -11.398 4.523 1 97.69 60 LEU B N 1
ATOM 2329 C CA . LEU B 1 60 ? 14.961 -11.531 3.502 1 97.69 60 LEU B CA 1
ATOM 2330 C C . LEU B 1 60 ? 15.82 -10.281 3.432 1 97.69 60 LEU B C 1
ATOM 2332 O O . LEU B 1 60 ? 17.016 -10.359 3.15 1 97.69 60 LEU B O 1
ATOM 2336 N N . GLY B 1 61 ? 15.18 -9.141 3.629 1 96.5 61 GLY B N 1
ATOM 2337 C CA . GLY B 1 61 ? 15.969 -7.926 3.721 1 96.5 61 GLY B CA 1
ATOM 2338 C C . GLY B 1 61 ? 17.047 -7.988 4.793 1 96.5 61 GLY B C 1
ATOM 2339 O O . GLY B 1 61 ? 18.172 -7.531 4.582 1 96.5 61 GLY B O 1
ATOM 2340 N N . TYR B 1 62 ? 16.672 -8.594 5.918 1 92.06 62 TYR B N 1
ATOM 2341 C CA . TYR B 1 62 ? 17.641 -8.727 7.012 1 92.06 62 TYR B CA 1
ATOM 2342 C C . TYR B 1 62 ? 18.656 -9.812 6.711 1 92.06 62 TYR B C 1
ATOM 2344 O O . TYR B 1 62 ? 19.828 -9.68 7.074 1 92.06 62 TYR B O 1
ATOM 2352 N N . CYS B 1 63 ? 18.344 -10.836 6.043 1 93.25 63 CYS B N 1
ATOM 2353 C CA . CYS B 1 63 ? 19.219 -11.969 5.809 1 93.25 63 CYS B CA 1
ATOM 2354 C C . CYS B 1 63 ? 20.203 -11.68 4.676 1 93.25 63 CYS B C 1
ATOM 2356 O O . CYS B 1 63 ? 21.375 -12.039 4.758 1 93.25 63 CYS B O 1
ATOM 2358 N N . PHE B 1 64 ? 19.703 -10.969 3.592 1 95.19 64 PHE B N 1
ATOM 2359 C CA . PHE B 1 64 ? 20.5 -10.938 2.369 1 95.19 64 PHE B CA 1
ATOM 2360 C C . PHE B 1 64 ? 20.672 -9.508 1.876 1 95.19 64 PHE B C 1
ATOM 2362 O O . PHE B 1 64 ? 21.328 -9.281 0.849 1 95.19 64 PHE B O 1
ATOM 2369 N N . GLY B 1 65 ? 20.109 -8.555 2.564 1 95.12 65 GLY B N 1
ATOM 2370 C CA . GLY B 1 65 ? 20.172 -7.172 2.121 1 95.12 65 GLY B CA 1
ATOM 2371 C C . GLY B 1 65 ? 21.594 -6.688 1.904 1 95.12 65 GLY B C 1
ATOM 2372 O O . GLY B 1 65 ? 21.891 -6.016 0.912 1 95.12 65 GLY B O 1
ATOM 2373 N N . GLU B 1 66 ? 22.531 -7.031 2.729 1 91.88 66 GLU B N 1
ATOM 2374 C CA . GLU B 1 66 ? 23.906 -6.574 2.646 1 91.88 66 GLU B CA 1
ATOM 2375 C C . GLU B 1 66 ? 24.719 -7.422 1.664 1 91.88 66 GLU B C 1
ATOM 2377 O O . GLU B 1 66 ? 25.828 -7.062 1.295 1 91.88 66 GLU B O 1
ATOM 2382 N N . ILE B 1 67 ? 24.125 -8.492 1.255 1 92.12 67 ILE B N 1
ATOM 2383 C CA . ILE B 1 67 ? 24.844 -9.414 0.377 1 92.12 67 ILE B CA 1
ATOM 2384 C C . ILE B 1 67 ? 24.484 -9.117 -1.079 1 92.12 67 ILE B C 1
ATOM 2386 O O . ILE B 1 67 ? 25.375 -8.836 -1.893 1 92.12 67 ILE B O 1
ATOM 2390 N N . SER B 1 68 ? 23.281 -9.008 -1.441 1 95.94 68 SER B N 1
ATOM 2391 C CA . SER B 1 68 ? 22.844 -8.867 -2.828 1 95.94 68 SER B CA 1
ATOM 2392 C C . SER B 1 68 ? 21.875 -7.703 -2.986 1 95.94 68 SER B C 1
ATOM 2394 O O . SER B 1 68 ? 21.453 -7.391 -4.102 1 95.94 68 SER B O 1
ATOM 2396 N N . GLY B 1 69 ? 21.422 -7.117 -1.852 1 94.94 69 GLY B N 1
ATOM 2397 C CA . GLY B 1 69 ? 20.328 -6.16 -1.861 1 94.94 69 GLY B CA 1
ATOM 2398 C C . GLY B 1 69 ? 18.969 -6.812 -1.684 1 94.94 69 GLY B C 1
ATOM 2399 O O . GLY B 1 69 ? 17.953 -6.121 -1.583 1 94.94 69 GLY B O 1
ATOM 2400 N N . ALA B 1 70 ? 19.016 -8.133 -1.677 1 97.81 70 ALA B N 1
ATOM 2401 C CA . ALA B 1 70 ? 17.781 -8.891 -1.499 1 97.81 70 ALA B CA 1
ATOM 2402 C C . ALA B 1 70 ? 16.703 -8.414 -2.469 1 97.81 70 ALA B C 1
ATOM 2404 O O . ALA B 1 70 ? 15.578 -8.102 -2.059 1 97.81 70 ALA B O 1
ATOM 2405 N N . GLN B 1 71 ? 16.984 -8.391 -3.762 1 98.56 71 GLN B N 1
ATOM 2406 C CA . GLN B 1 71 ? 16.047 -7.922 -4.766 1 98.56 71 GLN B CA 1
ATOM 2407 C C . GLN B 1 71 ? 14.914 -8.93 -4.973 1 98.56 71 GLN B C 1
ATOM 2409 O O . GLN B 1 71 ? 13.742 -8.562 -4.984 1 98.56 71 GLN B O 1
ATOM 2414 N N . VAL B 1 72 ? 15.289 -10.242 -5.246 1 98.69 72 VAL B N 1
ATOM 2415 C CA . VAL B 1 72 ? 14.422 -11.414 -5.184 1 98.69 72 VAL B CA 1
ATOM 2416 C C . VAL B 1 72 ? 13.242 -11.242 -6.141 1 98.69 72 VAL B C 1
ATOM 2418 O O . VAL B 1 72 ? 12.227 -11.922 -6.012 1 98.69 72 VAL B O 1
ATOM 2421 N N . ASN B 1 73 ? 13.227 -10.289 -7.023 1 98.94 73 ASN B N 1
ATOM 2422 C CA . ASN B 1 73 ? 12.141 -9.875 -7.906 1 98.94 73 ASN B CA 1
ATOM 2423 C C . ASN B 1 73 ? 12.672 -9.305 -9.219 1 98.94 73 ASN B C 1
ATOM 2425 O O . ASN B 1 73 ? 13.203 -8.188 -9.242 1 98.94 73 ASN B O 1
ATOM 2429 N N . PRO B 1 74 ? 12.508 -10.016 -10.32 1 98.94 74 PRO B N 1
ATOM 2430 C CA . PRO B 1 74 ? 12.992 -9.523 -11.609 1 98.94 74 PRO B CA 1
ATOM 2431 C C . PRO B 1 74 ? 12.492 -8.109 -11.93 1 98.94 74 PRO B C 1
ATOM 2433 O O . PRO B 1 74 ? 13.211 -7.324 -12.547 1 98.94 74 PRO B O 1
ATOM 2436 N N . ALA B 1 75 ? 11.25 -7.812 -11.578 1 98.94 75 ALA B N 1
ATOM 2437 C CA . ALA B 1 75 ? 10.727 -6.473 -11.844 1 98.94 75 ALA B CA 1
ATOM 2438 C C . ALA B 1 75 ? 11.547 -5.41 -11.125 1 98.94 75 ALA B C 1
ATOM 2440 O O . ALA B 1 75 ? 11.875 -4.371 -11.703 1 98.94 75 ALA B O 1
ATOM 2441 N N . VAL B 1 76 ? 11.891 -5.656 -9.891 1 98.88 76 VAL B N 1
ATOM 2442 C CA . VAL B 1 76 ? 12.711 -4.738 -9.102 1 98.88 76 VAL B CA 1
ATOM 2443 C C . VAL B 1 76 ? 14.109 -4.656 -9.695 1 98.88 76 VAL B C 1
ATOM 2445 O O . VAL B 1 76 ? 14.68 -3.566 -9.82 1 98.88 76 VAL B O 1
ATOM 2448 N N . THR B 1 77 ? 14.703 -5.781 -10.086 1 98.88 77 THR B N 1
ATOM 2449 C CA . THR B 1 77 ? 16.047 -5.82 -10.664 1 98.88 77 THR B CA 1
ATOM 2450 C C . THR B 1 77 ? 16.094 -5.016 -11.961 1 98.88 77 THR B C 1
ATOM 2452 O O . THR B 1 77 ? 17.031 -4.254 -12.188 1 98.88 77 THR B O 1
ATOM 2455 N N . VAL B 1 78 ? 15.062 -5.164 -12.773 1 98.81 78 VAL B N 1
ATOM 2456 C CA . VAL B 1 78 ? 15.023 -4.434 -14.031 1 98.81 78 VAL B CA 1
ATOM 2457 C C . VAL B 1 78 ? 14.898 -2.936 -13.758 1 98.81 78 VAL B C 1
ATOM 2459 O O . VAL B 1 78 ? 15.516 -2.117 -14.445 1 98.81 78 VAL B O 1
ATOM 2462 N N . ALA B 1 79 ? 14.109 -2.574 -12.82 1 98.81 79 ALA B N 1
ATOM 2463 C CA . ALA B 1 79 ? 13.984 -1.162 -12.469 1 98.81 79 ALA B CA 1
ATOM 2464 C C . ALA B 1 79 ? 15.312 -0.595 -11.984 1 98.81 79 ALA B C 1
ATOM 2466 O O . ALA B 1 79 ? 15.68 0.531 -12.328 1 98.81 79 ALA B O 1
ATOM 2467 N N . LEU B 1 80 ? 16.031 -1.354 -11.133 1 98.38 80 LEU B N 1
ATOM 2468 C CA . LEU B 1 80 ? 17.344 -0.929 -10.664 1 98.38 80 LEU B CA 1
ATOM 2469 C C . LEU B 1 80 ? 18.312 -0.796 -11.836 1 98.38 80 LEU B C 1
ATOM 2471 O O . LEU B 1 80 ? 19.141 0.127 -11.867 1 98.38 80 LEU B O 1
ATOM 2475 N N . LEU B 1 81 ? 18.234 -1.723 -12.758 1 98.25 81 LEU B N 1
ATOM 2476 C CA . LEU B 1 81 ? 19.062 -1.641 -13.961 1 98.25 81 LEU B CA 1
ATOM 2477 C C . LEU B 1 81 ? 18.719 -0.395 -14.766 1 98.25 81 LEU B C 1
ATOM 2479 O O . LEU B 1 81 ? 19.609 0.343 -15.188 1 98.25 81 LEU B O 1
ATOM 2483 N N . ALA B 1 82 ? 17.438 -0.142 -14.945 1 98.06 82 ALA B N 1
ATOM 2484 C CA . ALA B 1 82 ? 16.969 0.983 -15.75 1 98.06 82 ALA B CA 1
ATOM 2485 C C . ALA B 1 82 ? 17.391 2.312 -15.133 1 98.06 82 AL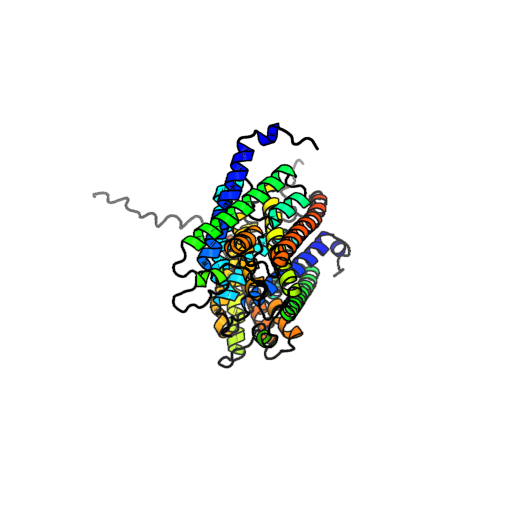A B C 1
ATOM 2487 O O . ALA B 1 82 ? 17.547 3.311 -15.836 1 98.06 82 ALA B O 1
ATOM 2488 N N . THR B 1 83 ? 17.562 2.355 -13.859 1 97.19 83 THR B N 1
ATOM 2489 C CA . THR B 1 83 ? 17.953 3.576 -13.172 1 97.19 83 THR B CA 1
ATOM 2490 C C . THR B 1 83 ? 19.453 3.564 -12.859 1 97.19 83 THR B C 1
ATOM 2492 O O . THR B 1 83 ? 19.938 4.367 -12.047 1 97.19 83 THR B O 1
ATOM 2495 N N . ARG B 1 84 ? 20.188 2.602 -13.352 1 96.81 84 ARG B N 1
ATOM 2496 C CA . ARG B 1 84 ? 21.641 2.482 -13.32 1 96.81 84 ARG B CA 1
ATOM 2497 C C . ARG B 1 84 ? 22.141 2.258 -11.891 1 96.81 84 ARG B C 1
ATOM 2499 O O . ARG B 1 84 ? 23.219 2.736 -11.523 1 96.81 84 ARG B O 1
ATOM 2506 N N . LYS B 1 85 ? 21.406 1.568 -11.203 1 96.31 85 LYS B N 1
ATOM 2507 C CA . LYS B 1 85 ? 21.812 1.269 -9.836 1 96.31 85 LYS B CA 1
ATOM 2508 C C . LYS B 1 85 ? 22.406 -0.129 -9.727 1 96.31 85 LYS B C 1
ATOM 2510 O O . LYS B 1 85 ? 22.953 -0.497 -8.688 1 96.31 85 LYS B O 1
ATOM 2515 N N . VAL B 1 86 ? 22.312 -0.873 -10.781 1 96.12 86 VAL B N 1
ATOM 2516 C CA . VAL B 1 86 ? 22.984 -2.164 -10.898 1 96.12 86 VAL B CA 1
ATOM 2517 C C . VAL B 1 86 ? 23.547 -2.328 -12.305 1 96.12 86 VAL B C 1
ATOM 2519 O O . VAL B 1 86 ? 22.938 -1.875 -13.281 1 96.12 86 VAL B O 1
ATOM 2522 N N . ASP B 1 87 ? 24.719 -2.924 -12.391 1 95.31 87 ASP B N 1
ATOM 2523 C CA . ASP B 1 87 ? 25.297 -3.104 -13.711 1 95.31 87 ASP B CA 1
ATOM 2524 C C . ASP B 1 87 ? 24.609 -4.234 -14.469 1 95.31 87 ASP B C 1
ATOM 2526 O O . ASP B 1 87 ? 23.891 -5.043 -13.875 1 95.31 87 ASP B O 1
ATOM 2530 N N . VAL B 1 88 ? 24.766 -4.262 -15.75 1 96.94 88 VAL B N 1
ATOM 2531 C CA . VAL B 1 88 ? 24.047 -5.141 -16.656 1 96.94 88 VAL B CA 1
ATOM 2532 C C . VAL B 1 88 ? 24.344 -6.598 -16.328 1 96.94 88 VAL B C 1
ATOM 2534 O O . VAL B 1 88 ? 23.438 -7.422 -16.234 1 96.94 88 VAL B O 1
ATOM 2537 N N . LEU B 1 89 ? 25.594 -6.934 -16.141 1 95.56 89 LEU B N 1
ATOM 2538 C CA . LEU B 1 89 ? 25.984 -8.32 -15.883 1 95.56 89 LEU B CA 1
ATOM 2539 C C . LEU B 1 89 ? 25.328 -8.82 -14.594 1 95.56 89 LEU B C 1
ATOM 2541 O O . LEU B 1 89 ? 24.734 -9.906 -14.578 1 95.56 89 LEU B O 1
ATOM 2545 N N . ARG B 1 90 ? 25.484 -8.031 -13.602 1 96.31 90 ARG B N 1
ATOM 2546 C CA . ARG B 1 90 ? 24.875 -8.406 -12.328 1 96.31 90 ARG B CA 1
ATOM 2547 C C . ARG B 1 90 ? 23.359 -8.555 -12.453 1 96.31 90 ARG B C 1
ATOM 2549 O O . ARG B 1 90 ? 22.781 -9.5 -11.914 1 96.31 90 ARG B O 1
ATOM 2556 N N . ALA B 1 91 ? 22.75 -7.668 -13.125 1 98.12 91 ALA B N 1
ATOM 2557 C CA . ALA B 1 91 ? 21.297 -7.719 -13.32 1 98.12 91 ALA B CA 1
ATOM 2558 C C . ALA B 1 91 ? 20.891 -9.008 -14.023 1 98.12 91 ALA B C 1
ATOM 2560 O O . ALA B 1 91 ? 19.953 -9.688 -13.586 1 98.12 91 ALA B O 1
ATOM 2561 N N . VAL B 1 92 ? 21.562 -9.328 -15.047 1 98.19 92 VAL B N 1
ATOM 2562 C CA . VAL B 1 92 ? 21.203 -10.508 -15.836 1 98.19 92 VAL B CA 1
ATOM 2563 C C . VAL B 1 92 ? 21.375 -11.758 -14.984 1 98.19 92 VAL B C 1
ATOM 2565 O O . VAL B 1 92 ? 20.516 -12.641 -14.984 1 98.19 92 VAL B O 1
ATOM 2568 N N . VAL B 1 93 ? 22.438 -11.836 -14.281 1 97.88 93 VAL B N 1
ATOM 2569 C CA . VAL B 1 93 ? 22.703 -13.016 -13.477 1 97.88 93 VAL B CA 1
ATOM 2570 C C . VAL B 1 93 ? 21.703 -13.109 -12.328 1 97.88 93 VAL B C 1
ATOM 2572 O O . VAL B 1 93 ? 21.25 -14.195 -11.984 1 97.88 93 VAL B O 1
ATOM 2575 N N . TYR B 1 94 ? 21.375 -11.992 -11.711 1 98.44 94 TYR B N 1
ATOM 2576 C CA . TYR B 1 94 ? 20.375 -11.984 -10.648 1 98.44 94 TYR B CA 1
ATOM 2577 C C . TYR B 1 94 ? 19 -12.391 -11.188 1 98.44 94 TYR B C 1
ATOM 2579 O O . TYR B 1 94 ? 18.25 -13.117 -10.523 1 98.44 94 TYR B O 1
ATOM 2587 N N . LEU B 1 95 ? 18.688 -11.938 -12.367 1 98.81 95 LEU B N 1
ATOM 2588 C CA . LEU B 1 95 ? 17.422 -12.32 -12.992 1 98.81 95 LEU B CA 1
ATOM 2589 C C . LEU B 1 95 ? 17.328 -13.836 -13.133 1 98.81 95 LEU B C 1
ATOM 2591 O O . LEU B 1 95 ? 16.312 -14.438 -12.781 1 98.81 95 LEU B O 1
ATOM 2595 N N . LEU B 1 96 ? 18.328 -14.414 -13.609 1 98.75 96 LEU B N 1
ATOM 2596 C CA . LEU B 1 96 ? 18.359 -15.859 -13.805 1 98.75 96 LEU B CA 1
ATOM 2597 C C . LEU B 1 96 ? 18.297 -16.578 -12.461 1 98.75 96 LEU B C 1
ATOM 2599 O O . LEU B 1 96 ? 17.594 -17.594 -12.32 1 98.75 96 LEU B O 1
ATOM 2603 N N . ALA B 1 97 ? 19.062 -16.094 -11.5 1 98.81 97 ALA B N 1
ATOM 2604 C CA . ALA B 1 97 ? 19.078 -16.688 -10.164 1 98.81 97 ALA B CA 1
ATOM 2605 C C . ALA B 1 97 ? 17.703 -16.625 -9.516 1 98.81 97 ALA B C 1
ATOM 2607 O O . ALA B 1 97 ? 17.266 -17.594 -8.898 1 98.81 97 ALA B O 1
ATOM 2608 N N . GLN B 1 98 ? 17.031 -15.531 -9.664 1 98.94 98 GLN B N 1
ATOM 2609 C CA . GLN B 1 98 ? 15.688 -15.352 -9.109 1 98.94 98 GLN B CA 1
ATOM 2610 C C . GLN B 1 98 ? 14.688 -16.297 -9.758 1 98.94 98 GLN B C 1
ATOM 2612 O O . GLN B 1 98 ? 13.875 -16.922 -9.062 1 98.94 98 GLN B O 1
ATOM 2617 N N . CYS B 1 99 ? 14.734 -16.391 -11.039 1 98.88 99 CYS B N 1
ATOM 2618 C CA . CYS B 1 99 ? 13.859 -17.328 -11.75 1 98.88 99 CYS B CA 1
ATOM 2619 C C . CYS B 1 99 ? 14.117 -18.766 -11.312 1 98.88 99 CYS B C 1
ATOM 2621 O O . CYS B 1 99 ? 13.172 -19.516 -11.102 1 98.88 99 CYS B O 1
ATOM 2623 N N . LEU B 1 100 ? 15.406 -19.094 -11.203 1 98.88 100 LEU B N 1
ATOM 2624 C CA . LEU B 1 100 ? 15.742 -20.438 -10.719 1 98.88 100 LEU B CA 1
ATOM 2625 C C . LEU B 1 100 ? 15.164 -20.672 -9.328 1 98.88 100 LEU B C 1
ATOM 2627 O O . LEU B 1 100 ? 14.586 -21.734 -9.062 1 98.88 100 LEU B O 1
ATOM 2631 N N . GLY B 1 101 ? 15.328 -19.719 -8.438 1 98.88 101 GLY B N 1
ATOM 2632 C CA . GLY B 1 101 ? 14.742 -19.844 -7.113 1 98.88 101 GLY B CA 1
ATOM 2633 C C . GLY B 1 101 ? 13.242 -20.031 -7.141 1 98.88 101 GLY B C 1
ATOM 2634 O O . GLY B 1 101 ? 12.703 -20.859 -6.391 1 98.88 101 GLY B O 1
ATOM 2635 N N . GLY B 1 102 ? 12.555 -19.281 -8.016 1 98.88 102 GLY B N 1
ATOM 2636 C CA . GLY B 1 102 ? 11.117 -19.438 -8.164 1 98.88 102 GLY B CA 1
ATOM 2637 C C . GLY B 1 102 ? 10.711 -20.812 -8.648 1 98.88 102 GLY B C 1
ATOM 2638 O O . GLY B 1 102 ? 9.75 -21.391 -8.148 1 98.88 102 GLY B O 1
ATOM 2639 N N . ILE B 1 103 ? 11.414 -21.344 -9.602 1 98.88 103 ILE B N 1
ATOM 2640 C CA . ILE B 1 103 ? 11.133 -22.656 -10.156 1 98.88 103 ILE B CA 1
ATOM 2641 C C . ILE B 1 103 ? 11.367 -23.719 -9.094 1 98.88 103 ILE B C 1
ATOM 2643 O O . ILE B 1 103 ? 10.531 -24.609 -8.914 1 98.88 103 ILE B O 1
ATOM 2647 N N . LEU B 1 104 ? 12.461 -23.641 -8.375 1 98.75 104 LEU B N 1
ATOM 2648 C CA . LEU B 1 104 ? 12.766 -24.594 -7.32 1 98.75 104 LEU B CA 1
ATOM 2649 C C . LEU B 1 104 ? 11.703 -24.562 -6.227 1 98.75 104 LEU B C 1
ATOM 2651 O O . LEU B 1 104 ? 11.281 -25.609 -5.73 1 98.75 104 LEU B O 1
ATOM 2655 N N . ALA B 1 105 ? 11.305 -23.391 -5.875 1 98.88 105 ALA B N 1
ATOM 2656 C CA . ALA B 1 105 ? 10.266 -23.25 -4.859 1 98.88 105 ALA B CA 1
ATOM 2657 C C . ALA B 1 105 ? 8.969 -23.922 -5.305 1 98.88 105 ALA B C 1
ATOM 2659 O O . ALA B 1 105 ? 8.359 -24.672 -4.543 1 98.88 105 ALA B O 1
ATOM 2660 N N . ALA B 1 106 ? 8.562 -23.625 -6.543 1 98.75 106 ALA B N 1
ATOM 2661 C CA . ALA B 1 106 ? 7.328 -24.188 -7.07 1 98.75 106 ALA B CA 1
ATOM 2662 C C . ALA B 1 106 ? 7.41 -25.719 -7.129 1 98.75 106 ALA B C 1
ATOM 2664 O O . ALA B 1 106 ? 6.441 -26.406 -6.809 1 98.75 106 ALA B O 1
ATOM 2665 N N . GLY B 1 107 ? 8.516 -26.219 -7.582 1 98.56 107 GLY B N 1
ATOM 2666 C CA . GLY B 1 107 ? 8.711 -27.656 -7.609 1 98.56 107 GLY B CA 1
ATOM 2667 C C . GLY B 1 107 ? 8.633 -28.297 -6.238 1 98.56 107 GLY B C 1
ATOM 2668 O O . GLY B 1 107 ? 7.926 -29.297 -6.051 1 98.56 107 GLY B O 1
ATOM 2669 N N . LEU B 1 108 ? 9.375 -27.75 -5.301 1 97.69 108 LEU B N 1
ATOM 2670 C CA . LEU B 1 108 ? 9.367 -28.266 -3.936 1 97.69 108 LEU B CA 1
ATOM 2671 C C . LEU B 1 108 ? 7.961 -28.234 -3.352 1 97.69 108 LEU B C 1
ATOM 2673 O O . LEU B 1 108 ? 7.523 -29.203 -2.725 1 97.69 108 LEU B O 1
ATOM 2677 N N . MET B 1 109 ? 7.223 -27.141 -3.547 1 98.12 109 MET B N 1
ATOM 2678 C CA . MET B 1 109 ? 5.879 -26.984 -2.996 1 98.12 109 MET B CA 1
ATOM 2679 C C . MET B 1 109 ? 4.906 -27.938 -3.68 1 98.12 109 MET B C 1
ATOM 2681 O O . MET B 1 109 ? 4.039 -28.531 -3.023 1 98.12 109 MET B O 1
ATOM 2685 N N . TYR B 1 110 ? 5.078 -28.125 -4.98 1 97.75 110 TYR B N 1
ATOM 2686 C CA . TYR B 1 110 ? 4.23 -29.047 -5.719 1 97.75 110 TYR B CA 1
ATOM 2687 C C . TYR B 1 110 ? 4.406 -30.469 -5.199 1 97.75 110 TYR B C 1
ATOM 2689 O O . TYR B 1 110 ? 3.424 -31.172 -4.945 1 97.75 110 TYR B O 1
ATOM 2697 N N . LEU B 1 111 ? 5.652 -30.875 -5.055 1 96.94 111 LEU B N 1
ATOM 2698 C CA . LEU B 1 111 ? 5.949 -32.219 -4.602 1 96.94 111 LEU B CA 1
ATOM 2699 C C . LEU B 1 111 ? 5.418 -32.469 -3.189 1 96.94 111 LEU B C 1
ATOM 2701 O O . LEU B 1 111 ? 5.055 -33.562 -2.832 1 96.94 111 LEU B O 1
ATOM 2705 N N . SER B 1 112 ? 5.285 -31.406 -2.373 1 96.19 112 SER B N 1
ATOM 2706 C CA . SER B 1 112 ? 4.898 -31.5 -0.97 1 96.19 112 SER B CA 1
ATOM 2707 C C . SER B 1 112 ? 3.385 -31.438 -0.808 1 96.19 112 SER B C 1
ATOM 2709 O O . SER B 1 112 ? 2.863 -31.656 0.291 1 96.19 112 SER B O 1
ATOM 2711 N N . LEU B 1 113 ? 2.656 -31.156 -1.85 1 94.56 113 LEU B N 1
ATOM 2712 C CA . LEU B 1 113 ? 1.208 -31.031 -1.748 1 94.56 113 LEU B CA 1
ATOM 2713 C C . LEU B 1 113 ? 0.553 -32.375 -1.437 1 94.56 113 LEU B C 1
ATOM 2715 O O . LEU B 1 113 ? 0.841 -33.375 -2.092 1 94.56 113 LEU B O 1
ATOM 2719 N N . PRO B 1 114 ? -0.34 -32.406 -0.444 1 88.25 114 PRO B N 1
ATOM 2720 C CA . PRO B 1 114 ? -1.09 -33.625 -0.215 1 88.25 114 PRO B CA 1
ATOM 2721 C C . PRO B 1 114 ? -2.029 -33.969 -1.368 1 88.25 114 PRO B C 1
ATOM 2723 O O . PRO B 1 114 ? -2.117 -35.125 -1.773 1 88.25 114 PRO B O 1
ATOM 2726 N N . LEU B 1 115 ? -2.758 -32.969 -1.814 1 89.56 115 LEU B N 1
ATOM 2727 C CA . LEU B 1 115 ? -3.643 -33.094 -2.967 1 89.56 115 LEU B CA 1
ATOM 2728 C C . LEU B 1 115 ? -3.129 -32.281 -4.141 1 89.56 115 LEU B C 1
ATOM 2730 O O . LEU B 1 115 ? -3.197 -31.031 -4.117 1 89.56 115 LEU B O 1
ATOM 2734 N N . LYS B 1 116 ? -2.729 -32.906 -5.23 1 91.38 116 LYS B N 1
ATOM 2735 C CA . LYS B 1 116 ? -2.086 -32.25 -6.359 1 91.38 116 LYS B CA 1
ATOM 2736 C C . LYS B 1 116 ? -3.061 -31.312 -7.082 1 91.38 116 LYS B C 1
ATOM 2738 O O . LYS B 1 116 ? -2.65 -30.344 -7.711 1 91.38 116 LYS B O 1
ATOM 2743 N N . SER B 1 117 ? -4.367 -31.609 -6.938 1 88.56 117 SER B N 1
ATOM 2744 C CA . SER B 1 117 ? -5.375 -30.781 -7.59 1 88.56 117 SER B CA 1
ATOM 2745 C C . SER B 1 117 ? -5.371 -29.359 -7.031 1 88.56 117 SER B C 1
ATOM 2747 O O . SER B 1 117 ? -5.805 -28.422 -7.703 1 88.56 117 SER B O 1
ATOM 2749 N N . THR B 1 118 ? -4.852 -29.203 -5.852 1 90.44 118 THR B N 1
ATOM 2750 C CA . THR B 1 118 ? -4.84 -27.875 -5.23 1 90.44 118 THR B CA 1
ATOM 2751 C C . THR B 1 118 ? -3.705 -27.031 -5.793 1 90.44 118 THR B C 1
ATOM 2753 O O . THR B 1 118 ? -3.625 -25.828 -5.512 1 90.44 118 THR B O 1
ATOM 2756 N N . ALA B 1 119 ? -2.887 -27.625 -6.691 1 94.06 119 ALA B N 1
ATOM 2757 C CA . ALA B 1 119 ? -1.733 -26.922 -7.246 1 94.06 119 ALA B CA 1
ATOM 2758 C C . ALA B 1 119 ? -2.174 -25.766 -8.141 1 94.06 119 ALA B C 1
ATOM 2760 O O . ALA B 1 119 ? -1.396 -24.844 -8.398 1 94.06 119 ALA B O 1
ATOM 2761 N N . GLN B 1 120 ? -3.434 -25.812 -8.57 1 93.38 120 GLN B N 1
ATOM 2762 C CA . GLN B 1 120 ? -3.951 -24.75 -9.43 1 93.38 120 GLN B CA 1
ATOM 2763 C C . GLN B 1 120 ? -3.965 -23.406 -8.703 1 93.38 120 GLN B C 1
ATOM 2765 O O . GLN B 1 120 ? -3.908 -22.344 -9.328 1 93.38 120 GLN B O 1
ATOM 2770 N N . ASN B 1 121 ? -3.973 -23.438 -7.402 1 94.31 121 ASN B N 1
ATOM 2771 C CA . ASN B 1 121 ? -3.982 -22.219 -6.594 1 94.31 121 ASN B CA 1
ATOM 2772 C C . ASN B 1 121 ? -2.637 -21.516 -6.641 1 94.31 121 ASN B C 1
ATOM 2774 O O . ASN B 1 121 ? -2.535 -20.344 -6.246 1 94.31 121 ASN B O 1
ATOM 2778 N N . TYR B 1 122 ? -1.605 -22.203 -7.141 1 96.75 122 TYR B N 1
ATOM 2779 C CA . TYR B 1 122 ? -0.269 -21.625 -7.191 1 96.75 122 TYR B CA 1
ATOM 2780 C C . TYR B 1 122 ? -0.134 -20.656 -8.367 1 96.75 122 TYR B C 1
ATOM 2782 O O . TYR B 1 122 ? 0.753 -19.812 -8.383 1 96.75 122 TYR B O 1
ATOM 2790 N N . ILE B 1 123 ? -0.968 -20.891 -9.391 1 96.94 123 ILE B N 1
ATOM 2791 C CA . ILE B 1 123 ? -0.837 -20.156 -10.641 1 96.94 123 ILE B CA 1
ATOM 2792 C C . ILE B 1 123 ? -1.456 -18.766 -10.5 1 96.94 123 ILE B C 1
ATOM 2794 O O . ILE B 1 123 ? -2.551 -18.625 -9.945 1 96.94 123 ILE B O 1
ATOM 2798 N N . ASN B 1 124 ? -0.702 -17.719 -10.867 1 96.12 124 ASN B N 1
ATOM 2799 C CA . ASN B 1 124 ? -1.346 -16.438 -11.109 1 96.12 124 ASN B CA 1
ATOM 2800 C C . ASN B 1 124 ? -2.188 -16.453 -12.383 1 96.12 124 ASN B C 1
ATOM 2802 O O . ASN B 1 124 ? -1.659 -16.656 -13.477 1 96.12 124 ASN B O 1
ATOM 2806 N N . LYS B 1 125 ? -3.43 -16.203 -12.18 1 94.25 125 LYS B N 1
ATOM 2807 C CA . LYS B 1 125 ? -4.371 -16.188 -13.297 1 94.25 125 LYS B CA 1
ATOM 2808 C C . LYS B 1 125 ? -5.129 -14.875 -13.375 1 94.25 125 LYS B C 1
ATOM 2810 O O . LYS B 1 125 ? -5.461 -14.281 -12.344 1 94.25 125 LYS B O 1
ATOM 2815 N N . VAL B 1 126 ? -5.328 -14.484 -14.594 1 94.75 126 VAL B N 1
ATOM 2816 C CA . VAL B 1 126 ? -6.309 -13.422 -14.781 1 94.75 126 VAL B CA 1
ATOM 2817 C C . VAL B 1 126 ? -7.707 -13.945 -14.469 1 94.75 126 VAL B C 1
ATOM 2819 O O . VAL B 1 126 ? -8.164 -14.914 -15.094 1 94.75 126 VAL B O 1
ATOM 2822 N N . PRO B 1 127 ? -8.383 -13.375 -13.492 1 90.12 127 PRO B N 1
ATOM 2823 C CA . PRO B 1 127 ? -9.719 -13.875 -13.164 1 90.12 127 PRO B CA 1
ATOM 2824 C C . PRO B 1 127 ? -10.656 -13.883 -14.367 1 90.12 127 PRO B C 1
ATOM 2826 O O . PRO B 1 127 ? -10.523 -13.047 -15.266 1 90.12 127 PRO B O 1
ATOM 2829 N N . VAL B 1 128 ? -11.578 -14.773 -14.344 1 86.5 128 VAL B N 1
ATOM 2830 C CA . VAL B 1 128 ? -12.477 -15.016 -15.469 1 86.5 128 VAL B CA 1
ATOM 2831 C C . VAL B 1 128 ? -13.297 -13.758 -15.758 1 86.5 128 VAL B C 1
ATOM 2833 O O . VAL B 1 128 ? -13.602 -13.461 -16.922 1 86.5 128 VAL B O 1
ATOM 2836 N N . GLU B 1 129 ? -13.594 -12.992 -14.734 1 87 129 GLU B N 1
ATOM 2837 C CA . GLU B 1 129 ? -14.438 -11.812 -14.898 1 87 129 GLU B CA 1
ATOM 2838 C C . GLU B 1 129 ? -13.602 -10.586 -15.258 1 87 129 GLU B C 1
ATOM 2840 O O . GLU B 1 129 ? -14.141 -9.492 -15.445 1 87 129 GLU B O 1
ATOM 2845 N N . MET B 1 130 ? -12.297 -10.789 -15.438 1 89.75 130 MET B N 1
ATOM 2846 C CA . MET B 1 130 ? -11.375 -9.711 -15.773 1 89.75 130 MET B CA 1
ATOM 2847 C C . MET B 1 130 ? -10.758 -9.93 -17.141 1 89.75 130 MET B C 1
ATOM 2849 O O . MET B 1 130 ? -10.609 -11.062 -17.594 1 89.75 130 MET B O 1
ATOM 2853 N N . ASN B 1 131 ? -10.469 -8.82 -17.828 1 92.31 131 ASN B N 1
ATOM 2854 C CA . ASN B 1 131 ? -9.664 -8.977 -19.031 1 92.31 131 ASN B CA 1
ATOM 2855 C C . ASN B 1 131 ? -8.18 -8.719 -18.75 1 92.31 131 ASN B C 1
ATOM 2857 O O . ASN B 1 131 ? -7.82 -8.227 -17.688 1 92.31 131 ASN B O 1
ATOM 2861 N N . ALA B 1 132 ? -7.332 -9.023 -19.703 1 95.25 132 ALA B N 1
ATOM 2862 C CA . ALA B 1 132 ? -5.883 -8.969 -19.547 1 95.25 132 ALA B CA 1
ATOM 2863 C C . ALA B 1 132 ? -5.41 -7.531 -19.328 1 95.25 132 ALA B C 1
ATOM 2865 O O . ALA B 1 132 ? -4.449 -7.293 -18.594 1 95.25 132 ALA B O 1
ATOM 2866 N N . GLY B 1 133 ? -6.047 -6.574 -19.984 1 95 133 GLY B N 1
ATOM 2867 C CA . GLY B 1 133 ? -5.676 -5.176 -19.828 1 95 133 GLY B CA 1
ATOM 2868 C C . GLY B 1 133 ? -5.898 -4.66 -18.422 1 95 133 GLY B C 1
ATOM 2869 O O . GLY B 1 133 ? -5.051 -3.951 -17.875 1 95 133 GLY B O 1
ATOM 2870 N N . GLN B 1 134 ? -7.027 -5.012 -17.859 1 94.31 134 GLN B N 1
ATOM 2871 C CA . GLN B 1 134 ? -7.324 -4.637 -16.484 1 94.31 134 GLN B CA 1
ATOM 2872 C C . GLN B 1 134 ? -6.32 -5.254 -15.508 1 94.31 134 GLN B C 1
ATOM 2874 O O . GLN B 1 134 ? -5.82 -4.574 -14.609 1 94.31 134 GLN B O 1
ATOM 2879 N N . ALA B 1 135 ? -6.078 -6.508 -15.703 1 97.25 135 ALA B N 1
ATOM 2880 C CA . ALA B 1 135 ? -5.105 -7.203 -14.867 1 97.25 135 ALA B CA 1
ATOM 2881 C C . ALA B 1 135 ? -3.717 -6.586 -15.008 1 97.25 135 ALA B C 1
ATOM 2883 O O . ALA B 1 135 ? -3.004 -6.414 -14.016 1 97.25 135 ALA B O 1
ATOM 2884 N N . LEU B 1 136 ? -3.357 -6.25 -16.219 1 97.88 136 LEU B N 1
ATOM 2885 C CA . LEU B 1 136 ? -2.076 -5.605 -16.484 1 97.88 136 LEU B CA 1
ATOM 2886 C C . LEU B 1 136 ? -1.965 -4.289 -15.719 1 97.88 136 LEU B C 1
ATOM 2888 O O . LEU B 1 136 ? -0.934 -4.008 -15.102 1 97.88 136 LEU B O 1
ATOM 2892 N N . GLY B 1 137 ? -3.021 -3.463 -15.797 1 97.5 137 GLY B N 1
ATOM 2893 C CA . GLY B 1 137 ? -3.037 -2.191 -15.094 1 97.5 137 GLY B CA 1
ATOM 2894 C C . GLY B 1 137 ? -2.891 -2.34 -13.594 1 97.5 137 GLY B C 1
ATOM 2895 O O . GLY B 1 137 ? -2.178 -1.562 -12.953 1 97.5 137 GLY B O 1
ATOM 2896 N N . MET B 1 138 ? -3.514 -3.332 -13.047 1 97.94 138 MET B N 1
ATOM 2897 C CA . MET B 1 138 ? -3.459 -3.555 -11.602 1 97.94 138 MET B CA 1
ATOM 2898 C C . MET B 1 138 ? -2.076 -4.043 -11.18 1 97.94 138 MET B C 1
ATOM 2900 O O . MET B 1 138 ? -1.561 -3.635 -10.141 1 97.94 138 MET B O 1
ATOM 2904 N N . GLU B 1 139 ? -1.457 -4.934 -12.016 1 98.62 139 GLU B N 1
ATOM 2905 C CA . GLU B 1 139 ? -0.086 -5.355 -11.75 1 98.62 139 GLU B CA 1
ATOM 2906 C C . GLU B 1 139 ? 0.875 -4.172 -11.797 1 98.62 139 GLU B C 1
ATOM 2908 O O . GLU B 1 139 ? 1.79 -4.078 -10.977 1 98.62 139 GLU B O 1
ATOM 2913 N N . MET B 1 140 ? 0.607 -3.289 -12.727 1 98.56 140 MET B N 1
ATOM 2914 C CA . MET B 1 140 ? 1.457 -2.111 -12.867 1 98.56 140 MET B CA 1
ATOM 2915 C C . MET B 1 140 ? 1.337 -1.199 -11.656 1 98.56 140 MET B C 1
ATOM 2917 O O . MET B 1 140 ? 2.346 -0.768 -11.094 1 98.56 140 MET B O 1
ATOM 2921 N N . LEU B 1 141 ? 0.162 -0.927 -11.258 1 98.25 141 LEU B N 1
ATOM 2922 C CA . LEU B 1 141 ? -0.079 -0.043 -10.117 1 98.25 141 LEU B CA 1
ATOM 2923 C C . LEU B 1 141 ? 0.522 -0.622 -8.844 1 98.25 141 LEU B C 1
ATOM 2925 O O . LEU B 1 141 ? 1.208 0.083 -8.102 1 98.25 141 LEU B O 1
ATOM 2929 N N . ALA B 1 142 ? 0.227 -1.859 -8.594 1 98.62 142 ALA B N 1
ATOM 2930 C CA . ALA B 1 142 ? 0.715 -2.525 -7.387 1 98.62 142 ALA B CA 1
ATOM 2931 C C . ALA B 1 142 ? 2.24 -2.553 -7.355 1 98.62 142 ALA B C 1
ATOM 2933 O O . ALA B 1 142 ? 2.852 -2.271 -6.324 1 98.62 142 ALA B O 1
ATOM 2934 N N . THR B 1 143 ? 2.865 -2.838 -8.477 1 98.81 143 THR B N 1
ATOM 2935 C CA . THR B 1 143 ? 4.32 -2.93 -8.492 1 98.81 143 THR B CA 1
ATOM 2936 C C . THR B 1 143 ? 4.949 -1.539 -8.508 1 98.81 143 THR B C 1
ATOM 2938 O O . THR B 1 143 ? 6.062 -1.352 -8.016 1 98.81 143 THR B O 1
ATOM 2941 N N . PHE B 1 144 ? 4.262 -0.557 -9.07 1 98.81 144 PHE B N 1
ATOM 2942 C CA . PHE B 1 144 ? 4.707 0.824 -8.922 1 98.81 144 PHE B CA 1
ATOM 2943 C C . PHE B 1 144 ? 4.859 1.19 -7.449 1 98.81 144 PHE B C 1
ATOM 2945 O O . PHE B 1 144 ? 5.863 1.781 -7.051 1 98.81 144 PHE B O 1
ATOM 2952 N N . LEU B 1 145 ? 3.826 0.883 -6.68 1 98.69 145 LEU B N 1
ATOM 2953 C CA . LEU B 1 145 ? 3.895 1.15 -5.246 1 98.69 145 LEU B CA 1
ATOM 2954 C C . LEU B 1 145 ? 5.109 0.472 -4.621 1 98.69 145 LEU B C 1
ATOM 2956 O O . LEU B 1 145 ? 5.848 1.094 -3.854 1 98.69 145 LEU B O 1
ATOM 2960 N N . LEU B 1 146 ? 5.301 -0.798 -4.891 1 98.69 146 LEU B N 1
ATOM 2961 C CA . LEU B 1 146 ? 6.445 -1.537 -4.375 1 98.69 146 LEU B CA 1
ATOM 2962 C C . LEU B 1 146 ? 7.754 -0.875 -4.797 1 98.69 146 LEU B C 1
ATOM 2964 O O . LEU B 1 146 ? 8.602 -0.577 -3.957 1 98.69 146 LEU B O 1
ATOM 2968 N N . GLY B 1 147 ? 7.895 -0.629 -6.125 1 98.75 147 GLY B N 1
ATOM 2969 C CA . GLY B 1 147 ? 9.117 -0.018 -6.629 1 98.75 147 GLY B CA 1
ATOM 2970 C C . GLY B 1 147 ? 9.391 1.346 -6.027 1 98.75 147 GLY B C 1
ATOM 2971 O O . GLY B 1 147 ? 10.523 1.646 -5.652 1 98.75 147 GLY B O 1
ATOM 2972 N N . PHE B 1 148 ? 8.367 2.129 -5.91 1 98.12 148 PHE B N 1
ATOM 2973 C CA . PHE B 1 148 ? 8.547 3.473 -5.371 1 98.12 148 PHE B CA 1
ATOM 2974 C C . PHE B 1 148 ? 9.016 3.422 -3.924 1 98.12 148 PHE B C 1
ATOM 2976 O O . PHE B 1 148 ? 9.836 4.238 -3.504 1 98.12 148 PHE B O 1
ATOM 2983 N N . THR B 1 149 ? 8.492 2.529 -3.184 1 98.31 149 THR B N 1
ATOM 2984 C CA . THR B 1 149 ? 8.906 2.352 -1.796 1 98.31 149 THR B CA 1
ATOM 2985 C C . THR B 1 149 ? 10.359 1.901 -1.718 1 98.31 149 THR B C 1
ATOM 2987 O O . THR B 1 149 ? 11.133 2.408 -0.899 1 98.31 149 THR B O 1
ATOM 2990 N N . VAL B 1 150 ? 10.742 0.931 -2.555 1 97.75 150 VAL B N 1
ATOM 2991 C CA . VAL B 1 150 ? 12.109 0.427 -2.576 1 97.75 150 VAL B CA 1
ATOM 2992 C C . VAL B 1 150 ? 13.078 1.577 -2.836 1 97.75 150 VAL B C 1
ATOM 2994 O O . VAL B 1 150 ? 14.07 1.742 -2.115 1 97.75 150 VAL B O 1
ATOM 2997 N N . PHE B 1 151 ? 12.789 2.426 -3.793 1 97.06 151 PHE B N 1
ATOM 2998 C CA . PHE B 1 151 ? 13.68 3.527 -4.137 1 97.06 151 PHE B CA 1
ATOM 2999 C C . PHE B 1 151 ? 13.688 4.582 -3.035 1 97.06 151 PHE B C 1
ATOM 3001 O O . PHE B 1 151 ? 14.719 5.191 -2.758 1 97.06 151 PHE B O 1
ATOM 3008 N N . SER B 1 152 ? 12.562 4.797 -2.432 1 95.38 152 SER B N 1
ATOM 3009 C CA . SER B 1 152 ? 12.5 5.75 -1.327 1 95.38 152 SER B CA 1
ATOM 3010 C C . SER B 1 152 ? 13.328 5.273 -0.14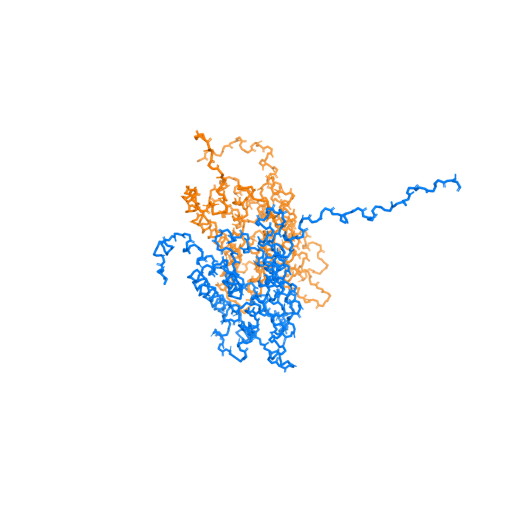1 1 95.38 152 SER B C 1
ATOM 3012 O O . SER B 1 152 ? 14.062 6.062 0.466 1 95.38 152 SER B O 1
ATOM 3014 N N . VAL B 1 153 ? 13.18 4 0.203 1 94.25 153 VAL B N 1
ATOM 3015 C CA . VAL B 1 153 ? 13.914 3.418 1.321 1 94.25 153 VAL B CA 1
ATOM 3016 C C . VAL B 1 153 ? 15.414 3.449 1.027 1 94.25 153 VAL B C 1
ATOM 3018 O O . VAL B 1 153 ? 16.219 3.758 1.909 1 94.25 153 VAL B O 1
ATOM 3021 N N . GLU B 1 154 ? 15.812 3.152 -0.19 1 92.38 154 GLU B N 1
ATOM 3022 C CA . GLU B 1 154 ? 17.219 3.197 -0.568 1 92.38 154 GLU B CA 1
ATOM 3023 C C . GLU B 1 154 ? 17.781 4.609 -0.435 1 92.38 154 GLU B C 1
ATOM 3025 O O . GLU B 1 154 ? 18.922 4.789 0.014 1 92.38 154 GLU B O 1
ATOM 3030 N N . ASP B 1 155 ? 17.016 5.543 -0.839 1 91.62 155 ASP B N 1
ATOM 3031 C CA . ASP B 1 155 ? 17.422 6.938 -0.706 1 91.62 155 ASP B CA 1
ATOM 3032 C C . ASP B 1 155 ? 17.594 7.324 0.762 1 91.62 155 ASP B C 1
ATOM 3034 O O . ASP B 1 155 ? 18.547 8 1.128 1 91.62 155 ASP B O 1
ATOM 3038 N N . GLN B 1 156 ? 16.734 6.895 1.552 1 88.81 156 GLN B N 1
ATOM 3039 C CA . GLN B 1 156 ? 16.797 7.184 2.98 1 88.81 156 GLN B CA 1
ATOM 3040 C C . GLN B 1 156 ? 18.016 6.516 3.617 1 88.81 156 GLN B C 1
ATOM 3042 O O . GLN B 1 156 ? 18.656 7.094 4.496 1 88.81 156 GLN B O 1
ATOM 3047 N N . ARG B 1 157 ? 18.281 5.309 3.217 1 86.31 157 ARG B N 1
ATOM 3048 C CA . ARG B 1 157 ? 19.469 4.613 3.711 1 86.31 157 ARG B CA 1
ATOM 3049 C C . ARG B 1 157 ? 20.734 5.363 3.326 1 86.31 157 ARG B C 1
ATOM 3051 O O . ARG B 1 157 ? 21.656 5.488 4.137 1 86.31 157 ARG B O 1
ATOM 3058 N N . ARG B 1 158 ? 20.781 5.91 2.191 1 85.38 158 ARG B N 1
ATOM 3059 C CA . ARG B 1 158 ? 21.922 6.676 1.731 1 85.38 158 ARG B CA 1
ATOM 3060 C C . ARG B 1 158 ? 22.109 7.949 2.551 1 85.38 158 ARG B C 1
ATOM 3062 O O . ARG B 1 158 ? 23.234 8.398 2.779 1 85.38 158 ARG B O 1
ATOM 3069 N N . ARG B 1 159 ? 20.984 8.445 3.037 1 83.19 159 ARG B N 1
ATOM 3070 C CA . ARG B 1 159 ? 21 9.672 3.822 1 83.19 159 ARG B CA 1
ATOM 3071 C C . ARG B 1 159 ? 21.141 9.367 5.309 1 83.19 159 ARG B C 1
ATOM 3073 O O . ARG B 1 159 ? 21.062 10.273 6.145 1 83.19 159 ARG B O 1
ATOM 3080 N N . GLU B 1 160 ? 21.203 8.094 5.691 1 79.31 160 GLU B N 1
ATOM 3081 C CA . GLU B 1 160 ? 21.422 7.613 7.051 1 79.31 160 GLU B CA 1
ATOM 3082 C C . GLU B 1 160 ? 20.266 7.98 7.969 1 79.31 160 GLU B C 1
ATOM 3084 O O . GLU B 1 160 ? 20.469 8.352 9.125 1 79.31 160 GLU B O 1
ATOM 3089 N N . ILE B 1 161 ? 19.172 8.047 7.371 1 71.81 161 ILE B N 1
ATOM 3090 C CA . ILE B 1 161 ? 17.969 8.188 8.172 1 71.81 161 ILE B CA 1
ATOM 3091 C C . ILE B 1 161 ? 17.609 6.855 8.82 1 71.81 161 ILE B C 1
ATOM 3093 O O . ILE B 1 161 ? 17.531 5.828 8.141 1 71.81 161 ILE B O 1
ATOM 3097 N N . ASN B 1 162 ? 17.469 6.855 10.117 1 69.44 162 ASN B N 1
ATOM 3098 C CA . ASN B 1 162 ? 17.297 5.625 10.891 1 69.44 162 ASN B CA 1
ATOM 3099 C C . ASN B 1 162 ? 15.844 5.195 10.93 1 69.44 162 ASN B C 1
ATOM 3101 O O . ASN B 1 162 ? 15.188 5.312 11.969 1 69.44 162 ASN B O 1
ATOM 3105 N N . GLU B 1 163 ? 15.273 4.77 10.008 1 75.5 163 GLU B N 1
ATOM 3106 C CA . GLU B 1 163 ? 13.953 4.156 9.961 1 75.5 163 GLU B CA 1
ATOM 3107 C C . GLU B 1 163 ? 14.023 2.719 9.461 1 75.5 163 GLU B C 1
ATOM 3109 O O . GLU B 1 163 ? 14.914 2.371 8.688 1 75.5 163 GLU B O 1
ATOM 3114 N N . PRO B 1 164 ? 13.164 1.924 9.984 1 88.31 164 PRO B N 1
ATOM 3115 C CA . PRO B 1 164 ? 13.18 0.518 9.57 1 88.31 164 PRO B CA 1
ATOM 3116 C C . PRO B 1 164 ? 12.703 0.315 8.141 1 88.31 164 PRO B C 1
ATOM 3118 O O . PRO B 1 164 ? 11.547 -0.066 7.914 1 88.31 164 PRO B O 1
ATOM 3121 N N . GLY B 1 165 ? 13.633 0.445 7.219 1 91.94 165 GLY B N 1
ATOM 3122 C CA . GLY B 1 165 ? 13.312 0.419 5.801 1 91.94 165 GLY B CA 1
ATOM 3123 C C . GLY B 1 165 ? 12.789 -0.926 5.336 1 91.94 165 GLY B C 1
ATOM 3124 O O . GLY B 1 165 ? 11.922 -0.99 4.461 1 91.94 165 GLY B O 1
ATOM 3125 N N . ASN B 1 166 ? 13.289 -2.039 5.91 1 93.94 166 ASN B N 1
ATOM 3126 C CA . ASN B 1 166 ? 12.82 -3.365 5.52 1 93.94 166 ASN B CA 1
ATOM 3127 C C . ASN B 1 166 ? 11.336 -3.549 5.832 1 93.94 166 ASN B C 1
ATOM 3129 O O . ASN B 1 166 ? 10.617 -4.191 5.07 1 93.94 166 ASN B O 1
ATOM 3133 N N . LEU B 1 167 ? 10.914 -2.943 6.914 1 95.19 167 LEU B N 1
ATOM 3134 C CA . LEU B 1 167 ? 9.5 -3.023 7.281 1 95.19 167 LEU B CA 1
ATOM 3135 C C . LEU B 1 167 ? 8.633 -2.287 6.27 1 95.19 167 LEU B C 1
ATOM 3137 O O . LEU B 1 167 ? 7.566 -2.777 5.887 1 95.19 167 LEU B O 1
ATOM 3141 N N . ALA B 1 168 ? 9.086 -1.103 5.848 1 96.62 168 ALA B N 1
ATOM 3142 C CA . ALA B 1 168 ? 8.352 -0.33 4.855 1 96.62 168 ALA B CA 1
ATOM 3143 C C . ALA B 1 168 ? 8.18 -1.121 3.559 1 96.62 168 ALA B C 1
ATOM 3145 O O . ALA B 1 168 ? 7.102 -1.131 2.965 1 96.62 168 ALA B O 1
ATOM 3146 N N . ILE B 1 169 ? 9.203 -1.778 3.162 1 98.06 169 ILE B N 1
ATOM 3147 C CA . ILE B 1 169 ? 9.148 -2.551 1.926 1 98.06 169 ILE B CA 1
ATOM 3148 C C . ILE B 1 169 ? 8.203 -3.738 2.102 1 98.06 169 ILE B C 1
ATOM 3150 O O . ILE B 1 169 ? 7.414 -4.051 1.207 1 98.06 169 ILE B O 1
ATOM 3154 N N . GLY B 1 170 ? 8.32 -4.41 3.246 1 98.56 170 GLY B N 1
ATOM 3155 C CA . GLY B 1 170 ? 7.379 -5.484 3.514 1 98.56 170 GLY B CA 1
ATOM 3156 C C . GLY B 1 170 ? 5.934 -5.023 3.516 1 98.56 170 GLY B C 1
ATOM 3157 O O . GLY B 1 170 ? 5.066 -5.691 2.949 1 98.56 170 GLY B O 1
ATOM 3158 N N . PHE B 1 171 ? 5.66 -3.9 4.098 1 98.38 171 PHE B N 1
ATOM 3159 C CA . PHE B 1 171 ? 4.316 -3.344 4.125 1 98.38 171 PHE B CA 1
ATOM 3160 C C . PHE B 1 171 ? 3.867 -2.938 2.727 1 98.38 171 PHE B C 1
ATOM 3162 O O . PHE B 1 171 ? 2.686 -3.037 2.393 1 98.38 171 PHE B O 1
ATOM 3169 N N . ALA B 1 172 ? 4.797 -2.471 1.931 1 98.81 172 ALA B N 1
ATOM 3170 C CA . ALA B 1 172 ? 4.457 -2.129 0.551 1 98.81 172 ALA B CA 1
ATOM 3171 C C . ALA B 1 172 ? 3.988 -3.361 -0.218 1 98.81 172 ALA B C 1
ATOM 3173 O O . ALA B 1 172 ? 3.025 -3.293 -0.986 1 98.81 172 ALA B O 1
ATOM 3174 N N . VAL B 1 173 ? 4.676 -4.453 -0.017 1 98.81 173 VAL B N 1
ATOM 3175 C CA . VAL B 1 173 ? 4.281 -5.695 -0.671 1 98.81 173 VAL B CA 1
ATOM 3176 C C . VAL B 1 173 ? 2.875 -6.09 -0.228 1 98.81 173 VAL B C 1
ATOM 3178 O O . VAL B 1 173 ? 2.023 -6.418 -1.059 1 98.81 173 VAL B O 1
ATOM 3181 N N . THR B 1 174 ? 2.637 -6.047 1.078 1 98.69 174 THR B N 1
ATOM 3182 C CA . THR B 1 174 ? 1.329 -6.402 1.617 1 98.69 174 THR B CA 1
ATOM 3183 C C . THR B 1 174 ? 0.248 -5.477 1.063 1 98.69 174 THR B C 1
ATOM 3185 O O . THR B 1 174 ? -0.793 -5.941 0.595 1 98.69 174 THR B O 1
ATOM 3188 N N . THR B 1 175 ? 0.511 -4.215 1.085 1 98.75 175 THR B N 1
ATOM 3189 C CA . THR B 1 175 ? -0.439 -3.229 0.586 1 98.75 175 THR B CA 1
ATOM 3190 C C . THR B 1 175 ? -0.715 -3.443 -0.899 1 98.75 175 THR B C 1
ATOM 3192 O O . THR B 1 175 ? -1.864 -3.375 -1.339 1 98.75 175 THR B O 1
ATOM 3195 N N . ALA B 1 176 ? 0.304 -3.678 -1.652 1 98.88 176 ALA B N 1
ATOM 3196 C CA . ALA B 1 176 ? 0.169 -3.916 -3.086 1 98.88 176 ALA B CA 1
ATOM 3197 C C . ALA B 1 176 ? -0.741 -5.109 -3.359 1 98.88 176 ALA B C 1
ATOM 3199 O O . ALA B 1 176 ? -1.555 -5.078 -4.289 1 98.88 176 ALA B O 1
ATOM 3200 N N . ILE B 1 177 ? -0.596 -6.141 -2.572 1 98.62 177 ILE B N 1
ATOM 3201 C CA . ILE B 1 177 ? -1.413 -7.332 -2.77 1 98.62 177 ILE B CA 1
ATOM 3202 C C . ILE B 1 177 ? -2.857 -7.039 -2.373 1 98.62 177 ILE B C 1
ATOM 3204 O O . ILE B 1 177 ? -3.795 -7.535 -3.002 1 98.62 177 ILE B O 1
ATOM 3208 N N . PHE B 1 178 ? -3.055 -6.219 -1.377 1 97.5 178 PHE B N 1
ATOM 3209 C CA . PHE B 1 178 ? -4.418 -5.816 -1.046 1 97.5 178 PHE B CA 1
ATOM 3210 C C . PHE B 1 178 ? -5.027 -4.996 -2.176 1 97.5 178 PHE B C 1
ATOM 3212 O O . PHE B 1 178 ? -6.23 -5.082 -2.432 1 97.5 178 PHE B O 1
ATOM 3219 N N . ILE B 1 179 ? -4.262 -4.211 -2.848 1 97.88 179 ILE B N 1
ATOM 3220 C CA . ILE B 1 179 ? -4.738 -3.385 -3.951 1 97.88 179 ILE B CA 1
ATOM 3221 C C . ILE B 1 179 ? -5.156 -4.277 -5.117 1 97.88 179 ILE B C 1
ATOM 3223 O O . ILE B 1 179 ? -6.242 -4.109 -5.68 1 97.88 179 ILE B O 1
ATOM 3227 N N . ALA B 1 180 ? -4.367 -5.293 -5.453 1 98 180 ALA B N 1
ATOM 3228 C CA . ALA B 1 180 ? -4.5 -5.902 -6.773 1 98 180 ALA B CA 1
ATOM 3229 C C . ALA B 1 180 ? -4.902 -7.371 -6.656 1 98 180 ALA B C 1
ATOM 3231 O O . ALA B 1 180 ? -5.23 -8.008 -7.66 1 98 180 ALA B O 1
ATOM 3232 N N . GLY B 1 181 ? -4.902 -7.926 -5.48 1 96.06 181 GLY B N 1
ATOM 3233 C CA . GLY B 1 181 ? -5.047 -9.359 -5.301 1 96.06 181 GLY B CA 1
ATOM 3234 C C . GLY B 1 181 ? -6.305 -9.922 -5.941 1 96.06 181 GLY B C 1
ATOM 3235 O O . GLY B 1 181 ? -6.273 -10.992 -6.551 1 96.06 181 GLY B O 1
ATOM 3236 N N . ARG B 1 182 ? -7.387 -9.273 -5.844 1 93.31 182 ARG B N 1
ATOM 3237 C CA . ARG B 1 182 ? -8.656 -9.773 -6.359 1 93.31 182 ARG B CA 1
ATOM 3238 C C . ARG B 1 182 ? -8.836 -9.406 -7.828 1 93.31 182 ARG B C 1
ATOM 3240 O O . ARG B 1 182 ? -9.805 -9.828 -8.469 1 93.31 182 ARG B O 1
ATOM 3247 N N . PHE B 1 183 ? -7.91 -8.609 -8.391 1 95.12 183 PHE B N 1
ATOM 3248 C CA . PHE B 1 183 ? -8.039 -8.148 -9.766 1 95.12 183 PHE B CA 1
ATOM 3249 C C . PHE B 1 183 ? -7.113 -8.93 -10.688 1 95.12 183 PHE B C 1
ATOM 3251 O O . PHE B 1 183 ? -7.523 -9.367 -11.766 1 95.12 183 PHE B O 1
ATOM 3258 N N . SER B 1 184 ? -5.898 -9.117 -10.273 1 96.38 184 SER B N 1
ATOM 3259 C CA . SER B 1 184 ? -4.914 -9.742 -11.156 1 96.38 184 SER B CA 1
ATOM 3260 C C . SER B 1 184 ? -4.262 -10.945 -10.484 1 96.38 184 SER B C 1
ATOM 3262 O O . SER B 1 184 ? -3.48 -11.664 -11.109 1 96.38 184 SER B O 1
ATOM 3264 N N . GLY B 1 185 ? -4.551 -11.18 -9.234 1 95.19 185 GLY B N 1
ATOM 3265 C CA . GLY B 1 185 ? -3.799 -12.148 -8.453 1 95.19 185 GLY B CA 1
ATOM 3266 C C . GLY B 1 185 ? -2.588 -11.555 -7.762 1 95.19 185 GLY B C 1
ATOM 3267 O O . GLY B 1 185 ? -2.035 -12.156 -6.84 1 95.19 185 GLY B O 1
ATOM 3268 N N . ALA B 1 186 ? -2.15 -10.398 -8.211 1 97.88 186 ALA B N 1
ATOM 3269 C CA . ALA B 1 186 ? -1.086 -9.609 -7.598 1 97.88 186 ALA B CA 1
ATOM 3270 C C . ALA B 1 186 ? 0.201 -10.422 -7.484 1 97.88 186 ALA B C 1
ATOM 3272 O O . ALA B 1 186 ? 0.685 -10.68 -6.379 1 97.88 186 ALA B O 1
ATOM 3273 N N . SER B 1 187 ? 0.819 -10.711 -8.609 1 98.38 187 SER B N 1
ATOM 3274 C CA . SER B 1 187 ? 2.117 -11.375 -8.594 1 98.38 187 SER B CA 1
ATOM 3275 C C . SER B 1 187 ? 3.217 -10.438 -8.117 1 98.38 187 SER B C 1
ATOM 3277 O O . SER B 1 187 ? 3.877 -10.703 -7.113 1 98.38 187 SER B O 1
ATOM 3279 N N . LEU B 1 188 ? 3.268 -9.25 -8.789 1 98.62 188 LEU B N 1
ATOM 3280 C CA . LEU B 1 188 ? 4.25 -8.211 -8.5 1 98.62 188 LEU B CA 1
ATOM 3281 C C . LEU B 1 188 ? 5.66 -8.695 -8.828 1 98.62 188 LEU B C 1
ATOM 3283 O O . LEU B 1 188 ? 6.609 -7.906 -8.812 1 98.62 188 LEU B O 1
ATOM 3287 N N . ASN B 1 189 ? 5.914 -9.984 -9.078 1 98.88 189 ASN B N 1
ATOM 3288 C CA . ASN B 1 189 ? 7.203 -10.672 -9.133 1 98.88 189 ASN B CA 1
ATOM 3289 C C . ASN B 1 189 ? 7.219 -11.75 -10.211 1 98.88 189 ASN B C 1
ATOM 3291 O O . ASN B 1 189 ? 6.719 -12.852 -10 1 98.88 189 ASN B O 1
ATOM 3295 N N . PRO B 1 190 ? 7.836 -11.492 -11.367 1 98.88 190 PRO B N 1
ATOM 3296 C CA . PRO B 1 190 ? 7.84 -12.469 -12.453 1 98.88 190 PRO B CA 1
ATOM 3297 C C . PRO B 1 190 ? 8.383 -13.828 -12.023 1 98.88 190 PRO B C 1
ATOM 3299 O O . PRO B 1 190 ? 7.934 -14.867 -12.523 1 98.88 190 PRO B O 1
ATOM 3302 N N . ALA B 1 191 ? 9.383 -13.852 -11.164 1 98.81 191 ALA B N 1
ATOM 3303 C CA . ALA B 1 191 ? 9.914 -15.133 -10.703 1 98.81 191 ALA B CA 1
ATOM 3304 C C . ALA B 1 191 ? 8.852 -15.93 -9.953 1 98.81 191 ALA B C 1
ATOM 3306 O O . ALA B 1 191 ? 8.773 -17.156 -10.078 1 98.81 191 ALA B O 1
ATOM 3307 N N . ARG B 1 192 ? 8.023 -15.258 -9.18 1 98.81 192 ARG B N 1
ATOM 3308 C CA . ARG B 1 192 ? 6.93 -15.898 -8.453 1 98.81 192 ARG B CA 1
ATOM 3309 C C . ARG B 1 192 ? 5.918 -16.516 -9.414 1 98.81 192 ARG B C 1
ATOM 3311 O O . ARG B 1 192 ? 5.352 -17.562 -9.141 1 98.81 192 ARG B O 1
ATOM 3318 N N . SER B 1 193 ? 5.656 -15.852 -10.5 1 98.81 193 SER B N 1
ATOM 3319 C CA . SER B 1 193 ? 4.691 -16.344 -11.477 1 98.81 193 SER B CA 1
ATOM 3320 C C . SER B 1 193 ? 5.301 -17.422 -12.367 1 98.81 193 SER B C 1
ATOM 3322 O O . SER B 1 193 ? 4.613 -18.359 -12.758 1 98.81 193 SER B O 1
ATOM 3324 N N . LEU B 1 194 ? 6.543 -17.281 -12.672 1 98.81 194 LEU B N 1
ATOM 3325 C CA . LEU B 1 194 ? 7.203 -18.188 -13.602 1 98.81 194 LEU B CA 1
ATOM 3326 C C . LEU B 1 194 ? 7.277 -19.594 -13.016 1 98.81 194 LEU B C 1
ATOM 3328 O O . LEU B 1 194 ? 7.012 -20.578 -13.711 1 98.81 194 LEU B O 1
ATOM 3332 N N . GLY B 1 195 ? 7.68 -19.75 -11.812 1 98.81 195 GLY B N 1
ATOM 3333 C CA . GLY B 1 195 ? 7.832 -21.062 -11.188 1 98.81 195 GLY B CA 1
ATOM 3334 C C . GLY B 1 195 ? 6.621 -21.953 -11.375 1 98.81 195 GLY B C 1
ATOM 3335 O O . GLY B 1 195 ? 6.707 -23 -12.023 1 98.81 195 GLY B O 1
ATOM 3336 N N . PRO B 1 196 ? 5.508 -21.547 -10.875 1 98.69 196 PRO B N 1
ATOM 3337 C CA . PRO B 1 196 ? 4.293 -22.359 -11.016 1 98.69 196 PRO B CA 1
ATOM 3338 C C . PRO B 1 196 ? 3.902 -22.578 -12.477 1 98.69 196 PRO B C 1
ATOM 3340 O O . PRO B 1 196 ? 3.398 -23.641 -12.836 1 98.69 196 PRO B O 1
ATOM 3343 N N . ALA B 1 197 ? 4.059 -21.516 -13.305 1 98.69 197 ALA B N 1
ATOM 3344 C CA . ALA B 1 197 ? 3.729 -21.672 -14.719 1 98.69 197 ALA B CA 1
ATOM 3345 C C . ALA B 1 197 ? 4.52 -22.828 -15.336 1 98.69 197 ALA B C 1
ATOM 3347 O O . ALA B 1 197 ? 3.975 -23.609 -16.109 1 98.69 197 ALA B O 1
ATOM 3348 N N . ILE B 1 198 ? 5.758 -22.922 -15.031 1 98.62 198 ILE B N 1
ATOM 3349 C CA . ILE B 1 198 ? 6.617 -23.969 -15.57 1 98.62 198 ILE B CA 1
ATOM 3350 C C . ILE B 1 198 ? 6.199 -25.328 -14.992 1 98.62 198 ILE B C 1
ATOM 3352 O O . ILE B 1 198 ? 6.02 -26.297 -15.742 1 98.62 198 ILE B O 1
ATOM 3356 N N . ILE B 1 199 ? 6.008 -25.438 -13.727 1 98.31 199 ILE B N 1
ATOM 3357 C CA . ILE B 1 199 ? 5.762 -26.703 -13.047 1 98.31 199 ILE B CA 1
ATOM 3358 C C . ILE B 1 199 ? 4.391 -27.25 -13.445 1 98.31 199 ILE B C 1
ATOM 3360 O O . ILE B 1 199 ? 4.215 -28.453 -13.609 1 98.31 199 ILE B O 1
ATOM 3364 N N . LEU B 1 200 ? 3.459 -26.375 -13.617 1 98 200 LEU B N 1
ATOM 3365 C CA . LEU B 1 200 ? 2.084 -26.797 -13.844 1 98 200 LEU B CA 1
ATOM 3366 C C . LEU B 1 200 ? 1.707 -26.688 -15.312 1 98 200 LEU B C 1
ATOM 3368 O O . LEU B 1 200 ? 0.638 -27.141 -15.727 1 98 200 LEU B O 1
ATOM 3372 N N . GLY B 1 201 ? 2.535 -26.047 -16.094 1 97.81 201 GLY B N 1
ATOM 3373 C CA . GLY B 1 201 ? 2.316 -25.938 -17.531 1 97.81 201 GLY B CA 1
ATOM 3374 C C . GLY B 1 201 ? 1.173 -25 -17.891 1 97.81 201 GLY B C 1
ATOM 3375 O O . GLY B 1 201 ? 0.374 -25.312 -18.781 1 97.81 201 GLY B O 1
ATOM 3376 N N . TYR B 1 202 ? 0.962 -24 -17.188 1 97.25 202 TYR B N 1
ATOM 3377 C CA . TYR B 1 202 ? -0.083 -23.016 -17.469 1 97.25 202 TYR B CA 1
ATOM 3378 C C . TYR B 1 202 ? 0.518 -21.688 -17.906 1 97.25 202 TYR B C 1
ATOM 3380 O O . TYR B 1 202 ? 1.217 -21.031 -17.125 1 97.25 202 TYR B O 1
ATOM 3388 N N . TRP B 1 203 ? 0.169 -21.203 -19.141 1 97.94 203 TRP B N 1
ATOM 3389 C CA . TRP B 1 203 ? 0.865 -20.047 -19.719 1 97.94 203 TRP B CA 1
ATOM 3390 C C . TRP B 1 203 ? -0.126 -19 -20.188 1 97.94 203 TRP B C 1
ATOM 3392 O O . TRP B 1 203 ? 0.271 -17.969 -20.734 1 97.94 203 TRP B O 1
ATOM 3402 N N . GLU B 1 204 ? -1.477 -19.203 -19.969 1 96.94 204 GLU B N 1
ATOM 3403 C CA . GLU B 1 204 ? -2.475 -18.25 -20.422 1 96.94 204 GLU B CA 1
ATOM 3404 C C . GLU B 1 204 ? -2.254 -16.875 -19.797 1 96.94 204 GLU B C 1
ATOM 3406 O O . GLU B 1 204 ? -2.264 -16.734 -18.562 1 96.94 204 GLU B O 1
ATOM 3411 N N . HIS B 1 205 ? -2.098 -15.844 -20.609 1 97.69 205 HIS B N 1
ATOM 3412 C CA . HIS B 1 205 ? -1.888 -14.445 -20.219 1 97.69 205 HIS B CA 1
ATOM 3413 C C . HIS B 1 205 ? -0.679 -14.305 -19.312 1 97.69 205 HIS B C 1
ATOM 3415 O O . HIS B 1 205 ? -0.63 -13.391 -18.469 1 97.69 205 HIS B O 1
ATOM 3421 N N . HIS B 1 206 ? 0.282 -15.195 -19.438 1 98.12 206 HIS B N 1
ATOM 3422 C CA . HIS B 1 206 ? 1.465 -15.172 -18.594 1 98.12 206 HIS B CA 1
ATOM 3423 C C . HIS B 1 206 ? 2.246 -13.875 -18.766 1 98.12 206 HIS B C 1
ATOM 3425 O O . HIS B 1 206 ? 2.881 -13.398 -17.828 1 98.12 206 HIS B O 1
ATOM 3431 N N . TRP B 1 207 ? 2.113 -13.258 -19.953 1 98.31 207 TRP B N 1
ATOM 3432 C CA . TRP B 1 207 ? 2.822 -12.023 -20.281 1 98.31 207 TRP B CA 1
ATOM 3433 C C . TRP B 1 207 ? 2.406 -10.898 -19.344 1 98.31 207 TRP B C 1
ATOM 3435 O O . TRP B 1 207 ? 3.189 -9.984 -19.078 1 98.31 207 TRP B O 1
ATOM 3445 N N . VAL B 1 208 ? 1.228 -10.891 -18.797 1 98.62 208 VAL B N 1
ATOM 3446 C CA . VAL B 1 208 ? 0.702 -9.883 -17.891 1 98.62 208 VAL B CA 1
ATOM 3447 C C . VAL B 1 208 ? 1.596 -9.797 -16.656 1 98.62 208 VAL B C 1
ATOM 3449 O O . VAL B 1 208 ? 1.84 -8.703 -16.125 1 98.62 208 VAL B O 1
ATOM 3452 N N . TYR B 1 209 ? 2.17 -10.906 -16.234 1 98.75 209 TYR B N 1
ATOM 3453 C CA . TYR B 1 209 ? 2.877 -11.023 -14.969 1 98.75 209 TYR B CA 1
ATOM 3454 C C . TYR B 1 209 ? 4.371 -10.781 -15.148 1 98.75 209 TYR B C 1
ATOM 3456 O O . TYR B 1 209 ? 5.145 -10.898 -14.203 1 98.75 209 TYR B O 1
ATOM 3464 N N . TRP B 1 210 ? 4.754 -10.438 -16.375 1 98.75 210 TRP B N 1
ATOM 3465 C CA . TRP B 1 210 ? 6.086 -9.906 -16.656 1 98.75 210 TRP B CA 1
ATOM 3466 C C . TRP B 1 210 ? 6.02 -8.414 -16.984 1 98.75 210 TRP B C 1
ATOM 3468 O O . TRP B 1 210 ? 6.648 -7.594 -16.312 1 98.75 210 TRP B O 1
ATOM 3478 N N . ILE B 1 211 ? 5.207 -8.094 -17.906 1 98.81 211 ILE B N 1
ATOM 3479 C CA . ILE B 1 211 ? 5.141 -6.734 -18.422 1 98.81 211 ILE B CA 1
ATOM 3480 C C . ILE B 1 211 ? 4.582 -5.801 -17.359 1 98.81 211 ILE B C 1
ATOM 3482 O O . ILE B 1 211 ? 5.117 -4.707 -17.141 1 98.81 211 ILE B O 1
ATOM 3486 N N . GLY B 1 212 ? 3.494 -6.195 -16.703 1 98.69 212 GLY B N 1
ATOM 3487 C CA . GLY B 1 212 ? 2.877 -5.367 -15.688 1 98.69 212 GLY B CA 1
ATOM 3488 C C . GLY B 1 212 ? 3.836 -4.98 -14.578 1 98.69 212 GLY B C 1
ATOM 3489 O O . GLY B 1 212 ? 4.109 -3.795 -14.367 1 98.69 212 GLY B O 1
ATOM 3490 N N . PRO B 1 213 ? 4.391 -5.992 -13.977 1 98.88 213 PRO B N 1
ATOM 3491 C CA . PRO B 1 213 ? 5.312 -5.699 -12.867 1 98.88 213 PRO B CA 1
ATOM 3492 C C . PRO B 1 213 ? 6.539 -4.91 -13.32 1 98.88 213 PRO B C 1
ATOM 3494 O O . PRO B 1 213 ? 6.93 -3.943 -12.664 1 98.88 213 PRO B O 1
ATOM 3497 N N . ILE B 1 214 ? 7.133 -5.254 -14.438 1 98.88 214 ILE B N 1
ATOM 3498 C CA . ILE B 1 214 ? 8.352 -4.594 -14.891 1 98.88 214 ILE B CA 1
ATOM 3499 C C . ILE B 1 214 ? 8.055 -3.129 -15.211 1 98.88 214 ILE B C 1
ATOM 3501 O O . ILE B 1 214 ? 8.766 -2.232 -14.758 1 98.88 214 ILE B O 1
ATOM 3505 N N . PHE B 1 215 ? 7.008 -2.92 -15.875 1 98.75 215 PHE B N 1
ATOM 3506 C CA . PHE B 1 215 ? 6.668 -1.547 -16.219 1 98.75 215 PHE B CA 1
ATOM 3507 C C . PHE B 1 215 ? 6.332 -0.737 -14.977 1 98.75 215 PHE B C 1
ATOM 3509 O O . PHE B 1 215 ? 6.715 0.43 -14.867 1 98.75 215 PHE B O 1
ATOM 3516 N N . GLY B 1 216 ? 5.578 -1.285 -14.094 1 98.81 216 GLY B N 1
ATOM 3517 C CA . GLY B 1 216 ? 5.285 -0.603 -12.844 1 98.81 216 GLY B CA 1
ATOM 3518 C C . GLY B 1 216 ? 6.527 -0.231 -12.062 1 98.81 216 GLY B C 1
ATOM 3519 O O . GLY B 1 216 ? 6.668 0.907 -11.609 1 98.81 216 GLY B O 1
ATOM 3520 N N . ALA B 1 217 ? 7.434 -1.171 -11.953 1 98.88 217 ALA B N 1
ATOM 3521 C CA . ALA B 1 217 ? 8.648 -0.944 -11.18 1 98.88 217 ALA B CA 1
ATOM 3522 C C . ALA B 1 217 ? 9.555 0.077 -11.867 1 98.88 217 ALA B C 1
ATOM 3524 O O . ALA B 1 217 ? 10.148 0.93 -11.203 1 98.88 217 ALA B O 1
ATOM 3525 N N . VAL B 1 218 ? 9.695 -0.003 -13.156 1 98.75 218 VAL B N 1
ATOM 3526 C CA . VAL B 1 218 ? 10.531 0.937 -13.898 1 98.75 218 VAL B CA 1
ATOM 3527 C C . VAL B 1 218 ? 9.953 2.344 -13.789 1 98.75 218 VAL B C 1
ATOM 3529 O O . VAL B 1 218 ? 10.688 3.307 -13.539 1 98.75 218 VAL B O 1
ATOM 3532 N N . LEU B 1 219 ? 8.664 2.441 -13.922 1 98.38 219 LEU B N 1
ATOM 3533 C CA . LEU B 1 219 ? 8.016 3.738 -13.773 1 98.38 219 LEU B CA 1
ATOM 3534 C C . LEU B 1 219 ? 8.258 4.305 -12.375 1 98.38 219 LEU B C 1
ATOM 3536 O O . LEU B 1 219 ? 8.469 5.508 -12.219 1 98.38 219 LEU B O 1
ATOM 3540 N N . ALA B 1 220 ? 8.18 3.506 -11.422 1 98.5 220 ALA B N 1
ATOM 3541 C CA . ALA B 1 220 ? 8.453 3.934 -10.055 1 98.5 220 ALA B CA 1
ATOM 3542 C C . ALA B 1 220 ? 9.867 4.488 -9.922 1 98.5 220 ALA B C 1
ATOM 3544 O O . ALA B 1 220 ? 10.07 5.547 -9.32 1 98.5 220 ALA B O 1
ATOM 3545 N N . GLY B 1 221 ? 10.875 3.758 -10.477 1 97.62 221 GLY B N 1
ATOM 3546 C CA . GLY B 1 221 ? 12.258 4.195 -10.414 1 97.62 221 GLY B CA 1
ATOM 3547 C C . GLY B 1 221 ? 12.492 5.535 -11.094 1 97.62 221 GLY B C 1
ATOM 3548 O O . GLY B 1 221 ? 13.125 6.422 -10.516 1 97.62 221 GLY B O 1
ATOM 3549 N N . VAL B 1 222 ? 11.93 5.711 -12.195 1 96.5 222 VAL B N 1
ATOM 3550 C CA . VAL B 1 222 ? 12.102 6.941 -12.969 1 96.5 222 VAL B CA 1
ATOM 3551 C C . VAL B 1 222 ? 11.398 8.094 -12.258 1 96.5 222 VAL B C 1
ATOM 3553 O O . VAL B 1 222 ? 11.93 9.203 -12.188 1 96.5 222 VAL B O 1
ATOM 3556 N N . SER B 1 223 ? 10.242 7.828 -11.742 1 95.19 223 SER B N 1
ATOM 3557 C CA . SER B 1 223 ? 9.492 8.852 -11.031 1 95.19 223 SER B CA 1
ATOM 3558 C C . SER B 1 223 ? 10.227 9.297 -9.766 1 95.19 223 SER B C 1
ATOM 3560 O O . SER B 1 223 ? 10.266 10.484 -9.453 1 95.19 223 SER B O 1
ATOM 3562 N N . HIS B 1 224 ? 10.711 8.391 -9.102 1 93.19 224 HIS B N 1
ATOM 3563 C CA . HIS B 1 224 ? 11.422 8.711 -7.871 1 93.19 224 HIS B CA 1
ATOM 3564 C C . HIS B 1 224 ? 12.648 9.57 -8.148 1 93.19 224 HIS B C 1
ATOM 3566 O O . HIS B 1 224 ? 12.93 10.516 -7.414 1 93.19 224 HIS B O 1
ATOM 3572 N N . GLU B 1 225 ? 13.43 9.25 -9.188 1 90.31 225 GLU B N 1
ATOM 3573 C CA . GLU B 1 225 ? 14.617 10.023 -9.562 1 90.31 225 GLU B CA 1
ATOM 3574 C C . GLU B 1 225 ? 14.242 11.453 -9.938 1 90.31 225 GLU B C 1
ATOM 3576 O O . GLU B 1 225 ? 14.969 12.398 -9.625 1 90.31 225 GLU B O 1
ATOM 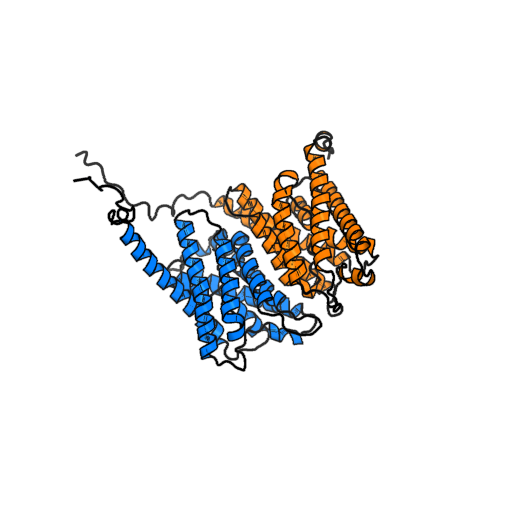3581 N N . SER B 1 226 ? 13.211 11.578 -10.578 1 85.06 226 SER B N 1
ATOM 3582 C CA . SER B 1 226 ? 12.773 12.906 -10.992 1 85.06 226 SER B CA 1
ATOM 3583 C C . SER B 1 226 ? 12.367 13.75 -9.797 1 85.06 226 SER B C 1
ATOM 3585 O O . SER B 1 226 ? 12.516 14.977 -9.812 1 85.06 226 SER B O 1
ATOM 3587 N N . SER B 1 227 ? 11.844 13.117 -8.844 1 78.69 227 SER B N 1
ATOM 3588 C CA . SER B 1 227 ? 11.422 13.812 -7.641 1 78.69 227 SER B CA 1
ATOM 3589 C C . SER B 1 227 ? 12.617 14.188 -6.766 1 78.69 227 SER B C 1
ATOM 3591 O O . SER B 1 227 ? 12.594 15.203 -6.066 1 78.69 227 SER B O 1
ATOM 3593 N N . SER B 1 228 ? 13.703 13.391 -6.707 1 68.06 228 SER B N 1
ATOM 3594 C CA . SER B 1 228 ? 14.891 13.602 -5.887 1 68.06 228 SER B CA 1
ATOM 3595 C C . SER B 1 228 ? 15.836 14.602 -6.531 1 68.06 228 SER B C 1
ATOM 3597 O O . SER B 1 228 ? 16.578 15.305 -5.836 1 68.06 228 SER B O 1
ATOM 3599 N N . TRP B 1 229 ? 16.203 14.453 -7.785 1 54.38 229 TRP B N 1
ATOM 3600 C CA . TRP B 1 229 ? 17.094 15.367 -8.492 1 54.38 229 TRP B CA 1
ATOM 3601 C C . TRP B 1 229 ? 16.766 16.812 -8.18 1 54.38 229 TRP B C 1
ATOM 3603 O O . TRP B 1 229 ? 17.656 17.641 -7.969 1 54.38 229 TRP B O 1
ATOM 3613 N N . ASP B 1 230 ? 15.539 17.094 -8.055 1 46.97 230 ASP B N 1
ATOM 3614 C CA . ASP B 1 230 ? 15.211 18.5 -7.895 1 46.97 230 ASP B CA 1
ATOM 3615 C C . ASP B 1 230 ? 15.305 18.922 -6.43 1 46.97 230 ASP B C 1
ATOM 3617 O O . ASP B 1 230 ? 15.391 20.125 -6.121 1 46.97 230 ASP B O 1
ATOM 3621 N N . GLY B 1 231 ? 15.352 18.031 -5.559 1 44.72 231 GLY B N 1
ATOM 3622 C CA . GLY B 1 231 ? 15.5 18.406 -4.16 1 44.72 231 GLY B CA 1
ATOM 3623 C C . GLY B 1 231 ? 16.922 18.766 -3.785 1 44.72 231 GLY B C 1
ATOM 3624 O O . GLY B 1 231 ? 17.156 19.375 -2.74 1 44.72 231 GLY B O 1
ATOM 3625 N N . ASP B 1 232 ? 18.016 18.172 -4.352 1 42.22 232 ASP B N 1
ATOM 3626 C CA . ASP B 1 232 ? 19.375 18.594 -4.059 1 42.22 232 ASP B CA 1
ATOM 3627 C C . ASP B 1 232 ? 19.594 20.062 -4.438 1 42.22 232 ASP B C 1
ATOM 3629 O O . ASP B 1 232 ? 20.578 20.672 -4.023 1 42.22 232 ASP B O 1
ATOM 3633 N N . ALA B 1 233 ? 18.922 20.688 -5.234 1 35.56 233 ALA B N 1
ATOM 3634 C CA . ALA B 1 233 ? 19.188 22.109 -5.434 1 35.56 233 ALA B CA 1
ATOM 3635 C C . ALA B 1 233 ? 18.812 22.922 -4.199 1 35.56 233 ALA B C 1
ATOM 3637 O O . ALA B 1 233 ? 19.234 24.062 -4.051 1 35.56 233 ALA B O 1
ATOM 3638 N N . CYS B 1 234 ? 17.891 22.438 -3.537 1 33.66 234 CYS B N 1
ATOM 3639 C CA . CYS B 1 234 ? 17.484 23.312 -2.443 1 33.66 234 CYS B CA 1
ATOM 3640 C C . CYS B 1 234 ? 18.312 23.062 -1.197 1 33.66 234 CYS B C 1
ATOM 3642 O O . CYS B 1 234 ? 17.969 23.531 -0.107 1 33.66 234 CYS B O 1
ATOM 3644 N N . HIS B 1 235 ? 19.469 22.359 -1.207 1 32.56 235 HIS B N 1
ATOM 3645 C CA . HIS B 1 235 ? 20.219 22.359 0.044 1 32.56 235 HIS B CA 1
ATOM 3646 C C . HIS B 1 235 ? 20.688 23.766 0.401 1 32.56 235 HIS B C 1
ATOM 3648 O O . HIS B 1 235 ? 21.406 23.969 1.384 1 32.56 235 HIS B O 1
ATOM 3654 N N . VAL B 1 236 ? 20.844 24.766 -0.457 1 26.64 236 VAL B N 1
ATOM 3655 C CA . VAL B 1 236 ? 21.625 25.922 -0.015 1 26.64 236 VAL B CA 1
ATOM 3656 C C . VAL B 1 236 ? 20.891 26.641 1.116 1 26.64 236 VAL B C 1
ATOM 3658 O O . VAL B 1 236 ? 21.531 27.172 2.035 1 26.64 236 VAL B O 1
ATOM 3661 N N . SER B 1 237 ? 19.812 27.359 0.955 1 24.77 237 SER B N 1
ATOM 3662 C CA . SER B 1 237 ? 19.703 28.562 1.771 1 24.77 237 SER B CA 1
ATOM 3663 C C . SER B 1 237 ? 19.375 28.219 3.221 1 24.77 237 SER B C 1
ATOM 3665 O O . SER B 1 237 ? 18.484 27.422 3.488 1 24.77 237 SER B O 1
ATOM 3667 N N . PRO B 1 238 ? 20.359 28.484 4.328 1 27.19 238 PRO B N 1
ATOM 3668 C CA . PRO B 1 238 ? 20.391 28.406 5.793 1 27.19 238 PRO B CA 1
ATOM 3669 C C . PRO B 1 238 ? 19.109 28.922 6.43 1 27.19 238 PRO B C 1
ATOM 3671 O O . PRO B 1 238 ? 18.953 28.875 7.656 1 27.19 238 PRO B O 1
ATOM 3674 N N . GLY B 1 239 ? 18.328 29.734 5.805 1 23.81 239 GLY B N 1
ATOM 3675 C CA . GLY B 1 239 ? 17.547 30.672 6.586 1 23.81 239 GLY B CA 1
ATOM 3676 C C . GLY B 1 239 ? 16.594 30 7.555 1 23.81 239 GLY B C 1
ATOM 3677 O O . GLY B 1 239 ? 16.531 30.359 8.734 1 23.81 239 GLY B O 1
ATOM 3678 N N . PHE B 1 240 ? 15.539 29.281 7.121 1 24.3 240 PHE B N 1
ATOM 3679 C CA . PHE B 1 240 ? 14.445 29.25 8.078 1 24.3 240 PHE B CA 1
ATOM 3680 C C . PHE B 1 240 ? 14.695 28.188 9.148 1 24.3 240 PHE B C 1
ATOM 3682 O O . PHE B 1 240 ? 13.93 27.219 9.273 1 24.3 240 PHE B O 1
ATOM 3689 N N . HIS B 1 241 ? 16.062 27.625 9.344 1 27.78 241 HIS B N 1
ATOM 3690 C CA . HIS B 1 241 ? 16.234 26.938 10.609 1 27.78 241 HIS B CA 1
ATOM 3691 C C . HIS B 1 241 ? 16.047 27.891 11.789 1 27.78 241 HIS B C 1
ATOM 3693 O O . HIS B 1 241 ? 16.141 27.469 12.945 1 27.78 241 HIS B O 1
ATOM 3699 N N . ARG B 1 242 ? 16.391 29.281 11.602 1 25.97 242 ARG B N 1
ATOM 3700 C CA . ARG B 1 242 ? 16.688 30.219 12.688 1 25.97 242 ARG B CA 1
ATOM 3701 C C . ARG B 1 242 ? 15.461 30.438 13.562 1 25.97 242 ARG B C 1
ATOM 3703 O O . ARG B 1 242 ? 15.492 31.266 14.484 1 25.97 242 ARG B O 1
ATOM 3710 N N . ILE B 1 243 ? 14.289 30.219 13.195 1 25.2 243 ILE B N 1
ATOM 3711 C CA . ILE B 1 243 ? 13.406 30.984 14.07 1 25.2 243 ILE B CA 1
ATOM 3712 C C . ILE B 1 243 ? 13.625 30.562 15.523 1 25.2 243 ILE B C 1
ATOM 3714 O O . ILE B 1 243 ? 13.508 31.391 16.438 1 25.2 243 ILE B O 1
ATOM 3718 N N . PHE B 1 244 ? 13.836 29.359 16.016 1 22.97 244 PHE B N 1
ATOM 3719 C CA . PHE B 1 244 ? 13.828 29.375 17.484 1 22.97 244 PHE B CA 1
ATOM 3720 C C . PHE B 1 244 ? 15.211 29.734 18.016 1 22.97 244 PHE B C 1
ATOM 3722 O O . PHE B 1 244 ? 15.523 29.438 19.172 1 22.97 244 PHE B O 1
ATOM 3729 N N . CYS B 1 245 ? 16.281 29.953 17.109 1 23.14 245 CYS B N 1
ATOM 3730 C CA . CYS B 1 245 ? 17.516 30.25 17.828 1 23.14 245 CYS B CA 1
ATOM 3731 C C . CYS B 1 245 ? 17.438 31.609 18.5 1 23.14 245 CYS B C 1
ATOM 3733 O O . CYS B 1 245 ? 17.312 32.625 17.828 1 23.14 245 CYS B O 1
ATOM 3735 N N . GLY B 1 246 ? 16.766 31.719 19.719 1 21.52 246 GLY B N 1
ATOM 3736 C CA . GLY B 1 246 ? 16.766 32.875 20.594 1 21.52 246 GLY B CA 1
ATOM 3737 C C . GLY B 1 246 ? 18.094 33.625 20.625 1 21.52 246 GLY B C 1
ATOM 3738 O O . GLY B 1 246 ? 19.125 33.031 20.297 1 21.52 246 GLY B O 1
ATOM 3739 N N . ARG B 1 247 ? 18.156 35 20.578 1 23.47 247 ARG B N 1
ATOM 3740 C CA . ARG B 1 247 ? 19.016 36.188 20.672 1 23.47 247 ARG B CA 1
ATOM 3741 C C . ARG B 1 247 ? 19.922 36.094 21.891 1 23.47 247 ARG B C 1
ATOM 3743 O O . ARG B 1 247 ? 19.453 36.219 23.031 1 23.47 247 ARG B O 1
ATOM 3750 N N . SER B 1 248 ? 20.969 35.188 22.047 1 21.52 248 SER B N 1
ATOM 3751 C CA . SER B 1 248 ? 21.891 35.469 23.141 1 21.52 248 SER B CA 1
ATOM 3752 C C . SER B 1 248 ? 22.359 36.938 23.109 1 21.52 248 SER B C 1
ATOM 3754 O O . SER B 1 248 ? 22.312 37.562 22.062 1 21.52 248 SER B O 1
ATOM 3756 N N . THR B 1 249 ? 22.844 37.656 24.344 1 23.84 249 THR B N 1
ATOM 3757 C CA . THR B 1 249 ? 23.219 38.906 25.031 1 23.84 249 THR B CA 1
ATOM 3758 C C . THR B 1 249 ? 24.406 39.562 24.359 1 23.84 249 THR B C 1
ATOM 3760 O O . THR B 1 249 ? 25.328 38.875 23.906 1 23.84 249 THR B O 1
ATOM 3763 N N . GLN B 1 250 ? 24.344 40.906 23.906 1 22.8 250 GLN B N 1
ATOM 3764 C CA . GLN B 1 250 ? 25.219 42.031 23.609 1 22.8 250 GLN B CA 1
ATOM 3765 C C . GLN B 1 250 ? 26.266 42.188 24.719 1 22.8 250 GLN B C 1
ATOM 3767 O O . GLN B 1 250 ? 25.922 42.281 25.891 1 22.8 250 GLN B O 1
ATOM 3772 N N . GLU B 1 251 ? 27.672 41.812 24.656 1 22.75 251 GLU B N 1
ATOM 3773 C CA . GLU B 1 251 ? 28.844 42.281 25.391 1 22.75 251 GLU B CA 1
ATOM 3774 C C . GLU B 1 251 ? 28.875 43.781 25.531 1 22.75 251 GLU B C 1
ATOM 3776 O O . GLU B 1 251 ? 28.656 44.5 24.547 1 22.75 251 GLU B O 1
ATOM 3781 N N . ARG B 1 252 ? 28.75 44.531 26.797 1 24.48 252 ARG B N 1
ATOM 3782 C CA . ARG B 1 252 ? 29.109 45.719 27.562 1 24.48 252 ARG B CA 1
ATOM 3783 C C . ARG B 1 252 ? 30.578 46.062 27.391 1 24.48 252 ARG B C 1
ATOM 3785 O O . ARG B 1 252 ? 31.406 45.688 28.234 1 24.48 252 ARG B O 1
ATOM 3792 N N . ASN B 1 253 ? 31.328 45.938 26.297 1 23.5 253 ASN B N 1
ATOM 3793 C CA . ASN B 1 253 ? 32.594 46.656 26.406 1 23.5 253 ASN B CA 1
ATOM 3794 C C . ASN B 1 253 ? 32.375 48.188 26.375 1 23.5 253 ASN B C 1
ATOM 3796 O O . ASN B 1 253 ? 33.344 48.938 26.516 1 23.5 253 ASN B O 1
ATOM 3800 N N . LYS B 1 254 ? 31.312 49 26.5 1 20.78 254 LYS B N 1
ATOM 3801 C CA . LYS B 1 254 ? 31.781 50.219 27.188 1 20.78 254 LYS B CA 1
ATOM 3802 C C . LYS B 1 254 ? 31.812 50 28.688 1 20.78 254 LYS B C 1
ATOM 3804 O O . LYS B 1 254 ? 30.953 49.344 29.266 1 20.78 254 LYS B O 1
#